Protein 5A29 (pdb70)

Foldseek 3Di:
DPDDPLLVVLLVLLVLLLVLFQPLQADPLDGALFGFQWAFLVVSHADWFAAQVGDIFRFGAVLFQQLVLLLLLLSCVLVVPCPSNVSSLRNLLVQLVQAAFPQLAGQHFAQWTARNNPRDIDGQAPPQRFHAFFLSQHPLVSSCVNPVVSLLSHLQSQCQQFQPDLQQSQGHRGGHSPRHHDQCSLVDDRYDAQADLVLPVAAAADQQRFFLRRLLNNLLSLLVLVVRDDCVSNPNSNVVSVSSVVLQQSNAGPPLSATWRGRYAHDCQDDDAPDQARANSVNIFFQCSQPVVPPNRLRGRRQWCDPCSVCSLLFQSLLSLLVSCVSVVPVVSLVSSLSNNVSQCVLFADLVQGFGFGATSVSHGQAQPFGCAHTDSGHGGDHDHGHHDLACRSLLSLLSSCQVPVDQVSVVSNQSNCVNLQQAGCDNGLQDQGDGDLPRQRADLRLLSNLLSSCVRNVHCVSLSSNSSRLSNLCVQQSESSAGAPHNQWRMHGSSDNNSVSSSLSSCVVVVRNVPRDDDNPRRGWYFHAGHPRGTDICVCVPGVHGD/DVDDDDDDPCPPPDPPDD

Structure (mmCIF, N/CA/C/O backbone):
data_5A29
#
_entry.id   5A29
#
_cell.length_a   141.102
_cell.length_b   141.102
_cell.length_c   72.426
_cell.angle_alpha   90.00
_cell.angle_beta   90.00
_cell.angle_gamma   120.00
#
_symmetry.space_group_name_H-M   'P 65'
#
loop_
_entity.id
_entity.type
_entity.pdbx_description
1 polymer 'EXOPOLYGALACTURONATE LYASE'
2 polymer 'PECTATE LYASE'
3 non-polymer 'MANGANESE (II) ION'
4 non-polymer 'S,R MESO-TARTARIC ACID'
5 non-polymer 1,2-ETHANEDIOL
6 water water
#
loop_
_atom_site.group_PDB
_atom_site.id
_atom_site.type_symbol
_atom_site.label_atom_id
_atom_site.label_alt_id
_atom_site.label_comp_id
_atom_site.label_asym_id
_atom_site.label_entity_id
_atom_site.label_seq_id
_atom_site.pdbx_PDB_ins_code
_atom_site.Cartn_x
_atom_site.Cartn_y
_atom_site.Cartn_z
_atom_site.occupancy
_atom_site.B_iso_or_equiv
_atom_site.auth_seq_id
_atom_site.auth_comp_id
_atom_site.auth_asym_id
_atom_site.auth_atom_id
_atom_site.pdbx_PDB_model_num
ATOM 1 N N . ALA A 1 23 ? 39.813 192.942 -12.474 1.00 51.56 19 ALA A N 1
ATOM 2 C CA . ALA A 1 23 ? 40.265 193.833 -11.336 1.00 50.37 19 ALA A CA 1
ATOM 3 C C . ALA A 1 23 ? 41.676 194.492 -11.571 1.00 42.92 19 ALA A C 1
ATOM 4 O O . ALA A 1 23 ? 42.583 193.883 -12.191 1.00 44.27 19 ALA A O 1
ATOM 6 N N . ASP A 1 24 ? 41.778 195.758 -11.155 1.00 38.32 20 ASP A N 1
ATOM 7 C CA . ASP A 1 24 ? 43.014 196.468 -10.842 1.00 35.55 20 ASP A CA 1
ATOM 8 C C . ASP A 1 24 ? 43.697 195.852 -9.579 1.00 26.26 20 ASP A C 1
ATOM 9 O O . ASP A 1 24 ? 43.270 196.032 -8.441 1.00 30.69 20 ASP A O 1
ATOM 14 N N . TYR A 1 25 ? 44.780 195.178 -9.841 1.00 21.63 21 TYR A N 1
ATOM 15 C CA . TYR A 1 25 ? 45.415 194.351 -8.849 1.00 20.54 21 TYR A CA 1
ATOM 16 C C . TYR A 1 25 ? 46.392 195.234 -8.025 1.00 21.03 21 TYR A C 1
ATOM 17 O O . TYR A 1 25 ? 46.967 196.218 -8.561 1.00 17.54 21 TYR A O 1
ATOM 26 N N . THR A 1 26 ? 46.632 194.840 -6.767 1.00 19.96 22 THR A N 1
ATOM 27 C CA . THR A 1 26 ? 47.483 195.679 -5.887 1.00 20.25 22 THR A CA 1
ATOM 28 C C . THR A 1 26 ? 48.491 194.830 -5.208 1.00 19.42 22 THR A C 1
ATOM 29 O O . THR A 1 26 ? 48.420 193.569 -5.202 1.00 17.19 22 THR A O 1
ATOM 33 N N . GLU A 1 27 ? 49.433 195.530 -4.575 1.00 16.60 23 GLU A N 1
ATOM 34 C CA . GLU A 1 27 ? 50.461 194.851 -3.819 1.00 16.92 23 GLU A CA 1
ATOM 35 C C . GLU A 1 27 ? 49.793 194.008 -2.704 1.00 15.53 23 GLU A C 1
ATOM 36 O O . GLU A 1 27 ? 50.314 192.972 -2.340 1.00 19.12 23 GLU A O 1
ATOM 42 N N . GLN A 1 28 ? 48.734 194.511 -2.103 1.00 15.71 24 GLN A N 1
ATOM 43 C CA . GLN A 1 28 ? 48.044 193.701 -1.046 1.00 17.29 24 GLN A CA 1
ATOM 44 C C . GLN A 1 28 ? 47.503 192.400 -1.593 1.00 20.05 24 GLN A C 1
ATOM 45 O O . GLN A 1 28 ? 47.558 191.345 -0.923 1.00 16.71 24 GLN A O 1
ATOM 51 N N . ASP A 1 29 ? 46.899 192.452 -2.783 1.00 16.78 25 ASP A N 1
ATOM 52 C CA . ASP A 1 29 ? 46.478 191.163 -3.429 1.00 16.75 25 ASP A CA 1
ATOM 53 C C . ASP A 1 29 ? 47.606 190.211 -3.644 1.00 18.68 25 ASP A C 1
ATOM 54 O O . ASP A 1 29 ? 47.502 188.983 -3.382 1.00 17.39 25 ASP A O 1
ATOM 59 N N . ALA A 1 30 ? 48.741 190.720 -4.132 1.00 14.83 26 ALA A N 1
ATOM 60 C CA . ALA A 1 30 ? 49.917 189.880 -4.319 1.00 15.75 26 ALA A CA 1
ATOM 61 C C . ALA A 1 30 ? 50.406 189.283 -3.002 1.00 17.40 26 ALA A C 1
ATOM 62 O O . ALA A 1 30 ? 50.901 188.162 -2.981 1.00 17.85 26 ALA A O 1
ATOM 64 N N . MET A 1 31 ? 50.342 190.068 -1.925 1.00 17.60 27 MET A N 1
ATOM 65 C CA . MET A 1 31 ? 50.913 189.572 -0.671 1.00 19.10 27 MET A CA 1
ATOM 66 C C . MET A 1 31 ? 50.084 188.384 -0.152 1.00 17.76 27 MET A C 1
ATOM 67 O O . MET A 1 31 ? 50.639 187.468 0.512 1.00 17.91 27 MET A O 1
ATOM 72 N N . ARG A 1 32 ? 48.794 188.344 -0.481 1.00 15.96 28 ARG A N 1
ATOM 73 C CA . ARG A 1 32 ? 47.976 187.195 -0.043 1.00 16.27 28 ARG A CA 1
ATOM 74 C C . ARG A 1 32 ? 48.390 185.990 -0.856 1.00 17.37 28 ARG A C 1
ATOM 75 O O . ARG A 1 32 ? 48.510 184.843 -0.316 1.00 18.94 28 ARG A O 1
ATOM 83 N N . VAL A 1 33 ? 48.656 186.176 -2.135 1.00 16.10 29 VAL A N 1
ATOM 84 C CA . VAL A 1 33 ? 49.140 185.024 -2.913 1.00 17.58 29 VAL A CA 1
ATOM 85 C C . VAL A 1 33 ? 50.508 184.565 -2.409 1.00 19.65 29 VAL A C 1
ATOM 86 O O . VAL A 1 33 ? 50.820 183.365 -2.386 1.00 19.42 29 VAL A O 1
ATOM 90 N N . GLN A 1 34 ? 51.332 185.503 -1.965 1.00 17.94 30 GLN A N 1
ATOM 91 C CA . GLN A 1 34 ? 52.632 185.082 -1.461 1.00 18.79 30 GLN A CA 1
ATOM 92 C C . GLN A 1 34 ? 52.506 184.325 -0.119 1.00 18.18 30 GLN A C 1
ATOM 93 O O . GLN A 1 34 ? 53.312 183.427 0.120 1.00 20.30 30 GLN A O 1
ATOM 99 N N . ALA A 1 35 ? 51.554 184.694 0.751 1.00 17.89 31 ALA A N 1
ATOM 100 C CA . ALA A 1 35 ? 51.306 183.854 1.945 1.00 19.46 31 ALA A CA 1
ATOM 101 C C . ALA A 1 35 ? 51.039 182.391 1.552 1.00 17.67 31 ALA A C 1
ATOM 102 O O . ALA A 1 35 ? 51.581 181.426 2.162 1.00 18.92 31 ALA A O 1
ATOM 104 N N . VAL A 1 36 ? 50.175 182.219 0.573 1.00 16.99 32 VAL A N 1
ATOM 105 C CA . VAL A 1 36 ? 49.857 180.872 0.093 1.00 17.11 32 VAL A CA 1
ATOM 106 C C . VAL A 1 36 ? 51.060 180.171 -0.530 1.00 17.76 32 VAL A C 1
ATOM 107 O O . VAL A 1 36 ? 51.304 178.954 -0.317 1.00 16.41 32 VAL A O 1
ATOM 111 N N . LYS A 1 37 ? 51.840 180.915 -1.317 1.00 17.21 33 LYS A N 1
ATOM 112 C CA . LYS A 1 37 ? 53.086 180.295 -1.878 1.00 19.64 33 LYS A CA 1
ATOM 113 C C . LYS A 1 37 ? 54.071 179.856 -0.777 1.00 18.68 33 LYS A C 1
ATOM 114 O O . LYS A 1 37 ? 54.638 178.733 -0.821 1.00 19.85 33 LYS A O 1
ATOM 120 N N . THR A 1 38 ? 54.190 180.677 0.278 1.00 18.25 34 THR A N 1
ATOM 121 C CA . THR A 1 38 ? 55.024 180.317 1.406 1.00 20.36 34 THR A CA 1
ATOM 122 C C . THR A 1 38 ? 54.514 179.043 2.109 1.00 20.74 34 THR A C 1
ATOM 123 O O . THR A 1 38 ? 55.262 178.145 2.457 1.00 16.98 34 THR A O 1
ATOM 127 N N . TYR A 1 39 ? 53.218 179.008 2.357 1.00 19.33 35 TYR A N 1
ATOM 128 C CA . TYR A 1 39 ? 52.598 177.794 2.930 1.00 18.23 35 TYR A CA 1
ATOM 129 C C . TYR A 1 39 ? 52.872 176.603 2.055 1.00 19.19 35 TYR A C 1
ATOM 130 O O . TYR A 1 39 ? 53.293 175.536 2.554 1.00 19.96 35 TYR A O 1
ATOM 139 N N . ILE A 1 40 ? 52.609 176.721 0.748 1.00 16.26 36 ILE A N 1
ATOM 140 C CA . ILE A 1 40 ? 52.863 175.563 -0.123 1.00 19.04 36 ILE A CA 1
ATOM 141 C C . ILE A 1 40 ? 54.319 175.095 -0.042 1.00 22.78 36 ILE A C 1
ATOM 142 O O . ILE A 1 40 ? 54.603 173.886 0.047 1.00 19.60 36 ILE A O 1
ATOM 147 N N . ASP A 1 41 ? 55.257 176.060 -0.077 1.00 20.66 37 ASP A N 1
ATOM 148 C CA . ASP A 1 41 ? 56.688 175.728 0.017 1.00 23.00 37 ASP A CA 1
ATOM 149 C C . ASP A 1 41 ? 57.015 175.012 1.316 1.00 20.45 37 ASP A C 1
ATOM 150 O O . ASP A 1 41 ? 57.750 174.063 1.285 1.00 23.80 37 ASP A O 1
ATOM 155 N N . ASN A 1 42 ? 56.433 175.461 2.430 1.00 19.25 38 ASN A N 1
ATOM 156 C CA . ASN A 1 42 ? 56.600 174.852 3.731 1.00 21.35 38 ASN A CA 1
ATOM 157 C C . ASN A 1 42 ? 56.095 173.414 3.729 1.00 21.62 38 ASN A C 1
ATOM 158 O O . ASN A 1 42 ? 56.787 172.503 4.167 1.00 21.17 38 ASN A O 1
ATOM 163 N N . VAL A 1 43 ? 54.874 173.214 3.221 1.00 22.72 39 VAL A N 1
ATOM 164 C CA . VAL A 1 43 ? 54.316 171.866 3.189 1.00 21.13 39 VAL A CA 1
ATOM 165 C C . VAL A 1 43 ? 55.184 170.935 2.388 1.00 21.43 39 VAL A C 1
ATOM 166 O O . VAL A 1 43 ? 55.422 169.805 2.822 1.00 21.08 39 VAL A O 1
ATOM 170 N N . LEU A 1 44 ? 55.598 171.366 1.204 1.00 18.99 40 LEU A N 1
ATOM 171 C CA . LEU A 1 44 ? 56.337 170.450 0.300 1.00 21.54 40 LEU A CA 1
ATOM 172 C C . LEU A 1 44 ? 57.757 170.115 0.831 1.00 26.31 40 LEU A C 1
ATOM 173 O O . LEU A 1 44 ? 58.333 169.058 0.481 1.00 26.50 40 LEU A O 1
ATOM 178 N N . GLN A 1 45 ? 58.280 170.995 1.665 1.00 24.73 41 GLN A N 1
ATOM 179 C CA . GLN A 1 45 ? 59.596 170.793 2.362 1.00 24.09 41 GLN A CA 1
ATOM 180 C C . GLN A 1 45 ? 59.428 170.081 3.668 1.00 22.87 41 GLN A C 1
ATOM 181 O O . GLN A 1 45 ? 59.927 168.960 3.821 1.00 27.26 41 GLN A O 1
ATOM 187 N N . GLU A 1 46 ? 58.776 170.721 4.632 1.00 21.80 42 GLU A N 1
ATOM 188 C CA . GLU A 1 46 ? 58.658 170.188 5.959 1.00 23.32 42 GLU A CA 1
ATOM 189 C C . GLU A 1 46 ? 57.746 168.962 6.025 1.00 28.26 42 GLU A C 1
ATOM 190 O O . GLU A 1 46 ? 57.840 168.174 6.981 1.00 25.21 42 GLU A O 1
ATOM 196 N N . GLY A 1 47 ? 56.849 168.807 5.032 1.00 24.31 43 GLY A N 1
ATOM 197 C CA . GLY A 1 47 ? 55.943 167.655 5.054 1.00 25.51 43 GLY A CA 1
ATOM 198 C C . GLY A 1 47 ? 56.528 166.418 4.366 1.00 28.15 43 GLY A C 1
ATOM 199 O O . GLY A 1 47 ? 55.790 165.478 4.093 1.00 28.02 43 GLY A O 1
ATOM 200 N N . ARG A 1 48 ? 57.817 166.441 4.005 1.00 26.73 44 ARG A N 1
ATOM 201 C CA . ARG A 1 48 ? 58.507 165.267 3.400 1.00 28.80 44 ARG A CA 1
ATOM 202 C C . ARG A 1 48 ? 59.387 164.590 4.473 1.00 33.82 44 ARG A C 1
ATOM 203 O O . ARG A 1 48 ? 59.978 165.284 5.316 1.00 32.16 44 ARG A O 1
ATOM 211 N N . SER A 1 49 ? 59.418 163.246 4.485 1.00 29.14 45 SER A N 1
ATOM 212 C CA . SER A 1 49 ? 60.142 162.503 5.534 1.00 30.22 45 SER A CA 1
ATOM 213 C C . SER A 1 49 ? 61.655 162.675 5.237 1.00 28.90 45 SER A C 1
ATOM 214 O O . SER A 1 49 ? 62.035 162.651 4.088 1.00 24.80 45 SER A O 1
ATOM 217 N N . GLN A 1 50 ? 62.471 162.898 6.266 1.00 32.03 46 GLN A N 1
ATOM 218 C CA . GLN A 1 50 ? 63.943 162.879 6.079 1.00 34.13 46 GLN A CA 1
ATOM 219 C C . GLN A 1 50 ? 64.475 161.446 6.201 1.00 40.32 46 GLN A C 1
ATOM 220 O O . GLN A 1 50 ? 65.628 161.187 5.829 1.00 38.18 46 GLN A O 1
ATOM 226 N N . ILE A 1 51 ? 63.643 160.529 6.734 1.00 38.58 47 ILE A N 1
ATOM 227 C CA . ILE A 1 51 ? 64.034 159.147 6.995 1.00 39.44 47 ILE A CA 1
ATOM 228 C C . ILE A 1 51 ? 64.000 158.398 5.689 1.00 38.86 47 ILE A C 1
ATOM 229 O O . ILE A 1 51 ? 64.918 157.669 5.371 1.00 44.20 47 ILE A O 1
ATOM 234 N N . LYS A 1 52 ? 62.947 158.593 4.905 1.00 38.26 48 LYS A N 1
ATOM 235 C CA . LYS A 1 52 ? 62.844 157.976 3.570 1.00 36.64 48 LYS A CA 1
ATOM 236 C C . LYS A 1 52 ? 62.114 158.913 2.644 1.00 47.55 48 LYS A C 1
ATOM 237 O O . LYS A 1 52 ? 60.931 159.180 2.823 1.00 39.11 48 LYS A O 1
ATOM 243 N N . THR A 1 53 ? 62.777 159.423 1.626 1.00 46.13 49 THR A N 1
ATOM 244 C CA . THR A 1 53 ? 62.137 160.548 0.957 1.00 49.07 49 THR A CA 1
ATOM 245 C C . THR A 1 53 ? 61.417 159.993 -0.252 1.00 42.79 49 THR A C 1
ATOM 246 O O . THR A 1 53 ? 61.967 159.167 -0.969 1.00 41.44 49 THR A O 1
ATOM 250 N N . THR A 1 54 ? 60.140 160.352 -0.386 1.00 36.16 50 THR A N 1
ATOM 251 C CA . THR A 1 54 ? 59.263 159.862 -1.481 1.00 35.25 50 THR A CA 1
ATOM 252 C C . THR A 1 54 ? 58.379 161.095 -1.783 1.00 30.15 50 THR A C 1
ATOM 253 O O . THR A 1 54 ? 58.439 162.079 -1.056 1.00 30.32 50 THR A O 1
ATOM 257 N N . PRO A 1 55 ? 57.551 161.031 -2.832 1.00 30.55 51 PRO A N 1
ATOM 258 C CA . PRO A 1 55 ? 56.597 162.128 -3.005 1.00 30.72 51 PRO A CA 1
ATOM 259 C C . PRO A 1 55 ? 55.489 162.233 -1.934 1.00 28.52 51 PRO A C 1
ATOM 260 O O . PRO A 1 55 ? 54.790 163.246 -1.923 1.00 32.85 51 PRO A O 1
ATOM 264 N N . LEU A 1 56 ? 55.323 161.232 -1.055 1.00 26.50 52 LEU A N 1
ATOM 265 C CA . LEU A 1 56 ? 54.230 161.318 -0.090 1.00 26.45 52 LEU A CA 1
ATOM 266 C C . LEU A 1 56 ? 54.352 162.544 0.823 1.00 29.45 52 LEU A C 1
ATOM 267 O O . LEU A 1 56 ? 55.469 162.992 1.146 1.00 26.47 52 LEU A O 1
ATOM 272 N N . LEU A 1 57 ? 53.226 163.020 1.336 1.00 26.15 53 LEU A N 1
ATOM 273 C CA . LEU A 1 57 ? 53.194 164.172 2.232 1.00 24.27 53 LEU A CA 1
ATOM 274 C C . LEU A 1 57 ? 52.691 163.760 3.592 1.00 27.42 53 LEU A C 1
ATOM 275 O O . LEU A 1 57 ? 51.811 162.900 3.701 1.00 24.08 53 LEU A O 1
ATOM 280 N N . ALA A 1 58 ? 53.187 164.448 4.617 1.00 23.11 54 ALA A N 1
ATOM 281 C CA . ALA A 1 58 ? 52.655 164.376 5.939 1.00 24.74 54 ALA A CA 1
ATOM 282 C C . ALA A 1 58 ? 51.223 164.960 5.929 1.00 27.80 54 ALA A C 1
ATOM 283 O O . ALA A 1 58 ? 50.946 165.919 5.233 1.00 24.40 54 ALA A O 1
ATOM 285 N N . ASP A 1 59 ? 50.338 164.427 6.756 1.00 27.14 55 ASP A N 1
ATOM 286 C CA . ASP A 1 59 ? 49.044 165.108 7.002 1.00 25.49 55 ASP A CA 1
ATOM 287 C C . ASP A 1 59 ? 49.159 166.420 7.744 1.00 23.70 55 ASP A C 1
ATOM 288 O O . ASP A 1 59 ? 48.271 167.274 7.656 1.00 21.07 55 ASP A O 1
ATOM 293 N N . GLY A 1 60 ? 50.172 166.553 8.611 1.00 19.91 56 GLY A N 1
ATOM 294 C CA . GLY A 1 60 ? 50.200 167.690 9.517 1.00 20.18 56 GLY A CA 1
ATOM 295 C C . GLY A 1 60 ? 51.676 167.968 9.905 1.00 22.71 56 GLY A C 1
ATOM 296 O O . GLY A 1 60 ? 52.511 167.070 9.782 1.00 21.93 56 GLY A O 1
ATOM 297 N N . ILE A 1 61 ? 51.953 169.200 10.339 1.00 22.13 57 ILE A N 1
ATOM 298 C CA . ILE A 1 61 ? 53.320 169.630 10.703 1.00 22.75 57 ILE A CA 1
ATOM 299 C C . ILE A 1 61 ? 53.302 170.235 12.046 1.00 21.81 57 ILE A C 1
ATOM 300 O O . ILE A 1 61 ? 52.433 171.063 12.364 1.00 23.48 57 ILE A O 1
ATOM 305 N N . ASN A 1 62 ? 54.252 169.820 12.917 1.00 23.06 58 ASN A N 1
ATOM 306 C CA . ASN A 1 62 ? 54.392 170.453 14.231 1.00 19.72 58 ASN A CA 1
ATOM 307 C C . ASN A 1 62 ? 55.000 171.856 14.019 1.00 22.51 58 ASN A C 1
ATOM 308 O O . ASN A 1 62 ? 56.060 171.952 13.394 1.00 26.21 58 ASN A O 1
ATOM 313 N N . THR A 1 63 ? 54.375 172.938 14.501 1.00 21.98 59 THR A N 1
ATOM 314 C CA . THR A 1 63 ? 54.875 174.231 14.042 1.00 24.94 59 THR A CA 1
ATOM 315 C C . THR A 1 63 ? 56.086 174.764 14.885 1.00 27.21 59 THR A C 1
ATOM 316 O O . THR A 1 63 ? 56.617 175.823 14.583 1.00 24.84 59 THR A O 1
ATOM 320 N N . THR A 1 64 ? 56.407 174.059 15.952 1.00 29.15 60 THR A N 1
ATOM 321 C CA . THR A 1 64 ? 57.602 174.383 16.779 1.00 28.82 60 THR A CA 1
ATOM 322 C C . THR A 1 64 ? 58.764 173.573 16.259 1.00 31.58 60 THR A C 1
ATOM 323 O O . THR A 1 64 ? 59.804 174.141 15.913 1.00 33.65 60 THR A O 1
ATOM 327 N N . THR A 1 65 ? 58.609 172.255 16.187 1.00 28.22 61 THR A N 1
ATOM 328 C CA . THR A 1 65 ? 59.703 171.401 15.675 1.00 27.88 61 THR A CA 1
ATOM 329 C C . THR A 1 65 ? 59.923 171.405 14.169 1.00 32.24 61 THR A C 1
ATOM 330 O O . THR A 1 65 ? 60.990 171.038 13.658 1.00 29.96 61 THR A O 1
ATOM 334 N N . ARG A 1 66 ? 58.881 171.772 13.420 1.00 29.49 62 ARG A N 1
ATOM 335 C CA . ARG A 1 66 ? 58.870 171.664 11.958 1.00 25.87 62 ARG A CA 1
ATOM 336 C C . ARG A 1 66 ? 58.865 170.255 11.391 1.00 25.48 62 ARG A C 1
ATOM 337 O O . ARG A 1 66 ? 59.266 170.047 10.256 1.00 28.15 62 ARG A O 1
ATOM 345 N N . LYS A 1 67 ? 58.410 169.296 12.194 1.00 26.80 63 LYS A N 1
ATOM 346 C CA . LYS A 1 67 ? 58.437 167.871 11.829 1.00 28.75 63 LYS A CA 1
ATOM 347 C C . LYS A 1 67 ? 56.990 167.416 11.567 1.00 24.03 63 LYS A C 1
ATOM 348 O O . LYS A 1 67 ? 56.097 167.891 12.287 1.00 25.31 63 LYS A O 1
ATOM 354 N N . PRO A 1 68 ? 56.819 166.427 10.692 1.00 25.29 64 PRO A N 1
ATOM 355 C CA . PRO A 1 68 ? 55.483 165.785 10.490 1.00 26.32 64 PRO A CA 1
ATOM 356 C C . PRO A 1 68 ? 54.918 165.140 11.738 1.00 30.14 64 PRO A C 1
ATOM 357 O O . PRO A 1 68 ? 55.687 164.592 12.584 1.00 27.26 64 PRO A O 1
ATOM 361 N N . VAL A 1 69 ? 53.596 165.215 11.886 1.00 24.22 65 VAL A N 1
ATOM 362 C CA . VAL A 1 69 ? 52.949 164.786 13.118 1.00 24.50 65 VAL A CA 1
ATOM 363 C C . VAL A 1 69 ? 52.892 163.251 13.157 1.00 23.92 65 VAL A C 1
ATOM 364 O O . VAL A 1 69 ? 53.098 162.589 12.131 1.00 22.94 65 VAL A O 1
ATOM 368 N N . GLU A 1 70 ? 52.662 162.707 14.363 1.00 25.91 66 GLU A N 1
ATOM 369 C CA . GLU A 1 70 ? 52.751 161.272 14.595 1.00 24.43 66 GLU A CA 1
ATOM 370 C C . GLU A 1 70 ? 51.505 160.708 15.264 1.00 22.33 66 GLU A C 1
ATOM 371 O O . GLU A 1 70 ? 50.981 161.290 16.190 1.00 25.62 66 GLU A O 1
ATOM 377 N N . TRP A 1 71 ? 51.071 159.532 14.819 1.00 26.77 67 TRP A N 1
ATOM 378 C CA . TRP A 1 71 ? 50.120 158.750 15.654 1.00 26.81 67 TRP A CA 1
ATOM 379 C C . TRP A 1 71 ? 50.943 158.067 16.749 1.00 28.73 67 TRP A C 1
ATOM 380 O O . TRP A 1 71 ? 52.001 157.503 16.430 1.00 31.42 67 TRP A O 1
ATOM 391 N N . ILE A 1 72 ? 50.464 158.124 17.993 1.00 30.55 68 ILE A N 1
ATOM 392 C CA . ILE A 1 72 ? 51.086 157.404 19.094 1.00 32.03 68 ILE A CA 1
ATOM 393 C C . ILE A 1 72 ? 50.200 156.221 19.488 1.00 33.01 68 ILE A C 1
ATOM 394 O O . ILE A 1 72 ? 49.077 156.417 19.965 1.00 30.80 68 ILE A O 1
ATOM 399 N N . TYR A 1 73 ? 50.709 155.009 19.303 1.00 34.27 69 TYR A N 1
ATOM 400 C CA . TYR A 1 73 ? 49.972 153.805 19.732 1.00 34.91 69 TYR A CA 1
ATOM 401 C C . TYR A 1 73 ? 49.963 153.526 21.241 1.00 41.84 69 TYR A C 1
ATOM 402 O O . TYR A 1 73 ? 50.785 154.066 21.964 1.00 37.95 69 TYR A O 1
ATOM 411 N N . PRO A 1 74 ? 49.012 152.689 21.722 1.00 38.09 70 PRO A N 1
ATOM 412 C CA . PRO A 1 74 ? 49.028 152.460 23.168 1.00 38.46 70 PRO A CA 1
ATOM 413 C C . PRO A 1 74 ? 50.393 151.906 23.703 1.00 39.15 70 PRO A C 1
ATOM 414 O O . PRO A 1 74 ? 50.739 152.197 24.840 1.00 46.37 70 PRO A O 1
ATOM 418 N N . ASP A 1 75 ? 51.133 151.141 22.903 1.00 42.57 71 ASP A N 1
ATOM 419 C CA . ASP A 1 75 ? 52.390 150.535 23.375 1.00 49.03 71 ASP A CA 1
ATOM 420 C C . ASP A 1 75 ? 53.532 151.555 23.280 1.00 51.60 71 ASP A C 1
ATOM 421 O O . ASP A 1 75 ? 54.662 151.274 23.666 1.00 55.85 71 ASP A O 1
ATOM 426 N N . GLY A 1 76 ? 53.236 152.719 22.726 1.00 40.93 72 GLY A N 1
ATOM 427 C CA . GLY A 1 76 ? 54.136 153.850 22.757 1.00 40.33 72 GLY A CA 1
ATOM 428 C C . GLY A 1 76 ? 54.876 153.989 21.448 1.00 36.95 72 GLY A C 1
ATOM 429 O O . GLY A 1 76 ? 55.564 154.983 21.233 1.00 42.08 72 GLY A O 1
ATOM 430 N N . ARG A 1 77 ? 54.730 153.010 20.564 1.00 35.10 73 ARG A N 1
ATOM 431 C CA . ARG A 1 77 ? 55.245 153.139 19.204 1.00 40.04 73 ARG A CA 1
ATOM 432 C C . ARG A 1 77 ? 54.597 154.361 18.507 1.00 42.08 73 ARG A C 1
ATOM 433 O O . ARG A 1 77 ? 53.431 154.706 18.780 1.00 30.81 73 ARG A O 1
ATOM 441 N N . THR A 1 78 ? 55.385 155.050 17.692 1.00 40.28 74 THR A N 1
ATOM 442 C CA . THR A 1 78 ? 54.891 156.243 16.962 1.00 39.43 74 THR A CA 1
ATOM 443 C C . THR A 1 78 ? 55.013 155.984 15.474 1.00 39.42 74 THR A C 1
ATOM 444 O O . THR A 1 78 ? 55.926 155.263 15.025 1.00 36.03 74 THR A O 1
ATOM 448 N N . ALA A 1 79 ? 54.017 156.464 14.718 1.00 33.31 75 ALA A N 1
ATOM 449 C CA . ALA A 1 79 ? 54.089 156.367 13.269 1.00 32.71 75 ALA A CA 1
ATOM 450 C C . ALA A 1 79 ? 53.732 157.731 12.665 1.00 31.39 75 ALA A C 1
ATOM 451 O O . ALA A 1 79 ? 52.690 158.304 12.964 1.00 29.45 75 ALA A O 1
ATOM 453 N N . THR A 1 80 ? 54.620 158.218 11.823 1.00 32.67 76 THR A N 1
ATOM 454 C CA . THR A 1 80 ? 54.390 159.480 11.141 1.00 27.87 76 THR A CA 1
ATOM 455 C C . THR A 1 80 ? 53.262 159.292 10.125 1.00 27.76 76 THR A C 1
ATOM 456 O O . THR A 1 80 ? 53.345 158.399 9.281 1.00 23.50 76 THR A O 1
ATOM 460 N N . ILE A 1 81 ? 52.279 160.198 10.145 1.00 25.85 77 ILE A N 1
ATOM 461 C CA . ILE A 1 81 ? 51.003 159.974 9.378 1.00 24.56 77 ILE A CA 1
ATOM 462 C C . ILE A 1 81 ? 51.096 160.517 7.970 1.00 28.24 77 ILE A C 1
ATOM 463 O O . ILE A 1 81 ? 51.399 161.707 7.778 1.00 25.95 77 ILE A O 1
ATOM 468 N N . SER A 1 82 ? 50.876 159.668 6.969 1.00 28.04 78 SER A N 1
ATOM 469 C CA . SER A 1 82 ? 50.493 160.136 5.632 1.00 26.10 78 SER A CA 1
ATOM 470 C C . SER A 1 82 ? 49.107 159.522 5.215 1.00 32.79 78 SER A C 1
ATOM 471 O O . SER A 1 82 ? 49.021 158.349 4.823 1.00 29.05 78 SER A O 1
ATOM 474 N N . ASN A 1 83 ? 48.054 160.338 5.221 1.00 26.87 79 ASN A N 1
ATOM 475 C CA . ASN A 1 83 ? 46.686 159.841 4.909 1.00 23.85 79 ASN A CA 1
ATOM 476 C C . ASN A 1 83 ? 46.169 160.686 3.767 1.00 23.79 79 ASN A C 1
ATOM 477 O O . ASN A 1 83 ? 45.774 161.816 3.975 1.00 22.29 79 ASN A O 1
ATOM 482 N N . PHE A 1 84 ? 46.191 160.134 2.555 1.00 21.88 80 PHE A N 1
ATOM 483 C CA . PHE A 1 84 ? 45.854 160.820 1.342 1.00 20.52 80 PHE A CA 1
ATOM 484 C C . PHE A 1 84 ? 44.408 161.323 1.367 1.00 20.70 80 PHE A C 1
ATOM 485 O O . PHE A 1 84 ? 44.141 162.350 0.714 1.00 19.96 80 PHE A O 1
ATOM 493 N N . ALA A 1 85 ? 43.530 160.700 2.179 1.00 19.42 81 ALA A N 1
ATOM 494 C CA . ALA A 1 85 ? 42.122 161.162 2.311 1.00 21.55 81 ALA A CA 1
ATOM 495 C C . ALA A 1 85 ? 42.030 162.556 3.043 1.00 20.64 81 ALA A C 1
ATOM 496 O O . ALA A 1 85 ? 41.014 163.255 2.951 1.00 23.59 81 ALA A O 1
ATOM 498 N N . ASN A 1 86 ? 43.090 162.915 3.783 1.00 19.90 82 ASN A N 1
ATOM 499 C CA . ASN A 1 86 ? 43.172 164.174 4.541 1.00 21.19 82 ASN A CA 1
ATOM 500 C C . ASN A 1 86 ? 44.004 165.261 3.791 1.00 25.17 82 ASN A C 1
ATOM 501 O O . ASN A 1 86 ? 44.528 166.184 4.436 1.00 28.05 82 ASN A O 1
ATOM 506 N N . GLN A 1 87 ? 44.258 165.058 2.500 1.00 22.16 83 GLN A N 1
ATOM 507 C CA . GLN A 1 87 ? 45.156 165.945 1.732 1.00 22.72 83 GLN A CA 1
ATOM 508 C C . GLN A 1 87 ? 44.494 166.387 0.466 1.00 22.62 83 GLN A C 1
ATOM 509 O O . GLN A 1 87 ? 45.114 167.050 -0.352 1.00 20.90 83 GLN A O 1
ATOM 515 N N . GLN A 1 88 ? 43.200 166.077 0.300 1.00 18.90 84 GLN A N 1
ATOM 516 C CA . GLN A 1 88 ? 42.544 166.443 -0.978 1.00 20.34 84 GLN A CA 1
ATOM 517 C C . GLN A 1 88 ? 42.455 167.962 -1.150 1.00 19.87 84 GLN A C 1
ATOM 518 O O . GLN A 1 88 ? 42.461 168.463 -2.295 1.00 20.00 84 GLN A O 1
ATOM 524 N N . ASN A 1 89 ? 42.269 168.683 -0.041 1.00 18.06 85 ASN A N 1
ATOM 525 C CA . ASN A 1 89 ? 42.195 170.134 -0.166 1.00 21.73 85 ASN A CA 1
ATOM 526 C C . ASN A 1 89 ? 43.540 170.769 -0.491 1.00 20.27 85 ASN A C 1
ATOM 527 O O . ASN A 1 89 ? 43.577 171.824 -1.087 1.00 19.83 85 ASN A O 1
ATOM 532 N N . PHE A 1 90 ? 44.614 170.121 -0.074 1.00 18.15 86 PHE A N 1
ATOM 533 C CA . PHE A 1 90 ? 45.946 170.568 -0.522 1.00 20.25 86 PHE A CA 1
ATOM 534 C C . PHE A 1 90 ? 46.186 170.343 -2.008 1.00 20.56 86 PHE A C 1
ATOM 535 O O . PHE A 1 90 ? 46.753 171.218 -2.674 1.00 18.89 86 PHE A O 1
ATOM 543 N N . LEU A 1 91 ? 45.727 169.190 -2.562 1.00 20.65 87 LEU A N 1
ATOM 544 C CA . LEU A 1 91 ? 45.689 169.012 -4.011 1.00 19.09 87 LEU A CA 1
ATOM 545 C C . LEU A 1 91 ? 44.934 170.132 -4.709 1.00 18.56 87 LEU A C 1
ATOM 546 O O . LEU A 1 91 ? 45.411 170.703 -5.731 1.00 20.15 87 LEU A O 1
ATOM 551 N N . ARG A 1 92 ? 43.767 170.488 -4.183 1.00 16.12 88 ARG A N 1
ATOM 552 C CA . ARG A 1 92 ? 43.008 171.559 -4.758 1.00 17.01 88 ARG A CA 1
ATOM 553 C C . ARG A 1 92 ? 43.763 172.895 -4.670 1.00 19.41 88 ARG A C 1
ATOM 554 O O . ARG A 1 92 ? 43.622 173.686 -5.553 1.00 18.59 88 ARG A O 1
ATOM 562 N N . ALA A 1 93 ? 44.483 173.162 -3.567 1.00 19.59 89 ALA A N 1
ATOM 563 C CA . ALA A 1 93 ? 45.264 174.420 -3.498 1.00 19.31 89 ALA A CA 1
ATOM 564 C C . ALA A 1 93 ? 46.379 174.422 -4.521 1.00 20.03 89 ALA A C 1
ATOM 565 O O . ALA A 1 93 ? 46.585 175.453 -5.154 1.00 20.23 89 ALA A O 1
ATOM 567 N N . LEU A 1 94 ? 47.047 173.272 -4.728 1.00 17.32 90 LEU A N 1
ATOM 568 C CA . LEU A 1 94 ? 48.147 173.183 -5.755 1.00 18.33 90 LEU A CA 1
ATOM 569 C C . LEU A 1 94 ? 47.609 173.466 -7.129 1.00 20.23 90 LEU A C 1
ATOM 570 O O . LEU A 1 94 ? 48.190 174.247 -7.926 1.00 21.00 90 LEU A O 1
ATOM 575 N N . THR A 1 95 ? 46.504 172.814 -7.494 1.00 18.98 91 THR A N 1
ATOM 576 C CA . THR A 1 95 ? 45.976 173.068 -8.834 1.00 17.23 91 THR A CA 1
ATOM 577 C C . THR A 1 95 ? 45.462 174.488 -8.927 1.00 19.32 91 THR A C 1
ATOM 578 O O . THR A 1 95 ? 45.640 175.153 -9.977 1.00 19.98 91 THR A O 1
ATOM 582 N N . ALA A 1 96 ? 44.830 175.017 -7.847 1.00 17.94 92 ALA A N 1
ATOM 583 C CA . ALA A 1 96 ? 44.407 176.417 -7.876 1.00 20.41 92 ALA A CA 1
ATOM 584 C C . ALA A 1 96 ? 45.617 177.393 -8.081 1.00 19.13 92 ALA A C 1
ATOM 585 O O . ALA A 1 96 ? 45.494 178.414 -8.797 1.00 19.22 92 ALA A O 1
ATOM 587 N N . MET A 1 97 ? 46.726 177.096 -7.415 1.00 18.38 93 MET A N 1
ATOM 588 C CA . MET A 1 97 ? 47.914 177.997 -7.491 1.00 20.78 93 MET A CA 1
ATOM 589 C C . MET A 1 97 ? 48.440 177.998 -8.945 1.00 20.71 93 MET A C 1
ATOM 590 O O . MET A 1 97 ? 48.810 179.055 -9.488 1.00 23.11 93 MET A O 1
ATOM 595 N N . SER A 1 98 ? 48.417 176.847 -9.614 1.00 19.99 94 SER A N 1
ATOM 596 C CA . SER A 1 98 ? 48.842 176.864 -11.035 1.00 23.05 94 SER A CA 1
ATOM 597 C C . SER A 1 98 ? 47.866 177.673 -11.877 1.00 21.71 94 SER A C 1
ATOM 598 O O . SER A 1 98 ? 48.283 178.387 -12.831 1.00 25.52 94 SER A O 1
ATOM 601 N N . VAL A 1 99 ? 46.568 177.601 -11.590 1.00 22.03 95 VAL A N 1
ATOM 602 C CA . VAL A 1 99 ? 45.604 178.409 -12.358 1.00 22.56 95 VAL A CA 1
ATOM 603 C C . VAL A 1 99 ? 45.890 179.903 -12.186 1.00 27.02 95 VAL A C 1
ATOM 604 O O . VAL A 1 99 ? 45.909 180.696 -13.167 1.00 25.72 95 VAL A O 1
ATOM 608 N N . VAL A 1 100 ? 46.089 180.333 -10.947 1.00 23.91 96 VAL A N 1
ATOM 609 C CA . VAL A 1 100 ? 46.147 181.791 -10.740 1.00 22.25 96 VAL A CA 1
ATOM 610 C C . VAL A 1 100 ? 47.519 182.360 -11.103 1.00 25.01 96 VAL A C 1
ATOM 611 O O . VAL A 1 100 ? 47.627 183.525 -11.385 1.00 27.45 96 VAL A O 1
ATOM 615 N N . THR A 1 101 ? 48.548 181.558 -10.981 1.00 22.12 97 THR A N 1
ATOM 616 C CA . THR A 1 101 ? 49.895 182.045 -11.276 1.00 25.98 97 THR A CA 1
ATOM 617 C C . THR A 1 101 ? 50.314 181.802 -12.730 1.00 28.91 97 THR A C 1
ATOM 618 O O . THR A 1 101 ? 51.294 182.376 -13.159 1.00 31.09 97 THR A O 1
ATOM 622 N N . GLU A 1 102 ? 49.598 180.946 -13.463 1.00 27.43 98 GLU A N 1
ATOM 623 C CA . GLU A 1 102 ? 49.997 180.467 -14.800 1.00 29.46 98 GLU A CA 1
ATOM 624 C C . GLU A 1 102 ? 51.331 179.769 -14.742 1.00 33.64 98 GLU A C 1
ATOM 625 O O . GLU A 1 102 ? 52.069 179.783 -15.712 1.00 35.37 98 GLU A O 1
ATOM 631 N N . ASP A 1 103 ? 51.679 179.230 -13.582 1.00 32.95 99 ASP A N 1
ATOM 632 C CA . ASP A 1 103 ? 52.907 178.483 -13.389 1.00 29.76 99 ASP A CA 1
ATOM 633 C C . ASP A 1 103 ? 52.544 177.007 -13.121 1.00 31.60 99 ASP A C 1
ATOM 634 O O . ASP A 1 103 ? 51.928 176.688 -12.077 1.00 26.52 99 ASP A O 1
ATOM 639 N N . GLN A 1 104 ? 52.902 176.128 -14.068 1.00 28.03 100 GLN A N 1
ATOM 640 C CA . GLN A 1 104 ? 52.497 174.720 -14.051 1.00 31.00 100 GLN A CA 1
ATOM 641 C C . GLN A 1 104 ? 53.149 173.847 -12.999 1.00 28.62 100 GLN A C 1
ATOM 642 O O . GLN A 1 104 ? 52.707 172.720 -12.760 1.00 25.94 100 GLN A O 1
ATOM 648 N N . ARG A 1 105 ? 54.150 174.368 -12.300 1.00 25.79 101 ARG A N 1
ATOM 649 C CA . ARG A 1 105 ? 54.923 173.527 -11.403 1.00 26.50 101 ARG A CA 1
ATOM 650 C C . ARG A 1 105 ? 54.055 173.032 -10.229 1.00 22.89 101 ARG A C 1
ATOM 651 O O . ARG A 1 105 ? 54.333 171.957 -9.668 1.00 21.85 101 ARG A O 1
ATOM 659 N N . TYR A 1 106 ? 53.098 173.861 -9.788 1.00 20.98 102 TYR A N 1
ATOM 660 C CA . TYR A 1 106 ? 52.276 173.411 -8.627 1.00 21.73 102 TYR A CA 1
ATOM 661 C C . TYR A 1 106 ? 51.386 172.199 -8.970 1.00 21.09 102 TYR A C 1
ATOM 662 O O . TYR A 1 106 ? 51.369 171.215 -8.253 1.00 22.12 102 TYR A O 1
ATOM 671 N N . GLN A 1 107 ? 50.633 172.346 -10.040 1.00 20.82 103 GLN A N 1
ATOM 672 C CA . GLN A 1 107 ? 49.785 171.241 -10.582 1.00 25.99 103 GLN A CA 1
ATOM 673 C C . GLN A 1 107 ? 50.651 170.012 -10.909 1.00 25.83 103 GLN A C 1
ATOM 674 O O . GLN A 1 107 ? 50.281 168.859 -10.634 1.00 23.42 103 GLN A O 1
ATOM 680 N N . LEU A 1 108 ? 51.848 170.216 -11.459 1.00 23.45 104 LEU A N 1
ATOM 681 C CA . LEU A 1 108 ? 52.696 169.073 -11.746 1.00 23.43 104 LEU A CA 1
ATOM 682 C C . LEU A 1 108 ? 53.188 168.328 -10.510 1.00 25.37 104 LEU A C 1
ATOM 683 O O . LEU A 1 108 ? 53.353 167.114 -10.540 1.00 24.99 104 LEU A O 1
ATOM 688 N N . GLU A 1 109 ? 53.416 169.043 -9.417 1.00 22.84 105 GLU A N 1
ATOM 689 C CA . GLU A 1 109 ? 53.800 168.413 -8.183 1.00 23.80 105 GLU A CA 1
ATOM 690 C C . GLU A 1 109 ? 52.567 167.655 -7.603 1.00 22.95 105 GLU A C 1
ATOM 691 O O . GLU A 1 109 ? 52.733 166.571 -7.042 1.00 24.93 105 GLU A O 1
ATOM 697 N N . ALA A 1 110 ? 51.369 168.224 -7.745 1.00 25.81 106 ALA A N 1
ATOM 698 C CA . ALA A 1 110 ? 50.116 167.483 -7.336 1.00 25.68 106 ALA A CA 1
ATOM 699 C C . ALA A 1 110 ? 50.031 166.143 -8.122 1.00 24.33 106 ALA A C 1
ATOM 700 O O . ALA A 1 110 ? 49.773 165.065 -7.534 1.00 22.84 106 ALA A O 1
ATOM 702 N N . VAL A 1 111 ? 50.322 166.221 -9.430 1.00 22.89 107 VAL A N 1
ATOM 703 C CA . VAL A 1 111 ? 50.369 164.987 -10.263 1.00 26.24 107 VAL A CA 1
ATOM 704 C C . VAL A 1 111 ? 51.402 164.001 -9.752 1.00 27.70 107 VAL A C 1
ATOM 705 O O . VAL A 1 111 ? 51.093 162.820 -9.486 1.00 25.26 107 VAL A O 1
ATOM 709 N N . ARG A 1 112 ? 52.619 164.490 -9.491 1.00 28.01 108 ARG A N 1
ATOM 710 C CA . ARG A 1 112 ? 53.662 163.638 -8.953 1.00 27.06 108 ARG A CA 1
ATOM 711 C C . ARG A 1 112 ? 53.324 162.902 -7.641 1.00 27.16 108 ARG A C 1
ATOM 712 O O . ARG A 1 112 ? 53.625 161.703 -7.468 1.00 25.43 108 ARG A O 1
ATOM 720 N N . ILE A 1 113 ? 52.767 163.630 -6.680 1.00 22.63 109 ILE A N 1
ATOM 721 C CA . ILE A 1 113 ? 52.326 163.033 -5.409 1.00 23.35 109 ILE A CA 1
ATOM 722 C C . ILE A 1 113 ? 51.235 161.961 -5.687 1.00 23.68 109 ILE A C 1
ATOM 723 O O . ILE A 1 113 ? 51.221 160.853 -5.101 1.00 24.42 109 ILE A O 1
ATOM 728 N N . THR A 1 114 ? 50.256 162.368 -6.472 1.00 25.07 110 THR A N 1
ATOM 729 C CA . THR A 1 114 ? 49.063 161.549 -6.696 1.00 24.89 110 THR A CA 1
ATOM 730 C C . THR A 1 114 ? 49.458 160.264 -7.439 1.00 28.70 110 THR A C 1
ATOM 731 O O . THR A 1 114 ? 49.025 159.151 -7.065 1.00 26.24 110 THR A O 1
ATOM 735 N N . ARG A 1 115 ? 50.301 160.413 -8.454 1.00 25.43 111 ARG A N 1
ATOM 736 C CA . ARG A 1 115 ? 50.684 159.263 -9.277 1.00 28.14 111 ARG A CA 1
ATOM 737 C C . ARG A 1 115 ? 51.459 158.270 -8.404 1.00 28.40 111 ARG A C 1
ATOM 738 O O . ARG A 1 115 ? 51.291 157.043 -8.532 1.00 31.38 111 ARG A O 1
ATOM 746 N N . TYR A 1 116 ? 52.283 158.757 -7.478 1.00 25.99 112 TYR A N 1
ATOM 747 C CA . TYR A 1 116 ? 53.057 157.828 -6.630 1.00 26.07 112 TYR A CA 1
ATOM 748 C C . TYR A 1 116 ? 52.127 157.073 -5.626 1.00 28.16 112 TYR A C 1
ATOM 749 O O . TYR A 1 116 ? 52.338 155.901 -5.314 1.00 28.02 112 TYR A O 1
ATOM 758 N N . PHE A 1 117 ? 51.203 157.820 -5.008 1.00 27.24 113 PHE A N 1
ATOM 759 C CA . PHE A 1 117 ? 50.203 157.223 -4.145 1.00 25.89 113 PHE A CA 1
ATOM 760 C C . PHE A 1 117 ? 49.438 156.111 -4.901 1.00 25.15 113 PHE A C 1
ATOM 761 O O . PHE A 1 117 ? 49.314 155.000 -4.388 1.00 28.19 113 PHE A O 1
ATOM 769 N N . MET A 1 118 ? 48.937 156.430 -6.089 1.00 23.99 114 MET A N 1
ATOM 770 C CA . MET A 1 118 ? 48.101 155.505 -6.834 1.00 29.84 114 MET A CA 1
ATOM 771 C C . MET A 1 118 ? 48.921 154.334 -7.404 1.00 35.38 114 MET A C 1
ATOM 772 O O . MET A 1 118 ? 48.415 153.215 -7.495 1.00 31.73 114 MET A O 1
ATOM 777 N N . ASP A 1 119 ? 50.196 154.559 -7.716 1.00 34.17 115 ASP A N 1
ATOM 778 C CA . ASP A 1 119 ? 51.090 153.434 -8.084 1.00 37.45 115 ASP A CA 1
ATOM 779 C C . ASP A 1 119 ? 51.388 152.495 -6.941 1.00 37.57 115 ASP A C 1
ATOM 780 O O . ASP A 1 119 ? 51.730 151.338 -7.176 1.00 36.28 115 ASP A O 1
ATOM 785 N N . ASN A 1 120 ? 51.270 152.960 -5.705 1.00 31.65 116 ASN A N 1
ATOM 786 C CA . ASN A 1 120 ? 51.778 152.178 -4.603 1.00 28.75 116 ASN A CA 1
ATOM 787 C C . ASN A 1 120 ? 50.841 151.743 -3.527 1.00 31.76 116 ASN A C 1
ATOM 788 O O . ASN A 1 120 ? 51.189 150.842 -2.750 1.00 31.93 116 ASN A O 1
ATOM 793 N N . PHE A 1 121 ? 49.734 152.473 -3.334 1.00 28.58 117 PHE A N 1
ATOM 794 C CA . PHE A 1 121 ? 48.976 152.348 -2.090 1.00 27.07 117 PHE A CA 1
ATOM 795 C C . PHE A 1 121 ? 47.481 152.114 -2.327 1.00 28.71 117 PHE A C 1
ATOM 796 O O . PHE A 1 121 ? 46.641 152.658 -1.601 1.00 26.08 117 PHE A O 1
ATOM 804 N N . ILE A 1 122 ? 47.194 151.336 -3.365 1.00 27.74 118 ILE A N 1
ATOM 805 C CA . ILE A 1 122 ? 45.876 150.818 -3.632 1.00 27.57 118 ILE A CA 1
ATOM 806 C C . ILE A 1 122 ? 45.819 149.313 -3.379 1.00 31.50 118 ILE A C 1
ATOM 807 O O . ILE A 1 122 ? 46.636 148.560 -3.931 1.00 28.97 118 ILE A O 1
ATOM 812 N N . ALA A 1 123 ? 44.853 148.862 -2.588 1.00 30.80 119 ALA A N 1
ATOM 813 C CA . ALA A 1 123 ? 44.592 147.409 -2.420 1.00 30.56 119 ALA A CA 1
ATOM 814 C C . ALA A 1 123 ? 44.318 146.690 -3.748 1.00 28.55 119 ALA A C 1
ATOM 815 O O . ALA A 1 123 ? 43.928 147.331 -4.767 1.00 28.08 119 ALA A O 1
ATOM 817 N N . ASP A 1 124 ? 44.452 145.338 -3.741 1.00 30.01 120 ASP A N 1
ATOM 818 C CA . ASP A 1 124 ? 44.109 144.568 -4.943 1.00 35.93 120 ASP A CA 1
ATOM 819 C C . ASP A 1 124 ? 42.685 144.781 -5.407 1.00 31.40 120 ASP A C 1
ATOM 820 O O . ASP A 1 124 ? 42.434 144.733 -6.591 1.00 35.67 120 ASP A O 1
ATOM 825 N N . ASN A 1 125 ? 41.763 145.093 -4.486 1.00 35.26 121 ASN A N 1
ATOM 826 C CA . ASN A 1 125 ? 40.331 145.226 -4.857 1.00 29.32 121 ASN A CA 1
ATOM 827 C C . ASN A 1 125 ? 39.941 146.604 -5.401 1.00 34.39 121 ASN A C 1
ATOM 828 O O . ASN A 1 125 ? 38.808 146.809 -5.869 1.00 31.60 121 ASN A O 1
ATOM 833 N N . GLY A 1 126 ? 40.910 147.527 -5.393 1.00 28.21 122 GLY A N 1
ATOM 834 C CA . GLY A 1 126 ? 40.717 148.859 -5.994 1.00 27.17 122 GLY A CA 1
ATOM 835 C C . GLY A 1 126 ? 40.531 149.962 -4.929 1.00 25.14 122 GLY A C 1
ATOM 836 O O . GLY A 1 126 ? 40.583 151.133 -5.273 1.00 24.35 122 GLY A O 1
ATOM 837 N N . LEU A 1 127 ? 40.388 149.583 -3.661 1.00 23.81 123 LEU A N 1
ATOM 838 C CA . LEU A 1 127 ? 40.253 150.556 -2.548 1.00 26.30 123 LEU A CA 1
ATOM 839 C C . LEU A 1 127 ? 41.616 151.184 -2.199 1.00 28.51 123 LEU A C 1
ATOM 840 O O . LEU A 1 127 ? 42.617 150.478 -2.010 1.00 25.88 123 LEU A O 1
ATOM 845 N N . PHE A 1 128 ? 41.632 152.504 -2.008 1.00 29.61 124 PHE A N 1
ATOM 846 C CA . PHE A 1 128 ? 42.848 153.166 -1.539 1.00 25.51 124 PHE A CA 1
ATOM 847 C C . PHE A 1 128 ? 43.113 152.826 -0.105 1.00 20.45 124 PHE A C 1
ATOM 848 O O . PHE A 1 128 ? 42.181 152.811 0.773 1.00 25.38 124 PHE A O 1
ATOM 856 N N . TYR A 1 129 ? 44.402 152.792 0.246 1.00 22.97 125 TYR A N 1
ATOM 857 C CA . TYR A 1 129 ? 44.775 152.792 1.664 1.00 23.95 125 TYR A CA 1
ATOM 858 C C . TYR A 1 129 ? 44.783 154.200 2.270 1.00 26.89 125 TYR A C 1
ATOM 859 O O . TYR A 1 129 ? 45.830 154.863 2.305 1.00 25.00 125 TYR A O 1
ATOM 868 N N . TRP A 1 130 ? 43.658 154.603 2.846 1.00 23.42 126 TRP A N 1
ATOM 869 C CA . TRP A 1 130 ? 43.465 155.978 3.352 1.00 24.10 126 TRP A CA 1
ATOM 870 C C . TRP A 1 130 ? 42.192 155.978 4.201 1.00 24.99 126 TRP A C 1
ATOM 871 O O . TRP A 1 130 ? 41.571 154.907 4.422 1.00 23.31 126 TRP A O 1
ATOM 882 N N . GLY A 1 131 ? 41.819 157.146 4.733 1.00 23.68 127 GLY A N 1
ATOM 883 C CA . GLY A 1 131 ? 40.517 157.289 5.386 1.00 18.23 127 GLY A CA 1
ATOM 884 C C . GLY A 1 131 ? 40.600 157.170 6.888 1.00 21.18 127 GLY A C 1
ATOM 885 O O . GLY A 1 131 ? 41.671 157.314 7.503 1.00 22.82 127 GLY A O 1
ATOM 886 N N . GLY A 1 132 ? 39.444 156.966 7.487 1.00 17.70 128 GLY A N 1
ATOM 887 C CA . GLY A 1 132 ? 39.291 157.076 8.944 1.00 17.53 128 GLY A CA 1
ATOM 888 C C . GLY A 1 132 ? 40.059 156.044 9.776 1.00 19.56 128 GLY A C 1
ATOM 889 O O . GLY A 1 132 ? 40.331 156.291 10.967 1.00 22.34 128 GLY A O 1
ATOM 890 N N . HIS A 1 133 ? 40.395 154.901 9.188 1.00 21.63 129 HIS A N 1
ATOM 891 C CA . HIS A 1 133 ? 40.980 153.767 9.978 1.00 20.59 129 HIS A CA 1
ATOM 892 C C . HIS A 1 133 ? 42.114 153.154 9.214 1.00 22.92 129 HIS A C 1
ATOM 893 O O . HIS A 1 133 ? 42.488 151.994 9.484 1.00 24.29 129 HIS A O 1
ATOM 900 N N . ARG A 1 134 ? 42.697 153.884 8.242 1.00 23.42 130 ARG A N 1
ATOM 901 C CA . ARG A 1 134 ? 43.883 153.359 7.570 1.00 23.42 130 ARG A CA 1
ATOM 902 C C . ARG A 1 134 ? 44.765 154.502 7.031 1.00 30.42 130 ARG A C 1
ATOM 903 O O . ARG A 1 134 ? 44.266 155.413 6.385 1.00 25.21 130 ARG A O 1
ATOM 911 N N . PHE A 1 135 ? 46.087 154.379 7.156 1.00 27.89 131 PHE A N 1
ATOM 912 C CA . PHE A 1 135 ? 46.967 155.374 6.538 1.00 25.14 131 PHE A CA 1
ATOM 913 C C . PHE A 1 135 ? 48.351 154.763 6.265 1.00 30.72 131 PHE A C 1
ATOM 914 O O . PHE A 1 135 ? 48.617 153.625 6.652 1.00 30.51 131 PHE A O 1
ATOM 922 N N . VAL A 1 136 ? 49.231 155.535 5.635 1.00 29.18 132 VAL A N 1
ATOM 923 C CA . VAL A 1 136 ? 50.593 155.060 5.287 1.00 28.33 132 VAL A CA 1
ATOM 924 C C . VAL A 1 136 ? 51.627 155.678 6.264 1.00 29.70 132 VAL A C 1
ATOM 925 O O . VAL A 1 136 ? 51.550 156.871 6.574 1.00 26.78 132 VAL A O 1
ATOM 929 N N . ASN A 1 137 ? 52.508 154.849 6.846 1.00 27.31 133 ASN A N 1
ATOM 930 C CA . ASN A 1 137 ? 53.640 155.337 7.653 1.00 26.37 133 ASN A CA 1
ATOM 931 C C . ASN A 1 137 ? 54.572 156.155 6.734 1.00 23.95 133 ASN A C 1
ATOM 932 O O . ASN A 1 137 ? 55.135 155.619 5.760 1.00 25.08 133 ASN A O 1
ATOM 937 N N . LEU A 1 138 ? 54.712 157.476 6.988 1.00 27.24 134 LEU A N 1
ATOM 938 C CA . LEU A 1 138 ? 55.473 158.329 6.025 1.00 25.89 134 LEU A CA 1
ATOM 939 C C . LEU A 1 138 ? 56.999 157.931 5.951 1.00 28.82 134 LEU A C 1
ATOM 940 O O . LEU A 1 138 ? 57.667 158.051 4.894 1.00 29.33 134 LEU A O 1
ATOM 945 N N . ASP A 1 139 ? 57.503 157.429 7.067 1.00 31.61 135 ASP A N 1
ATOM 946 C CA . ASP A 1 139 ? 58.937 157.073 7.192 1.00 34.10 135 ASP A CA 1
ATOM 947 C C . ASP A 1 139 ? 59.242 155.648 6.744 1.00 37.75 135 ASP A C 1
ATOM 948 O O . ASP A 1 139 ? 60.343 155.385 6.295 1.00 37.98 135 ASP A O 1
ATOM 953 N N . THR A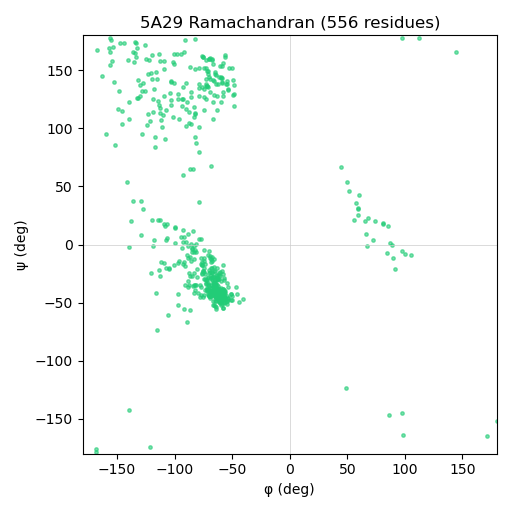 1 140 ? 58.309 154.717 6.913 1.00 38.60 136 THR A N 1
ATOM 954 C CA . THR A 1 140 ? 58.620 153.306 6.565 1.00 38.65 136 THR A CA 1
ATOM 955 C C . THR A 1 140 ? 57.850 152.811 5.360 1.00 38.13 136 THR A C 1
ATOM 956 O O . THR A 1 140 ? 58.233 151.825 4.750 1.00 32.97 136 THR A O 1
ATOM 960 N N . LEU A 1 141 ? 56.801 153.537 4.959 1.00 29.72 137 LEU A N 1
ATOM 961 C CA . LEU A 1 141 ? 55.882 153.128 3.860 1.00 32.34 137 LEU A CA 1
ATOM 962 C C . LEU A 1 141 ? 55.048 151.877 4.175 1.00 31.18 137 LEU A C 1
ATOM 963 O O . LEU A 1 141 ? 54.347 151.382 3.318 1.00 35.02 137 LEU A O 1
ATOM 968 N N . GLU A 1 142 ? 55.080 151.417 5.417 1.00 30.58 138 GLU A N 1
ATOM 969 C CA . GLU A 1 142 ? 54.200 150.335 5.859 1.00 35.44 138 GLU A CA 1
ATOM 970 C C . GLU A 1 142 ? 52.779 150.905 6.013 1.00 39.08 138 GLU A C 1
ATOM 971 O O . GLU A 1 142 ? 52.624 152.100 6.344 1.00 28.84 138 GLU A O 1
ATOM 977 N N . LEU A 1 143 ? 51.752 150.059 5.840 1.00 37.62 139 LEU A N 1
ATOM 978 C CA . LEU A 1 143 ? 50.376 150.434 6.216 1.00 35.79 139 LEU A CA 1
ATOM 979 C C . LEU A 1 143 ? 50.201 150.517 7.696 1.00 37.29 139 LEU A C 1
ATOM 980 O O . LEU A 1 143 ? 50.804 149.714 8.440 1.00 38.71 139 LEU A O 1
ATOM 985 N N . GLU A 1 144 ? 49.380 151.471 8.143 1.00 29.97 140 GLU A N 1
ATOM 986 C CA . GLU A 1 144 ? 49.083 151.591 9.552 1.00 28.56 140 GLU A CA 1
ATOM 987 C C . GLU A 1 144 ? 47.597 151.440 9.788 1.00 27.93 140 GLU A C 1
ATOM 988 O O . GLU A 1 144 ? 46.804 151.875 8.957 1.00 29.23 140 GLU A O 1
ATOM 994 N N . GLY A 1 145 ? 47.239 150.881 10.946 1.00 33.11 141 GLY A N 1
ATOM 995 C CA . GLY A 1 145 ? 45.837 150.668 11.357 1.00 30.95 141 GLY A CA 1
ATOM 996 C C . GLY A 1 145 ? 45.720 151.263 12.743 1.00 35.07 141 GLY A C 1
ATOM 997 O O . GLY A 1 145 ? 46.065 150.609 13.726 1.00 33.59 141 GLY A O 1
ATOM 998 N N . PRO A 1 146 ? 45.272 152.526 12.847 1.00 28.47 142 PRO A N 1
ATOM 999 C CA . PRO A 1 146 ? 45.206 153.231 14.142 1.00 28.04 142 PRO A CA 1
ATOM 1000 C C . PRO A 1 146 ? 44.283 152.535 15.135 1.00 30.29 142 PRO A C 1
ATOM 1001 O O . PRO A 1 146 ? 44.408 152.715 16.372 1.00 31.44 142 PRO A O 1
ATOM 1005 N N . GLN A 1 147 ? 43.340 151.770 14.584 1.00 32.69 143 GLN A N 1
ATOM 1006 C CA . GLN A 1 147 ? 42.366 151.043 15.383 1.00 31.97 143 GLN A CA 1
ATOM 1007 C C . GLN A 1 147 ? 42.659 149.535 15.288 1.00 30.34 143 GLN A C 1
ATOM 1008 O O . GLN A 1 147 ? 42.404 148.916 14.232 1.00 30.77 143 GLN A O 1
ATOM 1014 N N . ASN A 1 148 ? 43.105 148.964 16.413 1.00 34.35 144 ASN A N 1
ATOM 1015 C CA . ASN A 1 148 ? 43.354 147.512 16.519 1.00 37.20 144 ASN A CA 1
ATOM 1016 C C . ASN A 1 148 ? 42.189 146.645 16.014 1.00 37.12 144 ASN A C 1
ATOM 1017 O O . ASN A 1 148 ? 41.033 146.867 16.435 1.00 37.38 144 ASN A O 1
ATOM 1022 N N . LYS A 1 149 ? 42.507 145.687 15.121 1.00 39.62 145 LYS A N 1
ATOM 1023 C CA . LYS A 1 149 ? 41.560 144.717 14.529 1.00 42.66 145 LYS A CA 1
ATOM 1024 C C . LYS A 1 149 ? 40.508 145.385 13.656 1.00 46.51 145 LYS A C 1
ATOM 1025 O O . LYS A 1 149 ? 39.448 144.820 13.392 1.00 33.91 145 LYS A O 1
ATOM 1031 N N . ASN A 1 150 ? 40.795 146.603 13.209 1.00 38.64 146 ASN A N 1
ATOM 1032 C CA . ASN A 1 150 ? 39.847 147.316 12.365 1.00 34.79 146 ASN A CA 1
ATOM 1033 C C . ASN A 1 150 ? 40.575 148.097 11.269 1.00 35.19 146 ASN A C 1
ATOM 1034 O O . ASN A 1 150 ? 40.371 149.301 11.109 1.00 34.77 146 ASN A O 1
ATOM 1039 N N . SER A 1 151 ? 41.412 147.387 10.523 1.00 30.70 147 SER A N 1
ATOM 1040 C CA . SER A 1 151 ? 42.071 147.928 9.371 1.00 32.01 147 SER A CA 1
ATOM 1041 C C . SER A 1 151 ? 41.141 147.903 8.151 1.00 32.97 147 SER A C 1
ATOM 1042 O O . SER A 1 151 ? 41.144 146.937 7.361 1.00 28.41 147 SER A O 1
ATOM 1045 N N . VAL A 1 152 ? 40.340 148.968 8.005 1.00 23.77 148 VAL A N 1
ATOM 1046 C CA . VAL A 1 152 ? 39.266 148.965 7.057 1.00 24.04 148 VAL A CA 1
ATOM 1047 C C . VAL A 1 152 ? 39.259 150.307 6.311 1.00 26.89 148 VAL A C 1
ATOM 1048 O O . VAL A 1 152 ? 39.949 151.239 6.744 1.00 24.47 148 VAL A O 1
ATOM 1052 N N . HIS A 1 153 ? 38.517 150.374 5.200 1.00 22.04 149 HIS A N 1
ATOM 1053 C CA . HIS A 1 153 ? 38.329 151.610 4.424 1.00 24.59 149 HIS A CA 1
ATOM 1054 C C . HIS A 1 153 ? 37.109 152.348 4.964 1.00 25.59 149 HIS A C 1
ATOM 1055 O O . HIS A 1 153 ? 35.986 151.790 4.886 1.00 24.18 149 HIS A O 1
ATOM 1062 N N . GLU A 1 154 ? 37.290 153.572 5.515 1.00 19.86 150 GLU A N 1
ATOM 1063 C CA . GLU A 1 154 ? 36.181 154.345 6.046 1.00 21.52 150 GLU A CA 1
ATOM 1064 C C . GLU A 1 154 ? 36.237 155.810 5.501 1.00 23.88 150 GLU A C 1
ATOM 1065 O O . GLU A 1 154 ? 37.251 156.485 5.696 1.00 21.13 150 GLU A O 1
ATOM 1071 N N . LEU A 1 155 ? 35.147 156.271 4.912 1.00 22.58 151 LEU A N 1
ATOM 1072 C CA . LEU A 1 155 ? 34.941 157.685 4.556 1.00 24.53 151 LEU A CA 1
ATOM 1073 C C . LEU A 1 155 ? 33.681 158.206 5.237 1.00 26.62 151 LEU A C 1
ATOM 1074 O O . LEU A 1 155 ? 32.775 157.434 5.657 1.00 26.08 151 LEU A O 1
ATOM 1079 N N . LYS A 1 156 ? 33.613 159.526 5.363 1.00 20.70 152 LYS A N 1
ATOM 1080 C CA . LYS A 1 156 ? 32.477 160.163 5.995 1.00 22.66 152 LYS A CA 1
ATOM 1081 C C . LYS A 1 156 ? 32.459 161.623 5.537 1.00 23.14 152 LYS A C 1
ATOM 1082 O O . LYS A 1 156 ? 33.140 162.456 6.156 1.00 20.93 152 LYS A O 1
ATOM 1088 N N . ASN A 1 157 ? 31.687 161.914 4.493 1.00 18.87 153 ASN A N 1
ATOM 1089 C CA . ASN A 1 157 ? 31.655 163.252 3.854 1.00 19.55 153 ASN A CA 1
ATOM 1090 C C . ASN A 1 157 ? 33.096 163.705 3.511 1.00 20.14 153 ASN A C 1
ATOM 1091 O O . ASN A 1 157 ? 33.485 164.859 3.807 1.00 18.49 153 ASN A O 1
ATOM 1096 N N . HIS A 1 158 ? 33.884 162.798 2.911 1.00 19.32 154 HIS A N 1
ATOM 1097 C CA . HIS A 1 158 ? 35.275 163.140 2.507 1.00 21.50 154 HIS A CA 1
ATOM 1098 C C . HIS A 1 158 ? 35.331 163.859 1.179 1.00 22.79 154 HIS A C 1
ATOM 1099 O O . HIS A 1 158 ? 36.148 164.784 1.013 1.00 22.39 154 HIS A O 1
ATOM 1106 N N . TYR A 1 159 ? 34.430 163.491 0.253 1.00 18.57 155 TYR A N 1
ATOM 1107 C CA . TYR A 1 159 ? 34.350 164.135 -1.083 1.00 18.69 155 TYR A CA 1
ATOM 1108 C C . TYR A 1 159 ? 35.709 164.353 -1.762 1.00 20.00 155 TYR A C 1
ATOM 1109 O O . TYR A 1 159 ? 36.164 165.527 -1.940 1.00 19.69 155 TYR A O 1
ATOM 1118 N N . PRO A 1 160 ? 36.371 163.246 -2.129 1.00 20.44 156 PRO A N 1
ATOM 1119 C CA . PRO A 1 160 ? 37.686 163.299 -2.816 1.00 20.32 156 PRO A CA 1
ATOM 1120 C C . PRO A 1 160 ? 37.682 164.105 -4.091 1.00 18.94 156 PRO A C 1
ATOM 1121 O O . PRO A 1 160 ? 36.632 164.332 -4.732 1.00 19.95 156 PRO A O 1
ATOM 1125 N N . TYR A 1 161 ? 38.885 164.458 -4.535 1.00 20.26 157 TYR A N 1
ATOM 1126 C CA . TYR A 1 161 ? 39.015 165.343 -5.685 1.00 20.09 157 TYR A CA 1
ATOM 1127 C C . TYR A 1 161 ? 38.988 164.474 -6.957 1.00 22.81 157 TYR A C 1
ATOM 1128 O O . TYR A 1 161 ? 39.937 164.447 -7.754 1.00 19.72 157 TYR A O 1
ATOM 1137 N N . TYR A 1 162 ? 37.845 163.818 -7.201 1.00 21.74 158 TYR A N 1
ATOM 1138 C CA . TYR A 1 162 ? 37.773 162.872 -8.333 1.00 20.67 158 TYR A CA 1
ATOM 1139 C C . TYR A 1 162 ? 38.242 163.331 -9.703 1.00 21.11 158 TYR A C 1
ATOM 1140 O O . TYR A 1 162 ? 38.902 162.551 -10.356 1.00 23.48 158 TYR A O 1
ATOM 1149 N N . PRO A 1 163 ? 37.827 164.509 -10.175 1.00 21.34 159 PRO A N 1
ATOM 1150 C CA . PRO A 1 163 ? 38.225 164.901 -11.510 1.00 22.21 159 PRO A CA 1
ATOM 1151 C C . PRO A 1 163 ? 39.746 164.971 -11.647 1.00 25.12 159 PRO A C 1
ATOM 1152 O O . PRO A 1 163 ? 40.289 164.659 -12.723 1.00 23.63 159 PRO A O 1
ATOM 1156 N N . PHE A 1 164 ? 40.457 165.306 -10.570 1.00 23.77 160 PHE A N 1
ATOM 1157 C CA . PHE A 1 164 ? 41.917 165.423 -10.713 1.00 21.63 160 PHE A CA 1
ATOM 1158 C C . PHE A 1 164 ? 42.482 164.013 -10.603 1.00 20.80 160 PHE A C 1
ATOM 1159 O O . PHE A 1 164 ? 43.430 163.607 -11.313 1.00 22.83 160 PHE A O 1
ATOM 1167 N N . LEU A 1 165 ? 41.925 163.213 -9.707 1.00 19.96 161 LEU A N 1
ATOM 1168 C CA . LEU A 1 165 ? 42.429 161.836 -9.565 1.00 21.22 161 LEU A CA 1
ATOM 1169 C C . LEU A 1 165 ? 42.243 161.107 -10.941 1.00 21.55 161 LEU A C 1
ATOM 1170 O O . LEU A 1 165 ? 43.122 160.320 -11.370 1.00 23.13 161 LEU A O 1
ATOM 1175 N N . TYR A 1 166 ? 41.122 161.384 -11.594 1.00 22.73 162 TYR A N 1
ATOM 1176 C CA . TYR A 1 166 ? 40.791 160.769 -12.892 1.00 23.66 162 TYR A CA 1
ATOM 1177 C C . TYR A 1 166 ? 41.830 161.237 -13.946 1.00 28.00 162 TYR A C 1
ATOM 1178 O O . TYR A 1 166 ? 42.291 160.474 -14.796 1.00 26.26 162 TYR A O 1
ATOM 1187 N N . HIS A 1 167 ? 42.112 162.521 -13.945 1.00 25.66 163 HIS A N 1
ATOM 1188 C CA . HIS A 1 167 ? 43.194 163.082 -14.730 1.00 29.02 163 HIS A CA 1
ATOM 1189 C C . HIS A 1 167 ? 44.530 162.376 -14.532 1.00 27.66 163 HIS A C 1
ATOM 1190 O O . HIS A 1 167 ? 45.211 162.139 -15.507 1.00 27.49 163 HIS A O 1
ATOM 1197 N N . VAL A 1 168 ? 44.916 162.030 -13.309 1.00 24.94 164 VAL A N 1
ATOM 1198 C CA . VAL A 1 168 ? 46.207 161.404 -13.062 1.00 25.89 164 VAL A CA 1
ATOM 1199 C C . VAL A 1 168 ? 46.165 159.916 -13.461 1.00 33.52 164 VAL A C 1
ATOM 1200 O O . VAL A 1 168 ? 47.076 159.450 -14.138 1.00 28.23 164 VAL A O 1
ATOM 1204 N N . ASP A 1 169 ? 45.087 159.194 -13.109 1.00 29.00 165 ASP A N 1
ATOM 1205 C CA . ASP A 1 169 ? 45.019 157.767 -13.397 1.00 31.39 165 ASP A CA 1
ATOM 1206 C C . ASP A 1 169 ? 43.568 157.296 -13.563 1.00 31.46 165 ASP A C 1
ATOM 1207 O O . ASP A 1 169 ? 42.938 156.906 -12.566 1.00 32.00 165 ASP A O 1
ATOM 1212 N N . PRO A 1 170 ? 43.010 157.420 -14.779 1.00 30.23 166 PRO A N 1
ATOM 1213 C CA . PRO A 1 170 ? 41.568 157.192 -14.967 1.00 30.83 166 PRO A CA 1
ATOM 1214 C C . PRO A 1 170 ? 41.148 155.747 -14.635 1.00 29.22 166 PRO A C 1
ATOM 1215 O O . PRO A 1 170 ? 40.078 155.526 -14.103 1.00 25.73 166 PRO A O 1
ATOM 1219 N N . HIS A 1 171 ? 42.045 154.793 -14.824 1.00 27.79 167 HIS A N 1
ATOM 1220 C CA . HIS A 1 171 ? 41.688 153.399 -14.646 1.00 31.87 167 HIS A CA 1
ATOM 1221 C C . HIS A 1 171 ? 41.587 153.109 -13.147 1.00 28.35 167 HIS A C 1
ATOM 1222 O O . HIS A 1 171 ? 40.649 152.457 -12.678 1.00 27.23 167 HIS A O 1
ATOM 1229 N N . ALA A 1 172 ? 42.564 153.586 -12.383 1.00 24.94 168 ALA A N 1
ATOM 1230 C CA . ALA A 1 172 ? 42.517 153.427 -10.949 1.00 26.52 168 ALA A CA 1
ATOM 1231 C C . ALA A 1 172 ? 41.310 154.195 -10.308 1.00 23.96 168 ALA A C 1
ATOM 1232 O O . ALA A 1 172 ? 40.745 153.699 -9.319 1.00 27.13 168 ALA A O 1
ATOM 1234 N N . THR A 1 173 ? 40.935 155.340 -10.883 1.00 24.15 169 THR A N 1
ATOM 1235 C CA . THR A 1 173 ? 39.836 156.156 -10.327 1.00 24.52 169 THR A CA 1
ATOM 1236 C C . THR A 1 173 ? 38.499 155.504 -10.626 1.00 27.46 169 THR A C 1
ATOM 1237 O O . THR A 1 173 ? 37.635 155.402 -9.720 1.00 23.12 169 THR A O 1
ATOM 1241 N N . GLU A 1 174 ? 38.327 155.012 -11.864 1.00 23.97 170 GLU A N 1
ATOM 1242 C CA A GLU A 1 174 ? 37.153 154.125 -12.159 0.50 24.58 170 GLU A CA 1
ATOM 1243 C CA B GLU A 1 174 ? 37.150 154.149 -12.164 0.50 25.83 170 GLU A CA 1
ATOM 1244 C C . GLU A 1 174 ? 37.076 152.925 -11.223 1.00 24.06 170 GLU A C 1
ATOM 1245 O O . GLU A 1 174 ? 36.019 152.657 -10.622 1.00 24.34 170 GLU A O 1
ATOM 1256 N N . ARG A 1 175 ? 38.167 152.152 -11.091 1.00 25.84 171 ARG A N 1
ATOM 1257 C CA . ARG A 1 175 ? 38.137 151.016 -10.173 1.00 25.71 171 ARG A CA 1
ATOM 1258 C C . ARG A 1 175 ? 37.844 151.408 -8.718 1.00 26.32 171 ARG A C 1
ATOM 1259 O O . ARG A 1 175 ? 37.140 150.690 -7.981 1.00 24.82 171 ARG A O 1
ATOM 1267 N N . TYR A 1 176 ? 38.405 152.526 -8.281 1.00 23.27 172 TYR A N 1
ATOM 1268 C CA . TYR A 1 176 ? 38.127 152.989 -6.923 1.00 23.17 172 TYR A CA 1
ATOM 1269 C C . TYR A 1 176 ? 36.608 153.211 -6.673 1.00 19.42 172 TYR A C 1
ATOM 1270 O O . TYR A 1 176 ? 36.090 152.707 -5.681 1.00 22.05 172 TYR A O 1
ATOM 1279 N N . ILE A 1 177 ? 35.958 154.014 -7.508 1.00 19.56 173 ILE A N 1
ATOM 1280 C CA . ILE A 1 177 ? 34.531 154.304 -7.331 1.00 20.09 173 ILE A CA 1
ATOM 1281 C C . ILE A 1 177 ? 33.691 153.001 -7.322 1.00 23.47 173 ILE A C 1
ATOM 1282 O O . ILE A 1 177 ? 32.781 152.827 -6.499 1.00 19.36 173 ILE A O 1
ATOM 1287 N N . LYS A 1 178 ? 33.994 152.086 -8.257 1.00 20.31 174 LYS A N 1
ATOM 1288 C CA . LYS A 1 178 ? 33.290 150.766 -8.304 1.00 22.72 174 LYS A CA 1
ATOM 1289 C C . LYS A 1 178 ? 33.581 149.932 -7.064 1.00 22.98 174 LYS A C 1
ATOM 1290 O O . LYS A 1 178 ? 32.677 149.331 -6.499 1.00 24.85 174 LYS A O 1
ATOM 1296 N N . ALA A 1 179 ? 34.807 150.008 -6.548 1.00 24.71 175 ALA A N 1
ATOM 1297 C CA . ALA A 1 179 ? 35.189 149.261 -5.350 1.00 23.45 175 ALA A CA 1
ATOM 1298 C C . ALA A 1 179 ? 34.558 149.877 -4.124 1.00 22.87 175 ALA A C 1
ATOM 1299 O O . ALA A 1 179 ? 34.178 149.167 -3.195 1.00 22.48 175 ALA A O 1
ATOM 1301 N N . PHE A 1 180 ? 34.407 151.207 -4.129 1.00 20.26 176 PHE A N 1
ATOM 1302 C CA . PHE A 1 180 ? 33.835 151.914 -2.931 1.00 19.59 176 PHE A CA 1
ATOM 1303 C C . PHE A 1 180 ? 32.356 151.415 -2.792 1.00 20.38 176 PHE A C 1
ATOM 1304 O O . PHE A 1 180 ? 31.900 151.010 -1.733 1.00 21.48 176 PHE A O 1
ATOM 1312 N N . TRP A 1 181 ? 31.595 151.518 -3.864 1.00 21.20 177 TRP A N 1
ATOM 1313 C CA . TRP A 1 181 ? 30.193 151.029 -3.841 1.00 22.37 177 TRP A CA 1
ATOM 1314 C C . TRP A 1 181 ? 30.146 149.521 -3.466 1.00 23.33 177 TRP A C 1
ATOM 1315 O O . TRP A 1 181 ? 29.391 149.115 -2.594 1.00 20.94 177 TRP A O 1
ATOM 1326 N N . GLN A 1 182 ? 30.984 148.716 -4.108 1.00 24.53 178 GLN A N 1
ATOM 1327 C CA . GLN A 1 182 ? 30.975 147.245 -3.869 1.00 24.41 178 GLN A CA 1
ATOM 1328 C C . GLN A 1 182 ? 31.291 146.918 -2.408 1.00 27.15 178 GLN A C 1
ATOM 1329 O O . GLN A 1 182 ? 30.660 146.078 -1.792 1.00 25.28 178 GLN A O 1
ATOM 1335 N N . ALA A 1 183 ? 32.202 147.648 -1.773 1.00 24.10 179 ALA A N 1
ATOM 1336 C CA . ALA A 1 183 ? 32.584 147.342 -0.427 1.00 23.86 179 ALA A CA 1
ATOM 1337 C C . ALA A 1 183 ? 31.638 147.912 0.594 1.00 24.98 179 ALA A C 1
ATOM 1338 O O . ALA A 1 183 ? 31.635 147.454 1.695 1.00 23.64 179 ALA A O 1
ATOM 1340 N N . HIS A 1 184 ? 30.910 148.966 0.274 1.00 21.84 180 HIS A N 1
ATOM 1341 C CA . HIS A 1 184 ? 30.089 149.587 1.339 1.00 23.61 180 HIS A CA 1
ATOM 1342 C C . HIS A 1 184 ? 28.600 149.292 1.224 1.00 20.63 180 HIS A C 1
ATOM 1343 O O . HIS A 1 184 ? 27.904 149.366 2.226 1.00 26.09 180 HIS A O 1
ATOM 1350 N N . VAL A 1 185 ? 28.119 148.915 0.041 1.00 23.51 181 VAL A N 1
ATOM 1351 C CA . VAL A 1 185 ? 26.651 148.642 -0.073 1.00 21.70 181 VAL A CA 1
ATOM 1352 C C . VAL A 1 185 ? 26.426 147.188 0.450 1.00 27.58 181 VAL A C 1
ATOM 1353 O O . VAL A 1 185 ? 26.968 146.219 -0.094 1.00 25.04 181 VAL A O 1
ATOM 1357 N N . GLU A 1 186 ? 25.729 147.050 1.565 1.00 24.43 182 GLU A N 1
ATOM 1358 C CA . GLU A 1 186 ? 25.561 145.746 2.148 1.00 26.23 182 GLU A CA 1
ATOM 1359 C C . GLU A 1 186 ? 24.375 145.032 1.483 1.00 32.42 182 GLU A C 1
ATOM 1360 O O . GLU A 1 186 ? 24.315 143.812 1.517 1.00 26.59 182 GLU A O 1
ATOM 1366 N N . ASP A 1 187 ? 23.411 145.781 0.970 1.00 28.45 183 ASP A N 1
ATOM 1367 C CA . ASP A 1 187 ? 22.135 145.157 0.559 1.00 32.60 183 ASP A CA 1
ATOM 1368 C C . ASP A 1 187 ? 21.646 145.989 -0.577 1.00 25.82 183 ASP A C 1
ATOM 1369 O O . ASP A 1 187 ? 21.378 147.151 -0.402 1.00 24.15 183 ASP A O 1
ATOM 1374 N N . TRP A 1 188 ? 21.548 145.393 -1.759 1.00 23.62 184 TRP A N 1
ATOM 1375 C CA . TRP A 1 188 ? 21.103 146.151 -2.939 1.00 26.91 184 TRP A CA 1
ATOM 1376 C C . TRP A 1 188 ? 19.618 146.434 -3.077 1.00 28.38 184 TRP A C 1
ATOM 1377 O O . TRP A 1 188 ? 19.180 146.963 -4.107 1.00 27.71 184 TRP A O 1
ATOM 1388 N N . GLN A 1 189 ? 18.830 146.066 -2.070 1.00 27.14 185 GLN A N 1
ATOM 1389 C CA A GLN A 1 189 ? 17.434 146.523 -2.066 0.50 26.33 185 GLN A CA 1
ATOM 1390 C CA B GLN A 1 189 ? 17.426 146.430 -1.998 0.50 26.65 185 GLN A CA 1
ATOM 1391 C C . GLN A 1 189 ? 17.172 147.515 -0.938 1.00 25.61 185 GLN A C 1
ATOM 1392 O O . GLN A 1 189 ? 16.415 148.456 -1.128 1.00 27.92 185 GLN A O 1
ATOM 1403 N N . SER A 1 190 ? 17.810 147.356 0.214 1.00 26.16 186 SER A N 1
ATOM 1404 C CA . SER A 1 190 ? 17.539 148.321 1.298 1.00 24.72 186 SER A CA 1
ATOM 1405 C C . SER A 1 190 ? 18.520 149.492 1.250 1.00 25.76 186 SER A C 1
ATOM 1406 O O . SER A 1 190 ? 18.294 150.511 1.923 1.00 25.20 186 SER A O 1
ATOM 1409 N N . LEU A 1 191 ? 19.642 149.276 0.551 1.00 23.90 187 LEU A N 1
ATOM 1410 C CA . LEU A 1 191 ? 20.761 150.268 0.450 1.00 25.13 187 LEU A CA 1
ATOM 1411 C C . LEU A 1 191 ? 21.324 150.605 1.821 1.00 26.73 187 LEU A C 1
ATOM 1412 O O . LEU A 1 191 ? 21.844 151.713 2.049 1.00 24.83 187 LEU A O 1
ATOM 1417 N N . ASP A 1 192 ? 21.278 149.620 2.726 1.00 24.26 188 ASP A N 1
ATOM 1418 C CA . ASP A 1 192 ? 22.061 149.698 3.936 1.00 26.45 188 ASP A CA 1
ATOM 1419 C C . ASP A 1 192 ? 23.525 149.848 3.528 1.00 21.70 188 ASP A C 1
ATOM 1420 O O . ASP A 1 192 ? 23.976 149.119 2.670 1.00 23.50 188 ASP A O 1
ATOM 1425 N N . MET A 1 193 ? 24.238 150.820 4.118 1.00 19.95 189 MET A N 1
ATOM 1426 C CA . MET A 1 193 ? 25.661 151.105 3.774 1.00 23.10 189 MET A CA 1
ATOM 1427 C C . MET A 1 193 ? 26.505 150.895 4.999 1.00 23.54 189 MET A C 1
ATOM 1428 O O . MET A 1 193 ? 26.198 151.473 6.038 1.00 25.56 189 MET A O 1
ATOM 1433 N N . GLY A 1 194 ? 27.529 150.059 4.879 1.00 22.65 190 GLY A N 1
ATOM 1434 C CA . GLY A 1 194 ? 28.437 149.798 5.998 1.00 23.55 190 GLY A CA 1
ATOM 1435 C C . GLY A 1 194 ? 29.446 150.959 5.988 1.00 23.98 190 GLY A C 1
ATOM 1436 O O . GLY A 1 194 ? 29.709 151.550 4.954 1.00 25.87 190 GLY A O 1
ATOM 1437 N N . ARG A 1 195 ? 29.963 151.300 7.147 1.00 25.90 191 ARG A N 1
ATOM 1438 C CA . ARG A 1 195 ? 31.005 152.333 7.268 1.00 25.72 191 ARG A CA 1
ATOM 1439 C C . ARG A 1 195 ? 32.377 151.720 7.083 1.00 27.07 191 ARG A C 1
ATOM 1440 O O . ARG A 1 195 ? 33.318 152.403 6.742 1.00 27.62 191 ARG A O 1
ATOM 1448 N N . HIS A 1 196 ? 32.527 150.433 7.397 1.00 25.45 192 HIS A N 1
ATOM 1449 C CA . HIS A 1 196 ? 33.866 149.862 7.467 1.00 27.46 192 HIS A CA 1
ATOM 1450 C C . HIS A 1 196 ? 34.118 148.929 6.311 1.00 32.03 192 HIS A C 1
ATOM 1451 O O . HIS A 1 196 ? 33.795 147.747 6.396 1.00 33.17 192 HIS A O 1
ATOM 1458 N N . GLY A 1 197 ? 34.648 149.444 5.206 1.00 23.56 193 GLY A N 1
ATOM 1459 C CA . GLY A 1 197 ? 34.766 148.662 3.973 1.00 23.01 193 GLY A CA 1
ATOM 1460 C C . GLY A 1 197 ? 35.953 147.705 4.018 1.00 24.88 193 GLY A C 1
ATOM 1461 O O . GLY A 1 197 ? 37.077 148.053 4.543 1.00 24.16 193 GLY A O 1
ATOM 1462 N N . SER A 1 198 ? 35.738 146.477 3.530 1.00 23.69 194 SER A N 1
ATOM 1463 C CA . SER A 1 198 ? 36.798 145.474 3.696 1.00 26.21 194 SER A CA 1
ATOM 1464 C C . SER A 1 198 ? 37.835 145.542 2.574 1.00 22.78 194 SER A C 1
ATOM 1465 O O . SER A 1 198 ? 37.463 145.559 1.392 1.00 28.16 194 SER A O 1
ATOM 1468 N N . TYR A 1 199 ? 39.121 145.556 2.930 1.00 25.86 195 TYR A N 1
ATOM 1469 C CA . TYR A 1 199 ? 40.175 145.434 1.905 1.00 29.11 195 TYR A CA 1
ATOM 1470 C C . TYR A 1 199 ? 40.228 143.988 1.270 1.00 34.84 195 TYR A C 1
ATOM 1471 O O . TYR A 1 199 ? 40.941 143.793 0.302 1.00 39.24 195 TYR A O 1
ATOM 1480 N N . SER A 1 200 ? 39.436 143.051 1.792 1.00 34.89 196 SER A N 1
ATOM 1481 C CA . SER A 1 200 ? 39.315 141.683 1.213 1.00 40.24 196 SER A CA 1
ATOM 1482 C C . SER A 1 200 ? 38.078 141.502 0.354 1.00 45.41 196 SER A C 1
ATOM 1483 O O . SER A 1 200 ? 37.815 140.402 -0.064 1.00 44.01 196 SER A O 1
ATOM 1486 N N . LYS A 1 201 ? 37.255 142.531 0.167 1.00 37.55 197 LYS A N 1
ATOM 1487 C CA . LYS A 1 201 ? 36.030 142.364 -0.604 1.00 35.94 197 LYS A CA 1
ATOM 1488 C C . LYS A 1 201 ? 36.470 142.212 -2.041 1.00 39.04 197 LYS A C 1
ATOM 1489 O O . LYS A 1 201 ? 37.349 142.953 -2.463 1.00 34.95 197 LYS A O 1
ATOM 1495 N N . ASN A 1 202 ? 35.900 141.274 -2.816 1.00 32.25 198 ASN A N 1
ATOM 1496 C CA . ASN A 1 202 ? 36.257 141.205 -4.259 1.00 31.51 198 ASN A CA 1
ATOM 1497 C C . ASN A 1 202 ? 35.740 142.332 -5.148 1.00 30.66 198 ASN A C 1
ATOM 1498 O O . ASN A 1 202 ? 34.600 142.726 -5.062 1.00 35.56 198 ASN A O 1
ATOM 1503 N N . TYR A 1 203 ? 36.615 142.828 -6.013 1.00 29.38 199 TYR A N 1
ATOM 1504 C CA . TYR A 1 203 ? 36.296 143.823 -7.001 1.00 31.43 199 TYR A CA 1
ATOM 1505 C C . TYR A 1 203 ? 35.246 143.282 -7.943 1.00 37.87 199 TYR A C 1
ATOM 1506 O O . TYR A 1 203 ? 35.308 142.121 -8.306 1.00 37.65 199 TYR A O 1
ATOM 1515 N N . ASP A 1 204 ? 34.339 144.135 -8.405 1.00 31.23 200 ASP A N 1
ATOM 1516 C CA . ASP A 1 204 ? 33.381 143.756 -9.435 1.00 31.88 200 ASP A CA 1
ATOM 1517 C C . ASP A 1 204 ? 33.180 144.874 -10.441 1.00 32.61 200 ASP A C 1
ATOM 1518 O O . ASP A 1 204 ? 32.580 145.921 -10.127 1.00 27.23 200 ASP A O 1
ATOM 1523 N N . ASP A 1 205 ? 33.708 144.657 -11.641 1.00 25.58 201 ASP A N 1
ATOM 1524 C CA . ASP A 1 205 ? 33.661 145.659 -12.675 1.00 31.55 201 ASP A CA 1
ATOM 1525 C C . ASP A 1 205 ? 32.230 145.983 -13.081 1.00 27.55 201 ASP A C 1
ATOM 1526 O O . ASP A 1 205 ? 31.970 147.036 -13.661 1.00 29.31 201 ASP A O 1
ATOM 1531 N N . LYS A 1 206 ? 31.301 145.081 -12.779 1.00 25.67 202 LYS A N 1
ATOM 1532 C CA . LYS A 1 206 ? 29.925 145.276 -13.269 1.00 27.79 202 LYS A CA 1
ATOM 1533 C C . LYS A 1 206 ? 28.963 145.644 -12.149 1.00 28.26 202 LYS A C 1
ATOM 1534 O O . LYS A 1 206 ? 27.736 145.563 -12.339 1.00 26.22 202 LYS A O 1
ATOM 1540 N N . VAL A 1 207 ? 29.531 146.090 -11.011 1.00 25.67 203 VAL A N 1
ATOM 1541 C CA . VAL A 1 207 ? 28.740 146.606 -9.869 1.00 25.55 203 VAL A CA 1
ATOM 1542 C C . VAL A 1 207 ? 27.544 147.485 -10.270 1.00 23.83 203 VAL A C 1
ATOM 1543 O O . VAL A 1 207 ? 26.438 147.260 -9.759 1.00 29.14 203 VAL A O 1
ATOM 1547 N N . PHE A 1 208 ? 27.685 148.461 -11.168 1.00 23.45 204 PHE A N 1
ATOM 1548 C CA . PHE A 1 208 ? 26.571 149.395 -11.427 1.00 24.54 204 PHE A CA 1
ATOM 1549 C C . PHE A 1 208 ? 25.570 148.831 -12.468 1.00 27.02 204 PHE A C 1
ATOM 1550 O O . PHE A 1 208 ? 24.577 149.478 -12.826 1.00 27.90 204 PHE A O 1
ATOM 1558 N N . HIS A 1 209 ? 25.896 147.657 -13.004 1.00 29.41 205 HIS A N 1
ATOM 1559 C CA . HIS A 1 209 ? 24.974 146.990 -13.958 1.00 28.44 205 HIS A CA 1
ATOM 1560 C C . HIS A 1 209 ? 23.752 146.302 -13.268 1.00 30.06 205 HIS A C 1
ATOM 1561 O O . HIS A 1 209 ? 22.752 145.971 -13.947 1.00 29.06 205 HIS A O 1
ATOM 1568 N N . ARG A 1 210 ? 23.799 146.065 -11.957 1.00 26.71 206 ARG A N 1
ATOM 1569 C CA . ARG A 1 210 ? 22.538 145.694 -11.229 1.00 27.90 206 ARG A CA 1
ATOM 1570 C C . ARG A 1 210 ? 21.360 146.608 -11.538 1.00 27.53 206 ARG A C 1
ATOM 1571 O O . ARG A 1 210 ? 21.497 147.848 -11.640 1.00 26.99 206 ARG A O 1
ATOM 1579 N N . PRO A 1 211 ? 20.175 146.007 -11.737 1.00 27.35 207 PRO A N 1
ATOM 1580 C CA . PRO A 1 211 ? 19.020 146.803 -12.088 1.00 27.23 207 PRO A CA 1
ATOM 1581 C C . PRO A 1 211 ? 18.539 147.594 -10.841 1.00 26.72 207 PRO A C 1
ATOM 1582 O O . PRO A 1 211 ? 18.625 147.099 -9.713 1.00 23.98 207 PRO A O 1
ATOM 1586 N N . ILE A 1 212 ? 17.924 148.741 -11.079 1.00 23.84 208 ILE A N 1
ATOM 1587 C CA . ILE A 1 212 ? 17.459 149.656 -10.008 1.00 26.56 208 ILE A CA 1
ATOM 1588 C C . ILE A 1 212 ? 16.226 149.003 -9.412 1.00 29.41 208 ILE A C 1
ATOM 1589 O O . ILE A 1 212 ? 15.279 148.724 -10.157 1.00 25.61 208 ILE A O 1
ATOM 1594 N N . PRO A 1 213 ? 16.187 148.814 -8.088 1.00 29.06 209 PRO A N 1
ATOM 1595 C CA . PRO A 1 213 ? 15.014 148.184 -7.423 1.00 28.30 209 PRO A CA 1
ATOM 1596 C C . PRO A 1 213 ? 13.852 149.155 -7.154 1.00 25.53 209 PRO A C 1
ATOM 1597 O O . PRO A 1 213 ? 13.951 150.351 -7.406 1.00 25.08 209 PRO A O 1
ATOM 1601 N N . ALA A 1 214 ? 12.733 148.671 -6.619 1.00 26.84 210 ALA A N 1
ATOM 1602 C CA . ALA A 1 214 ? 11.640 149.568 -6.177 1.00 27.95 210 ALA A CA 1
ATOM 1603 C C . ALA A 1 214 ? 12.134 150.339 -4.900 1.00 27.97 210 ALA A C 1
ATOM 1604 O O . ALA A 1 214 ? 13.094 149.914 -4.254 1.00 32.28 210 ALA A O 1
ATOM 1606 N N . SER A 1 215 ? 11.502 151.462 -4.583 1.00 25.79 211 SER A N 1
ATOM 1607 C CA . SER A 1 215 ? 11.690 152.135 -3.316 1.00 27.37 211 SER A CA 1
ATOM 1608 C C . SER A 1 215 ? 10.983 151.321 -2.193 1.00 34.40 211 SER A C 1
ATOM 1609 O O . SER A 1 215 ? 9.897 150.778 -2.429 1.00 28.01 211 SER A O 1
ATOM 1612 N N . LEU A 1 216 ? 11.593 151.258 -1.000 1.00 26.10 212 LEU A N 1
ATOM 1613 C CA . LEU A 1 216 ? 10.946 150.702 0.182 1.00 26.61 212 LEU A CA 1
ATOM 1614 C C . LEU A 1 216 ? 10.081 151.736 0.825 1.00 30.56 212 LEU A C 1
ATOM 1615 O O . LEU A 1 216 ? 9.243 151.409 1.671 1.00 29.60 212 LEU A O 1
ATOM 1620 N N . VAL A 1 217 ? 10.224 152.996 0.425 1.00 25.87 213 VAL A N 1
ATOM 1621 C CA . VAL A 1 217 ? 9.569 154.045 1.196 1.00 26.84 213 VAL A CA 1
ATOM 1622 C C . VAL A 1 217 ? 8.053 154.111 0.971 1.00 33.29 213 VAL A C 1
ATOM 1623 O O . VAL A 1 217 ? 7.574 154.404 -0.124 1.00 28.96 213 VAL A O 1
ATOM 1627 N N . ASP A 1 218 ? 7.273 153.840 2.020 1.00 32.98 214 ASP A N 1
ATOM 1628 C CA . ASP A 1 218 ? 5.823 153.870 1.861 1.00 30.27 214 ASP A CA 1
ATOM 1629 C C . ASP A 1 218 ? 5.360 155.212 2.319 1.00 27.48 214 ASP A C 1
ATOM 1630 O O . ASP A 1 218 ? 5.361 155.491 3.541 1.00 26.12 214 ASP A O 1
ATOM 1635 N N . GLN A 1 219 ? 4.952 156.063 1.376 1.00 24.21 215 GLN A N 1
ATOM 1636 C CA . GLN A 1 219 ? 4.628 157.438 1.751 1.00 28.73 215 GLN A CA 1
ATOM 1637 C C . GLN A 1 219 ? 3.468 157.612 2.711 1.00 31.77 215 GLN A C 1
ATOM 1638 O O . GLN A 1 219 ? 3.450 158.568 3.533 1.00 27.47 215 GLN A O 1
ATOM 1644 N N . SER A 1 220 ? 2.509 156.683 2.700 1.00 28.70 216 SER A N 1
ATOM 1645 C CA . SER A 1 220 ? 1.343 156.869 3.585 1.00 29.09 216 SER A CA 1
ATOM 1646 C C . SER A 1 220 ? 1.699 156.516 5.052 1.00 28.59 216 SER A C 1
ATOM 1647 O O . SER A 1 220 ? 0.933 156.845 5.947 1.00 33.38 216 SER A O 1
ATOM 1650 N N . LYS A 1 221 ? 2.843 155.889 5.296 1.00 26.14 217 LYS A N 1
ATOM 1651 C CA . LYS A 1 221 ? 3.309 155.608 6.663 1.00 22.44 217 LYS A CA 1
ATOM 1652 C C . LYS A 1 221 ? 4.226 156.678 7.250 1.00 23.08 217 LYS A C 1
ATOM 1653 O O . LYS A 1 221 ? 4.344 156.774 8.465 1.00 20.66 217 LYS A O 1
ATOM 1659 N N . LEU A 1 222 ? 4.788 157.562 6.415 1.00 21.83 218 LEU A N 1
ATOM 1660 C CA . LEU A 1 222 ? 5.695 158.652 6.983 1.00 21.92 218 LEU A CA 1
ATOM 1661 C C . LEU A 1 222 ? 4.970 159.473 8.064 1.00 27.00 218 LEU A C 1
ATOM 1662 O O . LEU A 1 222 ? 3.789 159.811 7.876 1.00 24.76 218 LEU A O 1
ATOM 1667 N N . PRO A 1 223 ? 5.614 159.825 9.205 1.00 24.30 219 PRO A N 1
ATOM 1668 C CA . PRO A 1 223 ? 7.065 159.938 9.361 1.00 22.64 219 PRO A CA 1
ATOM 1669 C C . PRO A 1 223 ? 7.725 158.638 9.800 1.00 26.79 219 PRO A C 1
ATOM 1670 O O . PRO A 1 223 ? 8.954 158.621 10.054 1.00 21.13 219 PRO A O 1
ATOM 1674 N N . ILE A 1 224 ? 6.940 157.554 9.948 1.00 20.53 220 ILE A N 1
ATOM 1675 C CA . ILE A 1 224 ? 7.560 156.256 10.186 1.00 22.42 220 ILE A CA 1
ATOM 1676 C C . ILE A 1 224 ? 8.221 155.764 8.896 1.00 23.10 220 ILE A C 1
ATOM 1677 O O . ILE A 1 224 ? 7.649 155.852 7.836 1.00 22.59 220 ILE A O 1
ATOM 1682 N N . MET A 1 225 ? 9.424 155.231 8.976 1.00 20.45 221 MET A N 1
ATOM 1683 C CA . MET A 1 225 ? 10.124 154.801 7.757 1.00 22.53 221 MET A CA 1
ATOM 1684 C C . MET A 1 225 ? 10.264 153.298 7.802 1.00 25.19 221 MET A C 1
ATOM 1685 O O . MET A 1 225 ? 10.130 152.682 8.899 1.00 25.72 221 MET A O 1
ATOM 1690 N N . PRO A 1 226 ? 10.573 152.689 6.650 1.00 26.38 222 PRO A N 1
ATOM 1691 C CA . PRO A 1 226 ? 10.829 151.218 6.582 1.00 25.79 222 PRO A CA 1
ATOM 1692 C C . PRO A 1 226 ? 11.901 150.781 7.568 1.00 25.10 222 PRO A C 1
ATOM 1693 O O . PRO A 1 226 ? 12.888 151.498 7.761 1.00 24.36 222 PRO A O 1
ATOM 1697 N N . GLU A 1 227 ? 11.740 149.619 8.211 1.00 23.70 223 GLU A N 1
ATOM 1698 C CA . GLU A 1 227 ? 12.769 149.064 9.079 1.00 24.40 223 GLU A CA 1
ATOM 1699 C C . GLU A 1 227 ? 13.654 148.116 8.348 1.00 27.12 223 GLU A C 1
ATOM 1700 O O . GLU A 1 227 ? 13.165 147.163 7.747 1.00 26.23 223 GLU A O 1
ATOM 1706 N N . THR A 1 228 ? 14.961 148.351 8.396 1.00 19.57 224 THR A N 1
ATOM 1707 C CA . THR A 1 228 ? 15.938 147.482 7.770 1.00 22.15 224 THR A CA 1
ATOM 1708 C C . THR A 1 228 ? 17.049 147.461 8.805 1.00 23.69 224 THR A C 1
ATOM 1709 O O . THR A 1 228 ? 16.748 147.362 10.002 1.00 25.30 224 THR A O 1
ATOM 1713 N N . LYS A 1 229 ? 18.315 147.447 8.401 1.00 23.80 225 LYS A N 1
ATOM 1714 C CA . LYS A 1 229 ? 19.362 147.744 9.404 1.00 24.68 225 LYS A CA 1
ATOM 1715 C C . LYS A 1 229 ? 19.440 149.243 9.767 1.00 26.54 225 LYS A C 1
ATOM 1716 O O . LYS A 1 229 ? 20.180 149.622 10.677 1.00 24.94 225 LYS A O 1
ATOM 1722 N N . GLY A 1 230 ? 18.757 150.081 8.987 1.00 23.91 226 GLY A N 1
ATOM 1723 C CA . GLY A 1 230 ? 18.658 151.521 9.238 1.00 24.64 226 GLY A CA 1
ATOM 1724 C C . GLY A 1 230 ? 19.984 152.246 8.882 1.00 27.93 226 GLY A C 1
ATOM 1725 O O . GLY A 1 230 ? 20.241 153.325 9.404 1.00 27.31 226 GLY A O 1
ATOM 1726 N N . LEU A 1 231 ? 20.840 151.644 8.054 1.00 20.62 227 LEU A N 1
ATOM 1727 C CA . LEU A 1 231 ? 22.175 152.232 7.786 1.00 21.73 227 LEU A CA 1
ATOM 1728 C C . LEU A 1 231 ? 22.141 153.146 6.539 1.00 19.80 227 LEU A C 1
ATOM 1729 O O . LEU A 1 231 ? 22.771 152.851 5.541 1.00 18.82 227 LEU A O 1
ATOM 1734 N N . THR A 1 232 ? 21.320 154.173 6.583 1.00 15.66 228 THR A N 1
ATOM 1735 C CA . THR A 1 232 ? 21.117 154.980 5.392 1.00 18.92 228 THR A CA 1
ATOM 1736 C C . THR A 1 232 ? 21.367 156.475 5.734 1.00 17.36 228 THR A C 1
ATOM 1737 O O . THR A 1 232 ? 20.825 157.365 5.103 1.00 17.00 228 THR A O 1
ATOM 1741 N N . PHE A 1 233 ? 22.252 156.708 6.698 1.00 15.91 229 PHE A N 1
ATOM 1742 C CA . PHE A 1 233 ? 22.538 158.100 7.113 1.00 16.34 229 PHE A CA 1
ATOM 1743 C C . PHE A 1 233 ? 23.079 158.863 5.869 1.00 16.31 229 PHE A C 1
ATOM 1744 O O . PHE A 1 233 ? 23.901 158.332 5.162 1.00 17.38 229 PHE A O 1
ATOM 1752 N N . ILE A 1 234 ? 22.703 160.131 5.744 1.00 15.57 230 ILE A N 1
ATOM 1753 C CA . ILE A 1 234 ? 23.141 160.968 4.612 1.00 17.76 230 ILE A CA 1
ATOM 1754 C C . ILE A 1 234 ? 24.649 161.234 4.700 1.00 17.94 230 ILE A C 1
ATOM 1755 O O . ILE A 1 234 ? 25.272 161.487 3.670 1.00 20.16 230 ILE A O 1
ATOM 1760 N N . ASN A 1 235 ? 25.267 161.074 5.891 1.00 18.08 231 ASN A N 1
ATOM 1761 C CA . ASN A 1 235 ? 26.739 161.236 5.958 1.00 21.27 231 ASN A CA 1
ATOM 1762 C C . ASN A 1 235 ? 27.481 159.961 5.577 1.00 24.42 231 ASN A C 1
ATOM 1763 O O . ASN A 1 235 ? 28.688 159.912 5.711 1.00 22.90 231 ASN A O 1
ATOM 1768 N N . ALA A 1 236 ? 26.755 158.972 5.008 1.00 21.28 232 ALA A N 1
ATOM 1769 C CA . ALA A 1 236 ? 27.345 157.830 4.273 1.00 20.17 232 ALA A CA 1
ATOM 1770 C C . ALA A 1 236 ? 26.858 157.939 2.826 1.00 22.26 232 ALA A C 1
ATOM 1771 O O . ALA A 1 236 ? 27.596 157.661 1.904 1.00 21.79 232 ALA A O 1
ATOM 1773 N N . GLY A 1 237 ? 25.575 158.277 2.643 1.00 18.47 233 GLY A N 1
ATOM 1774 C CA . GLY A 1 237 ? 24.961 158.205 1.324 1.00 18.49 233 GLY A CA 1
ATOM 1775 C C . GLY A 1 237 ? 25.596 159.289 0.421 1.00 20.83 233 GLY A C 1
ATOM 1776 O O . GLY A 1 237 ? 25.782 159.070 -0.775 1.00 16.72 233 GLY A O 1
ATOM 1777 N N . SER A 1 238 ? 25.950 160.456 1.000 1.00 18.71 234 SER A N 1
ATOM 1778 C CA . SER A 1 238 ? 26.318 161.620 0.192 1.00 18.02 234 SER A CA 1
ATOM 1779 C C . SER A 1 238 ? 27.629 161.285 -0.591 1.00 18.55 234 SER A C 1
ATOM 1780 O O . SER A 1 238 ? 27.729 161.596 -1.778 1.00 20.23 234 SER A O 1
ATOM 1783 N N . ASP A 1 239 ? 28.643 160.669 0.028 1.00 17.16 235 ASP A N 1
ATOM 1784 C CA . ASP A 1 239 ? 29.912 160.361 -0.724 1.00 17.87 235 ASP A CA 1
ATOM 1785 C C . ASP A 1 239 ? 29.607 159.330 -1.819 1.00 19.63 235 ASP A C 1
ATOM 1786 O O . ASP A 1 239 ? 30.216 159.335 -2.877 1.00 17.70 235 ASP A O 1
ATOM 1791 N N . LEU A 1 240 ? 28.762 158.340 -1.513 1.00 16.98 236 LEU A N 1
ATOM 1792 C CA . LEU A 1 240 ? 28.409 157.363 -2.577 1.00 20.10 236 LEU A CA 1
ATOM 1793 C C . LEU A 1 240 ? 27.728 157.957 -3.783 1.00 15.81 236 LEU A C 1
ATOM 1794 O O . LEU A 1 240 ? 28.092 157.617 -4.911 1.00 20.43 236 LEU A O 1
ATOM 1799 N N . ILE A 1 241 ? 26.802 158.863 -3.540 1.00 14.79 237 ILE A N 1
ATOM 1800 C CA . ILE A 1 241 ? 26.035 159.560 -4.597 1.00 18.04 237 ILE A CA 1
ATOM 1801 C C . ILE A 1 241 ? 27.049 160.392 -5.413 1.00 17.91 237 ILE A C 1
ATOM 1802 O O . ILE A 1 241 ? 27.061 160.301 -6.636 1.00 17.22 237 ILE A O 1
ATOM 1807 N N . TYR A 1 242 ? 27.896 161.147 -4.708 1.00 16.35 238 TYR A N 1
ATOM 1808 C CA . TYR A 1 242 ? 28.898 161.992 -5.367 1.00 18.04 238 TYR A CA 1
ATOM 1809 C C . TYR A 1 242 ? 29.797 161.120 -6.283 1.00 16.78 238 TYR A C 1
ATOM 1810 O O . TYR A 1 242 ? 30.052 161.491 -7.440 1.00 18.03 238 TYR A O 1
ATOM 1819 N N . ALA A 1 243 ? 30.280 159.990 -5.759 1.00 17.47 239 ALA A N 1
ATOM 1820 C CA . ALA A 1 243 ? 31.229 159.151 -6.507 1.00 18.59 239 ALA A CA 1
ATOM 1821 C C . ALA A 1 243 ? 30.583 158.562 -7.755 1.00 20.67 239 ALA A C 1
ATOM 1822 O O . ALA A 1 243 ? 31.170 158.610 -8.829 1.00 21.06 239 ALA A O 1
ATOM 1824 N N . ALA A 1 244 ? 29.339 158.120 -7.636 1.00 18.85 240 ALA A N 1
ATOM 1825 C CA . ALA A 1 244 ? 28.644 157.436 -8.770 1.00 19.22 240 ALA A CA 1
ATOM 1826 C C . ALA A 1 244 ? 28.413 158.474 -9.846 1.00 21.51 240 ALA A C 1
ATOM 1827 O O . ALA A 1 244 ? 28.677 158.231 -11.021 1.00 19.59 240 ALA A O 1
ATOM 1829 N N . TYR A 1 245 ? 28.042 159.694 -9.444 1.00 16.85 241 TYR A N 1
ATOM 1830 C CA . TYR A 1 245 ? 27.802 160.704 -10.460 1.00 18.78 241 TYR A CA 1
ATOM 1831 C C . TYR A 1 245 ? 29.096 161.216 -11.113 1.00 18.55 241 TYR A C 1
ATOM 1832 O O . TYR A 1 245 ? 29.100 161.605 -12.288 1.00 21.49 241 TYR A O 1
ATOM 1841 N N . GLN A 1 246 ? 30.192 161.220 -10.356 1.00 17.45 242 GLN A N 1
ATOM 1842 C CA . GLN A 1 246 ? 31.497 161.621 -10.957 1.00 17.75 242 GLN A CA 1
ATOM 1843 C C . GLN A 1 246 ? 32.016 160.494 -11.897 1.00 20.52 242 GLN A C 1
ATOM 1844 O O . GLN A 1 246 ? 32.604 160.763 -12.951 1.00 21.94 242 GLN A O 1
ATOM 1850 N N . LEU A 1 247 ? 31.734 159.266 -11.580 1.00 21.53 243 LEU A N 1
ATOM 1851 C CA . LEU A 1 247 ? 32.079 158.198 -12.555 1.00 23.13 243 LEU A CA 1
ATOM 1852 C C . LEU A 1 247 ? 31.338 158.428 -13.887 1.00 23.30 243 LEU A C 1
ATOM 1853 O O . LEU A 1 247 ? 31.967 158.408 -14.991 1.00 22.77 243 LEU A O 1
ATOM 1858 N N . ASP A 1 248 ? 30.037 158.689 -13.806 1.00 21.72 244 ASP A N 1
ATOM 1859 C CA . ASP A 1 248 ? 29.267 158.941 -15.018 1.00 25.83 244 ASP A CA 1
ATOM 1860 C C . ASP A 1 248 ? 29.826 160.136 -15.752 1.00 29.85 244 ASP A C 1
ATOM 1861 O O . ASP A 1 248 ? 29.806 160.184 -16.980 1.00 24.35 244 ASP A O 1
ATOM 1866 N N . TRP A 1 249 ? 30.154 161.190 -15.013 1.00 23.62 245 TRP A N 1
ATOM 1867 C CA . TRP A 1 249 ? 30.625 162.403 -15.632 1.00 24.72 245 TRP A CA 1
ATOM 1868 C C . TRP A 1 249 ? 31.997 162.231 -16.307 1.00 23.20 245 TRP A C 1
ATOM 1869 O O . TRP A 1 249 ? 32.218 162.840 -17.370 1.00 26.37 245 TRP A O 1
ATOM 1880 N N . LEU A 1 250 ? 32.903 161.501 -15.673 1.00 22.06 246 LEU A N 1
ATOM 1881 C CA . LEU A 1 250 ? 34.310 161.467 -16.046 1.00 24.56 246 LEU A CA 1
ATOM 1882 C C . LEU A 1 250 ? 34.651 160.412 -17.088 1.00 28.91 246 LEU A C 1
ATOM 1883 O O . LEU A 1 250 ? 35.491 160.661 -17.998 1.00 27.03 246 LEU A O 1
ATOM 1888 N N . ALA A 1 251 ? 33.989 159.267 -16.982 1.00 26.31 247 ALA A N 1
ATOM 1889 C CA . ALA A 1 251 ? 34.459 158.047 -17.697 1.00 26.96 247 ALA A CA 1
ATOM 1890 C C . ALA A 1 251 ? 33.634 157.817 -18.962 1.00 28.53 247 ALA A C 1
ATOM 1891 O O . ALA A 1 251 ? 32.540 158.349 -19.064 1.00 27.97 247 ALA A O 1
ATOM 1893 N N . PRO A 1 252 ? 34.204 157.072 -19.976 1.00 30.68 248 PRO A N 1
ATOM 1894 C CA . PRO A 1 252 ? 33.396 156.595 -21.126 1.00 33.43 248 PRO A CA 1
ATOM 1895 C C . PRO A 1 252 ? 32.090 155.868 -20.721 1.00 36.02 248 PRO A C 1
ATOM 1896 O O . PRO A 1 252 ? 32.023 155.245 -19.658 1.00 27.27 248 PRO A O 1
ATOM 1900 N N . SER A 1 253 ? 31.093 155.939 -21.610 1.00 36.43 249 SER A N 1
ATOM 1901 C CA . SER A 1 253 ? 29.792 155.301 -21.439 1.00 38.67 249 SER A CA 1
ATOM 1902 C C . SER A 1 253 ? 29.836 153.909 -20.929 1.00 36.75 249 SER A C 1
ATOM 1903 O O . SER A 1 253 ? 29.086 153.575 -20.046 1.00 31.94 249 SER A O 1
ATOM 1906 N N . ALA A 1 254 ? 30.663 153.065 -21.533 1.00 36.81 250 ALA A N 1
ATOM 1907 C CA . ALA A 1 254 ? 30.592 151.641 -21.238 1.00 35.77 250 ALA A CA 1
ATOM 1908 C C . ALA A 1 254 ? 31.124 151.384 -19.857 1.00 36.21 250 ALA A C 1
ATOM 1909 O O . ALA A 1 254 ? 30.612 150.516 -19.114 1.00 33.61 250 ALA A O 1
ATOM 1911 N N . ASN A 1 255 ? 32.176 152.125 -19.507 1.00 31.00 251 ASN A N 1
ATOM 1912 C CA . ASN A 1 255 ? 32.852 151.910 -18.227 1.00 29.39 251 ASN A CA 1
ATOM 1913 C C . ASN A 1 255 ? 31.904 152.403 -17.098 1.00 26.56 251 ASN A C 1
ATOM 1914 O O . ASN A 1 255 ? 31.938 151.876 -16.000 1.00 32.74 251 ASN A O 1
ATOM 1919 N N . ALA A 1 256 ? 31.072 153.372 -17.405 1.00 23.14 252 ALA A N 1
ATOM 1920 C CA . ALA A 1 256 ? 30.278 154.078 -16.360 1.00 30.82 252 ALA A CA 1
ATOM 1921 C C . ALA A 1 256 ? 28.814 153.668 -16.389 1.00 35.13 252 ALA A C 1
ATOM 1922 O O . ALA A 1 256 ? 27.999 154.229 -15.643 1.00 27.99 252 ALA A O 1
ATOM 1924 N N . GLN A 1 257 ? 28.481 152.673 -17.240 1.00 32.17 253 GLN A N 1
ATOM 1925 C CA . GLN A 1 257 ? 27.087 152.190 -17.370 1.00 30.05 253 GLN A CA 1
ATOM 1926 C C . GLN A 1 257 ? 26.437 151.921 -15.993 1.00 24.56 253 GLN A C 1
ATOM 1927 O O . GLN A 1 257 ? 27.008 151.213 -15.157 1.00 24.37 253 GLN A O 1
ATOM 1933 N N . GLY A 1 258 ? 25.244 152.478 -15.789 1.00 25.79 254 GLY A N 1
ATOM 1934 C CA . GLY A 1 258 ? 24.491 152.190 -14.561 1.00 25.46 254 GLY A CA 1
ATOM 1935 C C . GLY A 1 258 ? 24.787 153.195 -13.413 1.00 27.98 254 GLY A C 1
ATOM 1936 O O . GLY A 1 258 ? 23.965 153.342 -12.476 1.00 24.10 254 GLY A O 1
ATOM 1937 N N . SER A 1 259 ? 25.938 153.890 -13.488 1.00 21.57 255 SER A N 1
ATOM 1938 C CA . SER A 1 259 ? 26.411 154.651 -12.273 1.00 21.10 255 SER A CA 1
ATOM 1939 C C . SER A 1 259 ? 25.511 155.846 -11.993 1.00 19.56 255 SER A C 1
ATOM 1940 O O . SER A 1 259 ? 25.094 156.040 -10.850 1.00 23.86 255 SER A O 1
ATOM 1943 N N . ALA A 1 260 ? 25.123 156.617 -13.004 1.00 21.10 256 ALA A N 1
ATOM 1944 C CA . ALA A 1 260 ? 24.255 157.747 -12.790 1.00 23.77 256 ALA A CA 1
ATOM 1945 C C . ALA A 1 260 ? 22.871 157.272 -12.326 1.00 26.41 256 ALA A C 1
ATOM 1946 O O . ALA A 1 260 ? 22.226 157.918 -11.469 1.00 19.15 256 ALA A O 1
ATOM 1948 N N . ALA A 1 261 ? 22.357 156.193 -12.926 1.00 22.59 257 ALA A N 1
ATOM 1949 C CA . ALA A 1 261 ? 21.089 155.633 -12.429 1.00 22.52 257 ALA A CA 1
ATOM 1950 C C . ALA A 1 261 ? 21.136 155.237 -10.903 1.00 18.44 257 ALA A C 1
ATOM 1951 O O . ALA A 1 261 ? 20.144 155.453 -10.177 1.00 22.28 257 ALA A O 1
ATOM 1953 N N . TRP A 1 262 ? 22.223 154.639 -10.437 1.00 20.19 258 TRP A N 1
ATOM 1954 C CA . TRP A 1 262 ? 22.326 154.187 -9.023 1.00 19.77 258 TRP A CA 1
ATOM 1955 C C . TRP A 1 262 ? 22.522 155.414 -8.111 1.00 23.21 258 TRP A C 1
ATOM 1956 O O . TRP A 1 262 ? 21.918 155.507 -7.050 1.00 20.66 258 TRP A O 1
ATOM 1967 N N . GLY A 1 263 ? 23.315 156.378 -8.588 1.00 20.10 259 GLY A N 1
ATOM 1968 C CA . GLY A 1 263 ? 23.390 157.697 -7.851 1.00 19.35 259 GLY A CA 1
ATOM 1969 C C . GLY A 1 263 ? 22.037 158.364 -7.736 1.00 21.04 259 GLY A C 1
ATOM 1970 O O . GLY A 1 263 ? 21.635 158.864 -6.627 1.00 19.80 259 GLY A O 1
ATOM 1971 N N . GLN A 1 264 ? 21.272 158.388 -8.847 1.00 19.14 260 GLN A N 1
ATOM 1972 C CA . GLN A 1 264 ? 19.965 158.961 -8.825 1.00 20.38 260 GLN A CA 1
ATOM 1973 C C . GLN A 1 264 ? 19.018 158.185 -7.851 1.00 18.76 260 GLN A C 1
ATOM 1974 O O . GLN A 1 264 ? 18.248 158.808 -7.117 1.00 21.23 260 GLN A O 1
ATOM 1980 N N . TYR A 1 265 ? 19.056 156.865 -7.899 1.00 20.47 261 TYR A N 1
ATOM 1981 C CA . TYR A 1 265 ? 18.130 156.059 -7.026 1.00 20.86 261 TYR A CA 1
ATOM 1982 C C . TYR A 1 265 ? 18.411 156.425 -5.550 1.00 20.34 261 TYR A C 1
ATOM 1983 O O . TYR A 1 265 ? 17.505 156.678 -4.757 1.00 19.40 261 TYR A O 1
ATOM 1992 N N . LEU A 1 266 ? 19.685 156.368 -5.185 1.00 17.93 262 LEU A N 1
ATOM 1993 C CA . LEU A 1 266 ? 20.068 156.612 -3.779 1.00 17.91 262 LEU A CA 1
ATOM 1994 C C . LEU A 1 266 ? 19.711 158.033 -3.349 1.00 18.08 262 LEU A C 1
ATOM 1995 O O . LEU A 1 266 ? 19.083 158.272 -2.305 1.00 17.76 262 LEU A O 1
ATOM 2000 N N . MET A 1 267 ? 20.044 159.024 -4.166 1.00 18.69 263 MET A N 1
ATOM 2001 C CA . MET A 1 267 ? 19.663 160.420 -3.855 1.00 19.94 263 MET A CA 1
ATOM 2002 C C . MET A 1 267 ? 18.135 160.582 -3.682 1.00 21.30 263 MET A C 1
ATOM 2003 O O . MET A 1 267 ? 17.631 161.292 -2.771 1.00 18.85 263 MET A O 1
ATOM 2008 N N . THR A 1 268 ? 17.383 159.918 -4.567 1.00 18.30 264 THR A N 1
ATOM 2009 C CA . THR A 1 268 ? 15.923 160.015 -4.553 1.00 18.30 264 THR A CA 1
ATOM 2010 C C . THR A 1 268 ? 15.299 159.420 -3.273 1.00 15.95 264 THR A C 1
ATOM 2011 O O . THR A 1 268 ? 14.246 159.876 -2.871 1.00 17.53 264 THR A O 1
ATOM 2015 N N . GLN A 1 269 ? 15.908 158.377 -2.719 1.00 16.66 265 GLN A N 1
ATOM 2016 C CA . GLN A 1 269 ? 15.313 157.728 -1.499 1.00 18.39 265 GLN A CA 1
ATOM 2017 C C . GLN A 1 269 ? 15.162 158.791 -0.356 1.00 19.44 265 GLN A C 1
ATOM 2018 O O . GLN A 1 269 ? 14.141 158.778 0.414 1.00 16.23 265 GLN A O 1
ATOM 2024 N N . TYR A 1 270 ? 16.159 159.686 -0.236 1.00 19.02 266 TYR A N 1
ATOM 2025 C CA . TYR A 1 270 ? 16.055 160.762 0.800 1.00 17.08 266 TYR A CA 1
ATOM 2026 C C . TYR A 1 270 ? 14.921 161.675 0.577 1.00 20.06 266 TYR A C 1
ATOM 2027 O O . TYR A 1 270 ? 14.192 162.059 1.541 1.00 19.46 266 TYR A O 1
ATOM 2036 N N . LYS A 1 271 ? 14.704 162.001 -0.711 1.00 19.54 267 LYS A N 1
ATOM 2037 C CA . LYS A 1 271 ? 13.635 162.888 -1.114 1.00 21.35 267 LYS A CA 1
ATOM 2038 C C . LYS A 1 271 ? 12.254 162.247 -0.860 1.00 20.13 267 LYS A C 1
ATOM 2039 O O . LYS A 1 271 ? 11.300 162.953 -0.456 1.00 20.41 267 LYS A O 1
ATOM 2045 N N . LEU A 1 272 ? 12.150 160.954 -1.156 1.00 18.62 268 LEU A N 1
ATOM 2046 C CA . LEU A 1 272 ? 10.836 160.250 -0.980 1.00 18.86 268 LEU A CA 1
ATOM 2047 C C . LEU A 1 272 ? 10.415 160.174 0.474 1.00 20.75 268 LEU A C 1
ATOM 2048 O O . LEU A 1 272 ? 9.227 160.094 0.767 1.00 20.73 268 LEU A O 1
ATOM 2053 N N . ALA A 1 273 ? 11.396 160.171 1.395 1.00 20.45 269 ALA A N 1
ATOM 2054 C CA . ALA A 1 273 ? 11.132 160.105 2.812 1.00 19.59 269 ALA A CA 1
ATOM 2055 C C . ALA A 1 273 ? 11.009 161.466 3.528 1.00 20.84 269 ALA A C 1
ATOM 2056 O O . ALA A 1 273 ? 10.845 161.474 4.721 1.00 20.17 269 ALA A O 1
ATOM 2058 N N . LYS A 1 274 ? 11.023 162.590 2.801 1.00 18.07 270 LYS A N 1
ATOM 2059 C CA . LYS A 1 274 ? 10.854 163.885 3.394 1.00 20.23 270 LYS A CA 1
ATOM 2060 C C . LYS A 1 274 ? 9.508 163.976 4.120 1.00 21.37 270 LYS A C 1
ATOM 2061 O O . LYS A 1 274 ? 8.528 163.246 3.808 1.00 17.40 270 LYS A O 1
ATOM 2067 N N . HIS A 1 275 ? 9.458 164.839 5.111 1.00 18.66 271 HIS A N 1
ATOM 2068 C CA . HIS A 1 275 ? 8.196 164.923 5.925 1.00 19.34 271 HIS A CA 1
ATOM 2069 C C . HIS A 1 275 ? 6.966 165.252 5.062 1.00 20.29 271 HIS A C 1
ATOM 2070 O O . HIS A 1 275 ? 6.976 166.165 4.275 1.00 19.19 271 HIS A O 1
ATOM 2077 N N . PRO A 1 276 ? 5.911 164.453 5.166 1.00 21.45 272 PRO A N 1
ATOM 2078 C CA . PRO A 1 276 ? 4.834 164.557 4.156 1.00 24.43 272 PRO A CA 1
ATOM 2079 C C . PRO A 1 276 ? 3.970 165.789 4.311 1.00 28.83 272 PRO A C 1
ATOM 2080 O O . PRO A 1 276 ? 3.284 166.148 3.398 1.00 31.94 272 PRO A O 1
ATOM 2084 N N . LYS A 1 277 ? 4.000 166.457 5.456 1.00 22.78 273 LYS A N 1
ATOM 2085 C CA . LYS A 1 277 ? 3.262 167.661 5.632 1.00 25.57 273 LYS A CA 1
ATOM 2086 C C . LYS A 1 277 ? 4.139 168.922 5.410 1.00 26.40 273 LYS A C 1
ATOM 2087 O O . LYS A 1 277 ? 3.685 169.867 4.761 1.00 27.46 273 LYS A O 1
ATOM 2093 N N . THR A 1 278 ? 5.380 168.943 5.926 1.00 22.81 274 THR A N 1
ATOM 2094 C CA . THR A 1 278 ? 6.214 170.189 5.884 1.00 22.82 274 THR A CA 1
ATOM 2095 C C . THR A 1 278 ? 7.171 170.188 4.715 1.00 19.26 274 THR A C 1
ATOM 2096 O O . THR A 1 278 ? 7.680 171.218 4.348 1.00 21.69 274 THR A O 1
ATOM 2100 N N . GLY A 1 279 ? 7.391 169.036 4.099 1.00 19.82 275 GLY A N 1
ATOM 2101 C CA . GLY A 1 279 ? 8.386 168.951 3.073 1.00 19.51 275 GLY A CA 1
ATOM 2102 C C . GLY A 1 279 ? 9.818 169.022 3.609 1.00 18.65 275 GLY A C 1
ATOM 2103 O O . GLY A 1 279 ? 10.771 169.016 2.811 1.00 19.31 275 GLY A O 1
ATOM 2104 N N . ALA A 1 280 ? 10.007 169.071 4.937 1.00 21.09 276 ALA A N 1
ATOM 2105 C CA . ALA A 1 280 ? 11.391 169.227 5.471 1.00 19.74 276 ALA A CA 1
ATOM 2106 C C . ALA A 1 280 ? 12.199 167.973 5.120 1.00 19.29 276 ALA A C 1
ATOM 2107 O O . ALA A 1 280 ? 11.714 166.822 5.233 1.00 19.32 276 ALA A O 1
ATOM 2109 N N . PRO A 1 281 ? 13.487 168.149 4.756 1.00 18.38 277 PRO A N 1
ATOM 2110 C CA . PRO A 1 281 ? 14.338 167.015 4.437 1.00 17.09 277 PRO A CA 1
ATOM 2111 C C . PRO A 1 281 ? 14.664 166.149 5.699 1.00 19.64 277 PRO A C 1
ATOM 2112 O O . PRO A 1 281 ? 14.466 166.585 6.865 1.00 19.93 277 PRO A O 1
ATOM 2116 N N . VAL A 1 282 ? 15.069 164.920 5.437 1.00 16.46 278 VAL A N 1
ATOM 2117 C CA . VAL A 1 282 ? 15.407 163.946 6.497 1.00 17.59 278 VAL A CA 1
ATOM 2118 C C . VAL A 1 282 ? 16.835 163.463 6.444 1.00 16.91 278 VAL A C 1
ATOM 2119 O O . VAL A 1 282 ? 17.579 163.602 5.413 1.00 19.85 278 VAL A O 1
ATOM 2123 N N . TYR A 1 283 ? 17.265 162.873 7.567 1.00 16.20 279 TYR A N 1
ATOM 2124 C CA . TYR A 1 283 ? 18.688 162.531 7.703 1.00 15.99 279 TYR A CA 1
ATOM 2125 C C . TYR A 1 283 ? 18.943 161.138 7.115 1.00 18.21 279 TYR A C 1
ATOM 2126 O O . TYR A 1 283 ? 20.060 160.779 6.794 1.00 16.59 279 TYR A O 1
ATOM 2135 N N . GLN A 1 284 ? 17.897 160.293 7.074 1.00 18.23 280 GLN A N 1
ATOM 2136 C CA . GLN A 1 284 ? 18.057 158.932 6.503 1.00 15.80 280 GLN A CA 1
ATOM 2137 C C . GLN A 1 284 ? 16.632 158.483 6.082 1.00 15.16 280 GLN A C 1
ATOM 2138 O O . GLN A 1 284 ? 15.620 159.118 6.485 1.00 17.23 280 GLN A O 1
ATOM 2144 N N . PHE A 1 285 ? 16.562 157.385 5.348 1.00 16.76 281 PHE A N 1
ATOM 2145 C CA . PHE A 1 285 ? 15.246 156.988 4.759 1.00 19.15 281 PHE A CA 1
ATOM 2146 C C . PHE A 1 285 ? 14.792 155.631 5.291 1.00 18.95 281 PHE A C 1
ATOM 2147 O O . PHE A 1 285 ? 13.720 155.152 4.869 1.00 20.49 281 PHE A O 1
ATOM 2155 N N . THR A 1 286 ? 15.557 155.054 6.218 1.00 19.07 282 THR A N 1
ATOM 2156 C CA . THR A 1 286 ? 15.115 153.795 6.887 1.00 20.99 282 THR A CA 1
ATOM 2157 C C . THR A 1 286 ? 15.490 153.877 8.370 1.00 21.83 282 THR A C 1
ATOM 2158 O O . THR A 1 286 ? 16.391 154.641 8.706 1.00 20.45 282 THR A O 1
ATOM 2162 N N . SER A 1 287 ? 14.830 153.088 9.238 1.00 20.02 283 SER A N 1
ATOM 2163 C CA . SER A 1 287 ? 15.215 152.918 10.646 1.00 19.18 283 SER A CA 1
ATOM 2164 C C . SER A 1 287 ? 15.686 151.509 10.859 1.00 20.09 283 SER A C 1
ATOM 2165 O O . SER A 1 287 ? 15.348 150.577 10.086 1.00 20.88 283 SER A O 1
ATOM 2168 N N . PRO A 1 288 ? 16.474 151.327 11.914 1.00 20.05 284 PRO A N 1
ATOM 2169 C CA . PRO A 1 288 ? 16.941 150.019 12.308 1.00 19.62 284 PRO A CA 1
ATOM 2170 C C . PRO A 1 288 ? 15.825 149.225 12.971 1.00 22.57 284 PRO A C 1
ATOM 2171 O O . PRO A 1 288 ? 15.082 149.734 13.829 1.00 22.05 284 PRO A O 1
ATOM 2175 N N . LYS A 1 289 ? 15.710 147.977 12.547 1.00 21.52 285 LYS A N 1
ATOM 2176 C CA . LYS A 1 289 ? 14.807 147.043 13.237 1.00 23.19 285 LYS A CA 1
ATOM 2177 C C . LYS A 1 289 ? 15.276 146.762 14.668 1.00 20.21 285 LYS A C 1
ATOM 2178 O O . LYS A 1 289 ? 16.479 146.608 14.923 1.00 19.98 285 LYS A O 1
ATOM 2184 N N . LYS A 1 290 ? 14.314 146.513 15.558 1.00 22.06 286 LYS A N 1
ATOM 2185 C CA . LYS A 1 290 ? 14.631 145.941 16.909 1.00 21.77 286 LYS A CA 1
ATOM 2186 C C . LYS A 1 290 ? 14.867 144.445 16.776 1.00 23.39 286 LYS A C 1
ATOM 2187 O O . LYS A 1 290 ? 13.915 143.644 16.611 1.00 21.77 286 LYS A O 1
ATOM 2193 N N . ARG A 1 291 ? 16.126 144.056 16.772 1.00 19.01 287 ARG A N 1
ATOM 2194 C CA . ARG A 1 291 ? 16.526 142.762 16.274 1.00 21.87 287 ARG A CA 1
ATOM 2195 C C . ARG A 1 291 ? 17.028 141.966 17.473 1.00 22.27 287 ARG A C 1
ATOM 2196 O O . ARG A 1 291 ? 17.030 140.727 17.430 1.00 21.69 287 ARG A O 1
ATOM 2204 N N . GLU A 1 292 ? 17.525 142.629 18.517 1.00 20.08 288 GLU A N 1
ATOM 2205 C CA . GLU A 1 292 ? 18.013 141.928 19.746 1.00 22.09 288 GLU A CA 1
ATOM 2206 C C . GLU A 1 292 ? 17.472 142.642 20.966 1.00 21.67 288 GLU A C 1
ATOM 2207 O O . GLU A 1 292 ? 17.030 143.782 20.882 1.00 21.24 288 GLU A O 1
ATOM 2213 N N . TRP A 1 293 ? 17.543 141.982 22.116 1.00 19.38 289 TRP A N 1
ATOM 2214 C CA . TRP A 1 293 ? 17.004 142.548 23.347 1.00 20.61 289 TRP A CA 1
ATOM 2215 C C . TRP A 1 293 ? 17.607 141.763 24.504 1.00 23.03 289 TRP A C 1
ATOM 2216 O O . TRP A 1 293 ? 17.813 140.580 24.328 1.00 22.29 289 TRP A O 1
ATOM 2227 N N . PRO A 1 294 ? 17.905 142.366 25.674 1.00 23.58 290 PRO A N 1
ATOM 2228 C CA . PRO A 1 294 ? 17.662 143.758 25.993 1.00 23.48 290 PRO A CA 1
ATOM 2229 C C . PRO A 1 294 ? 18.973 144.558 25.845 1.00 22.35 290 PRO A C 1
ATOM 2230 O O . PRO A 1 294 ? 20.046 143.998 25.839 1.00 20.91 290 PRO A O 1
ATOM 2234 N N . PRO A 1 295 ? 18.865 145.886 25.775 1.00 22.31 291 PRO A N 1
ATOM 2235 C CA . PRO A 1 295 ? 20.104 146.688 25.828 1.00 23.76 291 PRO A CA 1
ATOM 2236 C C . PRO A 1 295 ? 20.609 146.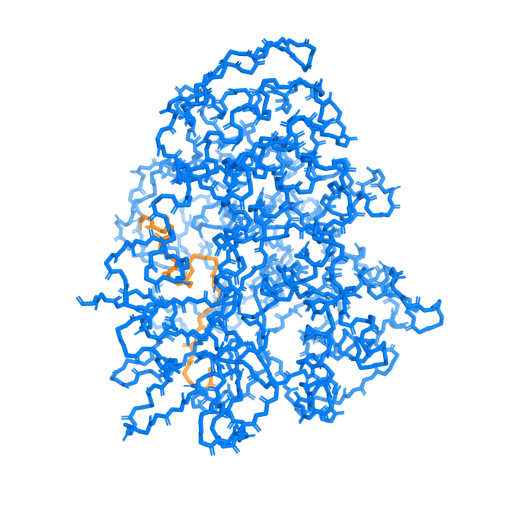643 27.269 1.00 25.83 291 PRO A C 1
ATOM 2237 O O . PRO A 1 295 ? 19.805 146.511 28.191 1.00 22.85 291 PRO A O 1
ATOM 2241 N N . GLN A 1 296 ? 21.871 146.909 27.473 1.00 29.04 292 GLN A N 1
ATOM 2242 C CA . GLN A 1 296 ? 22.383 146.975 28.846 1.00 34.11 292 GLN A CA 1
ATOM 2243 C C . GLN A 1 296 ? 21.793 148.129 29.692 1.00 33.40 292 GLN A C 1
ATOM 2244 O O . GLN A 1 296 ? 21.501 147.944 30.868 1.00 29.97 292 GLN A O 1
ATOM 2250 N N . SER A 1 297 ? 21.485 149.278 29.082 1.00 24.59 293 SER A N 1
ATOM 2251 C CA . SER A 1 297 ? 20.816 150.368 29.759 1.00 25.11 293 SER A CA 1
ATOM 2252 C C . SER A 1 297 ? 20.394 151.347 28.641 1.00 25.69 293 SER A C 1
ATOM 2253 O O . SER A 1 297 ? 20.718 151.088 27.472 1.00 23.45 293 SER A O 1
ATOM 2256 N N . ASP A 1 298 ? 19.822 152.492 29.017 1.00 23.90 294 ASP A N 1
ATOM 2257 C CA . ASP A 1 298 ? 19.507 153.570 28.052 1.00 24.27 294 ASP A CA 1
ATOM 2258 C C . ASP A 1 298 ? 20.767 154.092 27.271 1.00 25.67 294 ASP A C 1
ATOM 2259 O O . ASP A 1 298 ? 20.669 154.622 26.142 1.00 20.83 294 ASP A O 1
ATOM 2264 N N . LYS A 1 299 ? 21.943 153.940 27.865 1.00 23.15 295 LYS A N 1
ATOM 2265 C CA . LYS A 1 299 ? 23.183 154.382 27.215 1.00 26.37 295 LYS A CA 1
ATOM 2266 C C . LYS A 1 299 ? 23.715 153.382 26.250 1.00 26.09 295 LYS A C 1
ATOM 2267 O O . LYS A 1 299 ? 24.601 153.705 25.470 1.00 24.83 295 LYS A O 1
ATOM 2273 N N . ASP A 1 300 ? 23.115 152.191 26.180 1.00 23.22 296 ASP A N 1
ATOM 2274 C CA . ASP A 1 300 ? 23.610 151.184 25.218 1.00 23.38 296 ASP A CA 1
ATOM 2275 C C . ASP A 1 300 ? 22.824 151.427 23.919 1.00 23.26 296 ASP A C 1
ATOM 2276 O O . ASP A 1 300 ? 21.670 151.074 23.848 1.00 22.29 296 ASP A O 1
ATOM 2281 N N . THR A 1 301 ? 23.445 152.078 22.917 1.00 20.64 297 THR A N 1
ATOM 2282 C CA . THR A 1 301 ? 22.678 152.703 21.808 1.00 20.95 297 THR A CA 1
ATOM 2283 C C . THR A 1 301 ? 22.983 151.997 20.512 1.00 21.99 297 THR A C 1
ATOM 2284 O O . THR A 1 301 ? 22.764 152.544 19.425 1.00 22.56 297 THR A O 1
ATOM 2288 N N . ASN A 1 302 ? 23.468 150.744 20.605 1.00 20.15 298 ASN A N 1
ATOM 2289 C CA . ASN A 1 302 ? 23.649 149.912 19.402 1.00 21.93 298 ASN A CA 1
ATOM 2290 C C . ASN A 1 302 ? 22.318 149.852 18.610 1.00 19.29 298 ASN A C 1
ATOM 2291 O O . ASN A 1 302 ? 21.255 149.711 19.193 1.00 20.46 298 ASN A O 1
ATOM 2296 N N . SER A 1 303 ? 22.372 150.037 17.285 1.00 19.42 299 SER A N 1
ATOM 2297 C CA . SER A 1 303 ? 21.123 150.139 16.498 1.00 20.50 299 SER A CA 1
ATOM 2298 C C . SER A 1 303 ? 20.361 148.750 16.445 1.00 20.87 299 SER A C 1
ATOM 2299 O O . SER A 1 303 ? 19.203 148.695 16.070 1.00 22.02 299 SER A O 1
ATOM 2302 N N . LYS A 1 304 ? 20.997 147.686 16.864 1.00 20.33 300 LYS A N 1
ATOM 2303 C CA . LYS A 1 304 ? 20.329 146.353 16.849 1.00 20.51 300 LYS A CA 1
ATOM 2304 C C . LYS A 1 304 ? 19.194 146.276 17.865 1.00 21.69 300 LYS A C 1
ATOM 2305 O O . LYS A 1 304 ? 18.343 145.357 17.769 1.00 21.39 300 LYS A O 1
ATOM 2311 N N . TYR A 1 305 ? 19.122 147.267 18.774 1.00 18.18 301 TYR A N 1
ATOM 2312 C CA . TYR A 1 305 ? 18.048 147.336 19.769 1.00 18.36 301 TYR A CA 1
ATOM 2313 C C . TYR A 1 305 ? 16.925 148.176 19.258 1.00 18.57 301 TYR A C 1
ATOM 2314 O O . TYR A 1 305 ? 15.923 148.449 19.940 1.00 19.44 301 TYR A O 1
ATOM 2323 N N . GLY A 1 306 ? 17.070 148.648 18.029 1.00 16.89 302 GLY A N 1
ATOM 2324 C CA . GLY A 1 306 ? 15.920 149.415 17.471 1.00 14.92 302 GLY A CA 1
ATOM 2325 C C . GLY A 1 306 ? 16.235 150.904 17.276 1.00 19.14 302 GLY A C 1
ATOM 2326 O O . GLY A 1 306 ? 17.290 151.401 17.723 1.00 19.07 302 GLY A O 1
ATOM 2327 N N . ASP A 1 307 ? 15.271 151.620 16.747 1.00 16.17 303 ASP A N 1
ATOM 2328 C CA . ASP A 1 307 ? 15.479 153.025 16.403 1.00 19.54 303 ASP A CA 1
ATOM 2329 C C . ASP A 1 307 ? 15.782 153.822 17.684 1.00 19.58 303 ASP A C 1
ATOM 2330 O O . ASP A 1 307 ? 15.046 153.731 18.682 1.00 16.20 303 ASP A O 1
ATOM 2335 N N . ARG A 1 308 ? 16.884 154.563 17.652 1.00 18.22 304 ARG A N 1
ATOM 2336 C CA . ARG A 1 308 ? 17.414 155.284 18.859 1.00 18.66 304 ARG A CA 1
ATOM 2337 C C . ARG A 1 308 ? 16.617 156.501 19.221 1.00 17.44 304 ARG A C 1
ATOM 2338 O O . ARG A 1 308 ? 16.520 156.870 20.410 1.00 19.06 304 ARG A O 1
ATOM 2346 N N . ALA A 1 309 ? 16.005 157.148 18.218 1.00 16.55 305 ALA A N 1
ATOM 2347 C CA . ALA A 1 309 ? 15.186 158.278 18.530 1.00 17.56 305 ALA A CA 1
ATOM 2348 C C . ALA A 1 309 ? 13.905 157.782 19.214 1.00 19.09 305 ALA A C 1
ATOM 2349 O O . ALA A 1 309 ? 13.354 158.455 20.111 1.00 19.95 305 ALA A O 1
ATOM 2351 N N . ALA A 1 310 ? 13.350 156.667 18.729 1.00 19.96 306 ALA A N 1
ATOM 2352 C CA . ALA A 1 310 ? 12.063 156.164 19.299 1.00 19.62 306 ALA A CA 1
ATOM 2353 C C . ALA A 1 310 ? 12.349 155.801 20.768 1.00 19.02 306 ALA A C 1
ATOM 2354 O O . ALA A 1 310 ? 11.546 156.101 21.625 1.00 22.79 306 ALA A O 1
ATOM 2356 N N . ARG A 1 311 ? 13.517 155.222 21.043 1.00 17.17 307 ARG A N 1
ATOM 2357 C CA . ARG A 1 311 ? 13.913 154.941 22.426 1.00 19.42 307 ARG A CA 1
ATOM 2358 C C . ARG A 1 311 ? 14.012 156.164 23.298 1.00 24.52 307 ARG A C 1
ATOM 2359 O O . ARG A 1 311 ? 13.409 156.222 24.378 1.00 21.05 307 ARG A O 1
ATOM 2367 N N . GLN A 1 312 ? 14.738 157.182 22.828 1.00 20.65 308 GLN A N 1
ATOM 2368 C CA . GLN A 1 312 ? 14.966 158.376 23.698 1.00 20.61 308 GLN A CA 1
ATOM 2369 C C . GLN A 1 312 ? 13.853 159.377 23.751 1.00 23.08 308 GLN A C 1
ATOM 2370 O O . GLN A 1 312 ? 13.631 159.971 24.809 1.00 21.59 308 GLN A O 1
ATOM 2376 N N . PHE A 1 313 ? 13.127 159.585 22.625 1.00 20.23 309 PHE A N 1
ATOM 2377 C CA . PHE A 1 313 ? 12.097 160.601 22.503 1.00 22.83 309 PHE A CA 1
ATOM 2378 C C . PHE A 1 313 ? 10.661 160.076 22.329 1.00 21.88 309 PHE A C 1
ATOM 2379 O O . PHE A 1 313 ? 9.714 160.844 22.503 1.00 21.81 309 PHE A O 1
ATOM 2387 N N . GLY A 1 314 ? 10.552 158.829 21.866 1.00 23.75 310 GLY A N 1
ATOM 2388 C CA . GLY A 1 314 ? 9.226 158.220 21.509 1.00 21.66 310 GLY A CA 1
ATOM 2389 C C . GLY A 1 314 ? 8.149 158.324 22.584 1.00 25.67 310 GLY A C 1
ATOM 2390 O O . GLY A 1 314 ? 7.023 158.695 22.277 1.00 24.88 310 GLY A O 1
ATOM 2391 N N . PRO A 1 315 ? 8.503 158.080 23.860 1.00 29.34 311 PRO A N 1
ATOM 2392 C CA . PRO A 1 315 ? 7.495 158.172 24.947 1.00 30.28 311 PRO A CA 1
ATOM 2393 C C . PRO A 1 315 ? 6.810 159.524 24.998 1.00 37.24 311 PRO A C 1
ATOM 2394 O O . PRO A 1 315 ? 5.592 159.583 25.122 1.00 36.84 311 PRO A O 1
ATOM 2398 N N . GLU A 1 316 ? 7.546 160.622 24.826 1.00 31.33 312 GLU A N 1
ATOM 2399 C CA . GLU A 1 316 ? 6.881 161.909 24.796 1.00 27.94 312 GLU A CA 1
ATOM 2400 C C . GLU A 1 316 ? 6.376 162.343 23.413 1.00 31.66 312 GLU A C 1
ATOM 2401 O O . GLU A 1 316 ? 5.346 162.961 23.315 1.00 32.60 312 GLU A O 1
ATOM 2407 N N . LEU A 1 317 ? 7.084 162.015 22.336 1.00 28.76 313 LEU A N 1
ATOM 2408 C CA . LEU A 1 317 ? 6.790 162.647 21.035 1.00 27.96 313 LEU A CA 1
ATOM 2409 C C . LEU A 1 317 ? 6.053 161.778 20.043 1.00 25.21 313 LEU A C 1
ATOM 2410 O O . LEU A 1 317 ? 5.497 162.302 19.098 1.00 26.41 313 LEU A O 1
ATOM 2415 N N . GLY A 1 318 ? 6.081 160.453 20.199 1.00 25.03 314 GLY A N 1
ATOM 2416 C CA . GLY A 1 318 ? 5.278 159.599 19.304 1.00 26.86 314 GLY A CA 1
ATOM 2417 C C . GLY A 1 318 ? 5.995 159.249 18.008 1.00 26.81 314 GLY A C 1
ATOM 2418 O O . GLY A 1 318 ? 7.218 159.160 17.987 1.00 25.16 314 GLY A O 1
ATOM 2419 N N . ASN A 1 319 ? 5.222 159.124 16.922 1.00 22.75 315 ASN A N 1
ATOM 2420 C CA . ASN A 1 319 ? 5.700 158.577 15.681 1.00 24.27 315 ASN A CA 1
ATOM 2421 C C . ASN A 1 319 ? 6.759 159.484 14.997 1.00 22.14 315 ASN A C 1
ATOM 2422 O O . ASN A 1 319 ? 7.492 158.965 14.174 1.00 22.74 315 ASN A O 1
ATOM 2427 N N . ILE A 1 320 ? 6.758 160.806 15.288 1.00 20.68 316 ILE A N 1
ATOM 2428 C CA . ILE A 1 320 ? 7.845 161.683 14.677 1.00 19.46 316 ILE A CA 1
ATOM 2429 C C . ILE A 1 320 ? 9.237 161.202 15.158 1.00 22.77 316 ILE A C 1
ATOM 2430 O O . ILE A 1 320 ? 10.247 161.415 14.466 1.00 21.32 316 ILE A O 1
ATOM 2435 N N . ALA A 1 321 ? 9.311 160.556 16.349 1.00 18.44 317 ALA A N 1
ATOM 2436 C CA . ALA A 1 321 ? 10.621 160.215 16.925 1.00 20.23 317 ALA A CA 1
ATOM 2437 C C . ALA A 1 321 ? 11.180 158.972 16.245 1.00 21.38 317 ALA A C 1
ATOM 2438 O O . ALA A 1 321 ? 11.130 157.863 16.814 1.00 20.01 317 ALA A O 1
ATOM 2440 N N . ARG A 1 322 ? 11.761 159.153 15.046 1.00 17.83 318 ARG A N 1
ATOM 2441 C CA . ARG A 1 322 ? 12.509 158.122 14.371 1.00 17.28 318 ARG A CA 1
ATOM 2442 C C . ARG A 1 322 ? 13.765 158.829 13.872 1.00 17.88 318 ARG A C 1
ATOM 2443 O O . ARG A 1 322 ? 13.723 160.035 13.608 1.00 17.39 318 ARG A O 1
ATOM 2451 N N . GLU A 1 323 ? 14.806 158.075 13.648 1.00 16.97 319 GLU A N 1
ATOM 2452 C CA . GLU A 1 323 ? 16.166 158.701 13.437 1.00 18.59 319 GLU A CA 1
ATOM 2453 C C . GLU A 1 323 ? 16.224 159.679 12.271 1.00 20.18 319 GLU A C 1
ATOM 2454 O O . GLU A 1 323 ? 16.945 160.719 12.338 1.00 18.33 319 GLU A O 1
ATOM 2460 N N . GLY A 1 324 ? 15.539 159.327 11.170 1.00 18.00 320 GLY A N 1
ATOM 2461 C CA . GLY A 1 324 ? 15.589 160.232 9.980 1.00 15.90 320 GLY A CA 1
ATOM 2462 C C . GLY A 1 324 ? 14.935 161.559 10.211 1.00 16.71 320 GLY A C 1
ATOM 2463 O O . GLY A 1 324 ? 15.261 162.535 9.531 1.00 18.29 320 GLY A O 1
ATOM 2464 N N . ASN A 1 325 ? 14.018 161.650 11.174 1.00 16.44 321 ASN A N 1
ATOM 2465 C CA . ASN A 1 325 ? 13.331 162.897 11.439 1.00 15.28 321 ASN A CA 1
ATOM 2466 C C . ASN A 1 325 ? 14.043 163.809 12.436 1.00 14.10 321 ASN A C 1
ATOM 2467 O O . ASN A 1 325 ? 13.605 164.958 12.607 1.00 16.34 321 ASN A O 1
ATOM 2472 N N . VAL A 1 326 ? 15.168 163.381 12.962 1.00 13.35 322 VAL A N 1
ATOM 2473 C CA . VAL A 1 326 ? 15.947 164.289 13.877 1.00 14.19 322 VAL A CA 1
ATOM 2474 C C . VAL A 1 326 ? 16.850 165.260 13.052 1.00 14.37 322 VAL A C 1
ATOM 2475 O O . VAL A 1 326 ? 17.704 164.792 12.282 1.00 16.02 322 VAL A O 1
ATOM 2479 N N . LEU A 1 327 ? 16.619 166.550 13.185 1.00 16.05 323 LEU A N 1
ATOM 2480 C CA . LEU A 1 327 ? 17.359 167.536 12.397 1.00 16.46 323 LEU A CA 1
ATOM 2481 C C . LEU A 1 327 ? 18.281 168.375 13.378 1.00 19.61 323 LEU A C 1
ATOM 2482 O O . LEU A 1 327 ? 18.699 169.467 13.029 1.00 25.79 323 LEU A O 1
ATOM 2487 N N . PHE A 1 328 ? 18.575 167.850 14.546 1.00 17.50 324 PHE A N 1
ATOM 2488 C CA . PHE A 1 328 ? 19.534 168.543 15.469 1.00 18.48 324 PHE A CA 1
ATOM 2489 C C . PHE A 1 328 ? 20.669 167.608 15.739 1.00 16.40 324 PHE A C 1
ATOM 2490 O O . PHE A 1 328 ? 20.883 166.566 15.048 1.00 17.08 324 PHE A O 1
ATOM 2498 N N . LYS A 1 329 ? 21.558 168.029 16.644 1.00 17.95 325 LYS A N 1
ATOM 2499 C CA . LYS A 1 329 ? 22.726 167.227 16.932 1.00 18.16 325 LYS A CA 1
ATOM 2500 C C . LYS A 1 329 ? 23.577 167.043 15.679 1.00 18.68 325 LYS A C 1
ATOM 2501 O O . LYS A 1 329 ? 24.111 165.946 15.390 1.00 18.58 325 LYS A O 1
ATOM 2507 N N . SER A 1 330 ? 23.734 168.171 14.930 1.00 17.28 326 SER A N 1
ATOM 2508 C CA . SER A 1 330 ? 24.496 168.204 13.661 1.00 18.71 326 SER A CA 1
ATOM 2509 C C . SER A 1 330 ? 23.942 167.433 12.468 1.00 19.91 326 SER A C 1
ATOM 2510 O O . SER A 1 330 ? 24.567 167.412 11.382 1.00 18.67 326 SER A O 1
ATOM 2513 N N . ASN A 1 331 ? 22.814 166.749 12.661 1.00 17.18 327 ASN A N 1
ATOM 2514 C CA . ASN A 1 331 ? 22.163 166.147 11.490 1.00 16.76 327 ASN A CA 1
ATOM 2515 C C . ASN A 1 331 ? 21.819 167.217 10.447 1.00 17.61 327 ASN A C 1
ATOM 2516 O O . ASN A 1 331 ? 21.944 166.933 9.278 1.00 15.23 327 ASN A O 1
ATOM 2521 N N . ASP A 1 332 ? 21.392 168.398 10.887 1.00 16.30 328 ASP A N 1
ATOM 2522 C CA . ASP A 1 332 ? 20.978 169.465 9.958 1.00 19.75 328 ASP A CA 1
ATOM 2523 C C . ASP A 1 332 ? 22.221 169.897 9.165 1.00 18.46 328 ASP A C 1
ATOM 2524 O O . ASP A 1 332 ? 22.123 170.105 8.000 1.00 16.20 328 ASP A O 1
ATOM 2529 N N . LYS A 1 333 ? 23.378 170.009 9.812 1.00 18.42 329 LYS A N 1
ATOM 2530 C CA . LYS A 1 333 ? 24.569 170.357 9.058 1.00 17.75 329 LYS A CA 1
ATOM 2531 C C . LYS A 1 333 ? 24.859 169.376 7.897 1.00 16.85 329 LYS A C 1
ATOM 2532 O O . LYS A 1 333 ? 25.228 169.808 6.804 1.00 15.15 329 LYS A O 1
ATOM 2538 N N . SER A 1 334 ? 24.789 168.066 8.124 1.00 15.58 330 SER A N 1
ATOM 2539 C CA . SER A 1 334 ? 25.063 167.134 7.017 1.00 16.83 330 SER A CA 1
ATOM 2540 C C . SER A 1 334 ? 24.026 167.293 5.887 1.00 16.70 330 SER A C 1
ATOM 2541 O O . SER A 1 334 ? 24.350 166.962 4.764 1.00 19.33 330 SER A O 1
ATOM 2544 N N . ILE A 1 335 ? 22.823 167.754 6.211 1.00 16.23 331 ILE A N 1
ATOM 2545 C CA . ILE A 1 335 ? 21.755 167.892 5.204 1.00 15.21 331 ILE A CA 1
ATOM 2546 C C . ILE A 1 335 ? 21.860 169.253 4.495 1.00 19.58 331 ILE A C 1
ATOM 2547 O O . ILE A 1 335 ? 21.916 169.280 3.250 1.00 18.42 331 ILE A O 1
ATOM 2552 N N . VAL A 1 336 ? 21.835 170.353 5.265 1.00 16.76 332 VAL A N 1
ATOM 2553 C CA . VAL A 1 336 ? 21.702 171.705 4.656 1.00 17.82 332 VAL A CA 1
ATOM 2554 C C . VAL A 1 336 ? 23.047 172.349 4.296 1.00 16.92 332 VAL A C 1
ATOM 2555 O O . VAL A 1 336 ? 23.062 173.439 3.710 1.00 16.99 332 VAL A O 1
ATOM 2559 N N . PHE A 1 337 ? 24.136 171.732 4.723 1.00 18.36 333 PHE A N 1
ATOM 2560 C CA . PHE A 1 337 ? 25.447 172.255 4.378 1.00 17.65 333 PHE A CA 1
ATOM 2561 C C . PHE A 1 337 ? 26.154 171.217 3.489 1.00 18.46 333 PHE A C 1
ATOM 2562 O O . PHE A 1 337 ? 26.242 171.427 2.273 1.00 16.11 333 PHE A O 1
ATOM 2570 N N . ASN A 1 338 ? 26.624 170.074 4.045 1.00 17.81 334 ASN A N 1
ATOM 2571 C CA . ASN A 1 338 ? 27.472 169.194 3.261 1.00 17.50 334 ASN A CA 1
ATOM 2572 C C . ASN A 1 338 ? 26.725 168.624 2.061 1.00 17.19 334 ASN A C 1
ATOM 2573 O O . ASN A 1 338 ? 27.166 168.802 0.912 1.00 17.90 334 ASN A O 1
ATOM 2578 N N . ASN A 1 339 ? 25.594 167.981 2.308 1.00 13.91 335 ASN A N 1
ATOM 2579 C CA . ASN A 1 339 ? 24.966 167.309 1.136 1.00 17.16 335 ASN A CA 1
ATOM 2580 C C . ASN A 1 339 ? 24.317 168.342 0.193 1.00 16.53 335 ASN A C 1
ATOM 2581 O O . ASN A 1 339 ? 24.244 168.114 -1.031 1.00 17.41 335 ASN A O 1
ATOM 2586 N N . ALA A 1 340 ? 23.868 169.460 0.755 1.00 15.13 336 ALA A N 1
ATOM 2587 C CA . ALA A 1 340 ? 23.338 170.514 -0.100 1.00 15.19 336 ALA A CA 1
ATOM 2588 C C . ALA A 1 340 ? 24.407 171.005 -1.094 1.00 17.39 336 ALA A C 1
ATOM 2589 O O . ALA A 1 340 ? 24.096 171.221 -2.260 1.00 15.89 336 ALA A O 1
ATOM 2591 N N . LEU A 1 341 ? 25.644 171.209 -0.648 1.00 15.25 337 LEU A N 1
ATOM 2592 C CA . LEU A 1 341 ? 26.709 171.627 -1.559 1.00 16.30 337 LEU A CA 1
ATOM 2593 C C . LEU A 1 341 ? 26.972 170.592 -2.627 1.00 18.33 337 LEU A C 1
ATOM 2594 O O . LEU A 1 341 ? 27.184 170.962 -3.795 1.00 16.72 337 LEU A O 1
ATOM 2599 N N . ILE A 1 342 ? 26.975 169.316 -2.251 1.00 16.34 338 ILE A N 1
ATOM 2600 C CA . ILE A 1 342 ? 27.182 168.279 -3.250 1.00 16.60 338 ILE A CA 1
ATOM 2601 C C . ILE A 1 342 ? 26.036 168.334 -4.312 1.00 17.50 338 ILE A C 1
ATOM 2602 O O . ILE A 1 342 ? 26.277 168.246 -5.535 1.00 19.34 338 ILE A O 1
ATOM 2607 N N . GLU A 1 343 ? 24.783 168.421 -3.868 1.00 18.51 339 GLU A N 1
ATOM 2608 C CA . GLU A 1 343 ? 23.660 168.302 -4.823 1.00 18.81 339 GLU A CA 1
ATOM 2609 C C . GLU A 1 343 ? 23.630 169.526 -5.703 1.00 19.20 339 GLU A C 1
ATOM 2610 O O . GLU A 1 343 ? 23.314 169.440 -6.912 1.00 17.47 339 GLU A O 1
ATOM 2616 N N . LEU A 1 344 ? 23.918 170.697 -5.128 1.00 17.10 340 LEU A N 1
ATOM 2617 C CA . LEU A 1 344 ? 24.024 171.893 -5.968 1.00 17.57 340 LEU A CA 1
ATOM 2618 C C . LEU A 1 344 ? 25.149 171.804 -6.972 1.00 19.30 340 LEU A C 1
ATOM 2619 O O . LEU A 1 344 ? 25.022 172.339 -8.088 1.00 20.65 340 LEU A O 1
ATOM 2624 N N . HIS A 1 345 ? 26.283 171.258 -6.565 1.00 17.82 341 HIS A N 1
ATOM 2625 C CA . HIS A 1 345 ? 27.404 171.094 -7.489 1.00 18.91 341 HIS A CA 1
ATOM 2626 C C . HIS A 1 345 ? 27.012 170.143 -8.664 1.00 21.41 341 HIS A C 1
ATOM 2627 O O . HIS A 1 345 ? 27.300 170.413 -9.830 1.00 18.50 341 HIS A O 1
ATOM 2634 N N . LEU A 1 346 ? 26.334 169.058 -8.352 1.00 16.58 342 LEU A N 1
ATOM 2635 C CA . LEU A 1 346 ? 25.869 168.101 -9.379 1.00 19.38 342 LEU A CA 1
ATOM 2636 C C . LEU A 1 346 ? 24.772 168.710 -10.255 1.00 21.70 342 LEU A C 1
ATOM 2637 O O . LEU A 1 346 ? 24.765 168.516 -11.496 1.00 24.56 342 LEU A O 1
ATOM 2642 N N . ALA A 1 347 ? 23.890 169.513 -9.670 1.00 19.19 343 ALA A N 1
ATOM 2643 C CA . ALA A 1 347 ? 22.863 170.139 -10.488 1.00 20.58 343 ALA A CA 1
ATOM 2644 C C . ALA A 1 347 ? 23.510 171.021 -11.562 1.00 25.69 343 ALA A C 1
ATOM 2645 O O . ALA A 1 347 ? 23.012 171.088 -12.710 1.00 23.54 343 AL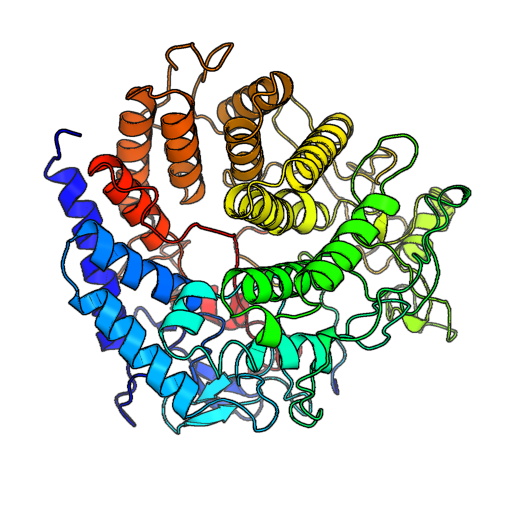A A O 1
ATOM 2647 N N . GLU A 1 348 ? 24.492 171.823 -11.135 1.00 20.77 344 GLU A N 1
ATOM 2648 C CA . GLU A 1 348 ? 25.184 172.748 -11.998 1.00 21.69 344 GLU A CA 1
ATOM 2649 C C . GLU A 1 348 ? 26.055 172.007 -13.017 1.00 27.73 344 GLU A C 1
ATOM 2650 O O . GLU A 1 348 ? 26.034 172.357 -14.182 1.00 28.52 344 GLU A O 1
ATOM 2656 N N . GLN A 1 349 ? 26.791 170.994 -12.575 1.00 24.28 345 GLN A N 1
ATOM 2657 C CA . GLN A 1 349 ? 27.685 170.261 -13.447 1.00 24.90 345 GLN A CA 1
ATOM 2658 C C . GLN A 1 349 ? 26.871 169.599 -14.595 1.00 27.87 345 GLN A C 1
ATOM 2659 O O . GLN A 1 349 ? 27.262 169.640 -15.764 1.00 27.13 345 GLN A O 1
ATOM 2665 N N . ARG A 1 350 ? 25.736 169.025 -14.240 1.00 25.05 346 ARG A N 1
ATOM 2666 C CA . ARG A 1 350 ? 24.941 168.234 -15.153 1.00 24.37 346 ARG A CA 1
ATOM 2667 C C . ARG A 1 350 ? 23.853 169.004 -15.852 1.00 27.06 346 ARG A C 1
ATOM 2668 O O . ARG A 1 350 ? 23.070 168.412 -16.614 1.00 28.62 346 ARG A O 1
ATOM 2676 N N . ASN A 1 351 ? 23.724 170.273 -15.508 1.00 23.18 347 ASN A N 1
ATOM 2677 C CA . ASN A 1 351 ? 22.652 171.121 -15.926 1.00 29.92 347 ASN A CA 1
ATOM 2678 C C . ASN A 1 351 ? 21.282 170.416 -15.684 1.00 37.71 347 ASN A C 1
ATOM 2679 O O . ASN A 1 351 ? 20.434 170.247 -16.586 1.00 29.96 347 ASN A O 1
ATOM 2684 N N . ASP A 1 352 ? 21.090 169.978 -14.440 1.00 31.92 348 ASP A N 1
ATOM 2685 C CA . ASP A 1 352 ? 19.941 169.126 -14.062 1.00 29.44 348 ASP A CA 1
ATOM 2686 C C . ASP A 1 352 ? 18.983 169.894 -13.170 1.00 32.04 348 ASP A C 1
ATOM 2687 O O . ASP A 1 352 ? 19.256 170.086 -11.995 1.00 25.21 348 ASP A O 1
ATOM 2692 N N . ALA A 1 353 ? 17.887 170.375 -13.741 1.00 27.63 349 ALA A N 1
ATOM 2693 C CA . ALA A 1 353 ? 16.921 171.205 -13.036 1.00 29.05 349 ALA A CA 1
ATOM 2694 C C . ALA A 1 353 ? 16.123 170.464 -11.926 1.00 27.23 349 ALA A C 1
ATOM 2695 O O . ALA A 1 353 ? 15.684 171.103 -10.978 1.00 31.18 349 ALA A O 1
ATOM 2697 N N . ALA A 1 354 ? 15.912 169.170 -12.077 1.00 24.89 350 ALA A N 1
ATOM 2698 C CA . ALA A 1 354 ? 15.192 168.382 -11.097 1.00 30.40 350 ALA A CA 1
ATOM 2699 C C . ALA A 1 354 ? 16.059 168.247 -9.830 1.00 28.40 350 ALA A C 1
ATOM 2700 O O . ALA A 1 354 ? 15.542 168.478 -8.756 1.00 30.91 350 ALA A O 1
ATOM 2702 N N . ILE A 1 355 ? 17.358 167.973 -9.968 1.00 24.63 351 ILE A N 1
ATOM 2703 C CA . ILE A 1 355 ? 18.263 167.982 -8.753 1.00 23.38 351 ILE A CA 1
ATOM 2704 C C . ILE A 1 355 ? 18.162 169.352 -8.084 1.00 22.74 351 ILE A C 1
ATOM 2705 O O . ILE A 1 355 ? 17.921 169.474 -6.850 1.00 22.12 351 ILE A O 1
ATOM 2710 N N . ARG A 1 356 ? 18.301 170.407 -8.901 1.00 22.24 352 ARG A N 1
ATOM 2711 C CA . ARG A 1 356 ? 18.233 171.752 -8.380 1.00 22.09 352 ARG A CA 1
ATOM 2712 C C . ARG A 1 356 ? 16.933 172.113 -7.637 1.00 26.41 352 ARG A C 1
ATOM 2713 O O . ARG A 1 356 ? 16.968 172.632 -6.499 1.00 22.89 352 ARG A O 1
ATOM 2721 N N . GLU A 1 357 ? 15.775 171.931 -8.271 1.00 22.48 353 GLU A N 1
ATOM 2722 C CA . GLU A 1 357 ? 14.519 172.264 -7.566 1.00 23.89 353 GLU A CA 1
ATOM 2723 C C . GLU A 1 357 ? 14.390 171.464 -6.271 1.00 22.65 353 GLU A C 1
ATOM 2724 O O . GLU A 1 357 ? 13.914 171.987 -5.300 1.00 25.51 353 GLU A O 1
ATOM 2730 N N . GLN A 1 358 ? 14.796 170.207 -6.269 1.00 20.99 354 GLN A N 1
ATOM 2731 C CA . GLN A 1 358 ? 14.664 169.454 -5.022 1.00 24.28 354 GLN A CA 1
ATOM 2732 C C . GLN A 1 358 ? 15.560 169.953 -3.890 1.00 25.11 354 GLN A C 1
ATOM 2733 O O . GLN A 1 358 ? 15.121 170.017 -2.741 1.00 24.04 354 GLN A O 1
ATOM 2739 N N . VAL A 1 359 ? 16.763 170.411 -4.236 1.00 22.44 355 VAL A N 1
ATOM 2740 C CA . VAL A 1 359 ? 17.627 171.031 -3.211 1.00 21.36 355 VAL A CA 1
ATOM 2741 C C . VAL A 1 359 ? 17.013 172.286 -2.699 1.00 19.79 355 VAL A C 1
ATOM 2742 O O . VAL A 1 359 ? 17.025 172.500 -1.492 1.00 22.93 355 VAL A O 1
ATOM 2746 N N . VAL A 1 360 ? 16.566 173.183 -3.590 1.00 17.28 356 VAL A N 1
ATOM 2747 C CA . VAL A 1 360 ? 16.024 174.436 -3.193 1.00 18.53 356 VAL A CA 1
ATOM 2748 C C . VAL A 1 360 ? 14.811 174.225 -2.291 1.00 21.29 356 VAL A C 1
ATOM 2749 O O . VAL A 1 360 ? 14.616 174.929 -1.267 1.00 18.94 356 VAL A O 1
ATOM 2753 N N . ASP A 1 361 ? 13.968 173.277 -2.696 1.00 19.65 357 ASP A N 1
ATOM 2754 C CA . ASP A 1 361 ? 12.761 172.989 -1.898 1.00 23.25 357 ASP A CA 1
ATOM 2755 C C . ASP A 1 361 ? 13.099 172.482 -0.504 1.00 23.01 357 ASP A C 1
ATOM 2756 O O . ASP A 1 361 ? 12.495 172.943 0.492 1.00 21.00 357 ASP A O 1
ATOM 2761 N N . ALA A 1 362 ? 14.134 171.648 -0.429 1.00 21.25 358 ALA A N 1
ATOM 2762 C CA . ALA A 1 362 ? 14.566 171.126 0.848 1.00 23.37 358 ALA A CA 1
ATOM 2763 C C . ALA A 1 362 ? 15.078 172.257 1.756 1.00 22.28 358 ALA A C 1
ATOM 2764 O O . ALA A 1 362 ? 14.760 172.264 2.973 1.00 20.94 358 ALA A O 1
ATOM 2766 N N . LEU A 1 363 ? 15.924 173.163 1.203 1.00 19.01 359 LEU A N 1
ATOM 2767 C CA . LEU A 1 363 ? 16.487 174.282 2.024 1.00 16.94 359 LEU A CA 1
ATOM 2768 C C . LEU A 1 363 ? 15.336 175.144 2.477 1.00 18.10 359 LEU A C 1
ATOM 2769 O O . LEU A 1 363 ? 15.222 175.491 3.649 1.00 20.45 359 LEU A O 1
ATOM 2774 N N . LEU A 1 364 ? 14.416 175.505 1.562 1.00 17.12 360 LEU A N 1
ATOM 2775 C CA . LEU A 1 364 ? 13.368 176.395 1.966 1.00 16.29 360 LEU A CA 1
ATOM 2776 C C . LEU A 1 364 ? 12.501 175.797 3.061 1.00 18.06 360 LEU A C 1
ATOM 2777 O O . LEU A 1 364 ? 12.098 176.491 4.027 1.00 17.19 360 LEU A O 1
ATOM 2782 N N . ASN A 1 365 ? 12.177 174.525 2.881 1.00 16.54 361 ASN A N 1
ATOM 2783 C CA . ASN A 1 365 ? 11.206 173.864 3.822 1.00 17.60 361 ASN A CA 1
ATOM 2784 C C . ASN A 1 365 ? 11.885 173.674 5.188 1.00 18.65 361 ASN A C 1
ATOM 2785 O O . ASN A 1 365 ? 11.236 173.815 6.210 1.00 18.62 361 ASN A O 1
ATOM 2790 N N . PHE A 1 366 ? 13.192 173.444 5.175 1.00 17.24 362 PHE A N 1
ATOM 2791 C CA . PHE A 1 366 ? 13.943 173.402 6.486 1.00 15.51 362 PHE A CA 1
ATOM 2792 C C . PHE A 1 366 ? 13.950 174.740 7.158 1.00 18.03 362 PHE A C 1
ATOM 2793 O O . PHE A 1 366 ? 13.603 174.853 8.358 1.00 16.81 362 PHE A O 1
ATOM 2801 N N . TYR A 1 367 ? 14.371 175.795 6.421 1.00 16.61 363 TYR A N 1
ATOM 2802 C CA . TYR A 1 367 ? 14.447 177.093 7.100 1.00 17.29 363 TYR A CA 1
ATOM 2803 C C . TYR A 1 367 ? 13.091 177.676 7.492 1.00 18.61 363 TYR A C 1
ATOM 2804 O O . TYR A 1 367 ? 13.003 178.445 8.432 1.00 17.41 363 TYR A O 1
ATOM 2813 N N . ARG A 1 368 ? 11.998 177.316 6.789 1.00 17.32 364 ARG A N 1
ATOM 2814 C CA . ARG A 1 368 ? 10.703 177.823 7.245 1.00 17.28 364 ARG A CA 1
ATOM 2815 C C . ARG A 1 368 ? 10.373 177.304 8.631 1.00 18.39 364 ARG A C 1
ATOM 2816 O O . ARG A 1 368 ? 9.689 177.979 9.372 1.00 18.87 364 ARG A O 1
ATOM 2824 N N . LEU A 1 369 ? 10.858 176.130 8.971 1.00 17.09 365 LEU A N 1
ATOM 2825 C CA . LEU A 1 369 ? 10.555 175.499 10.286 1.00 18.11 365 LEU A CA 1
ATOM 2826 C C . LEU A 1 369 ? 11.604 175.872 11.354 1.00 21.98 365 LEU A C 1
ATOM 2827 O O . LEU A 1 369 ? 11.267 175.994 12.513 1.00 22.09 365 LEU A O 1
ATOM 2832 N N . ALA A 1 370 ? 12.866 176.013 10.963 1.00 20.72 366 ALA A N 1
ATOM 2833 C CA . ALA A 1 370 ? 13.985 176.041 11.938 1.00 18.97 366 ALA A CA 1
ATOM 2834 C C . ALA A 1 370 ? 14.593 177.430 12.107 1.00 20.88 366 ALA A C 1
ATOM 2835 O O . ALA A 1 370 ? 15.240 177.695 13.128 1.00 20.57 366 ALA A O 1
ATOM 2837 N N . TYR A 1 371 ? 14.397 178.340 11.144 1.00 18.95 367 TYR A N 1
ATOM 2838 C CA . TYR A 1 371 ? 15.193 179.580 11.190 1.00 19.42 367 TYR A CA 1
ATOM 2839 C C . TYR A 1 371 ? 14.488 180.635 11.989 1.00 21.38 367 TYR A C 1
ATOM 2840 O O . TYR A 1 371 ? 13.277 180.799 11.881 1.00 19.44 367 TYR A O 1
ATOM 2849 N N . ASN A 1 372 ? 15.241 181.383 12.807 1.00 20.31 368 ASN A N 1
ATOM 2850 C CA . ASN A 1 372 ? 14.660 182.528 13.512 1.00 19.20 368 ASN A CA 1
ATOM 2851 C C . ASN A 1 372 ? 15.249 183.829 12.965 1.00 18.98 368 ASN A C 1
ATOM 2852 O O . ASN A 1 372 ? 16.400 184.184 13.275 1.00 20.02 368 ASN A O 1
ATOM 2857 N N . PRO A 1 373 ? 14.459 184.577 12.203 1.00 19.47 369 PRO A N 1
ATOM 2858 C CA . PRO A 1 373 ? 15.027 185.745 11.521 1.00 20.71 369 PRO A CA 1
ATOM 2859 C C . PRO A 1 373 ? 15.288 186.903 12.487 1.00 22.47 369 PRO A C 1
ATOM 2860 O O . PRO A 1 373 ? 15.961 187.822 12.136 1.00 22.08 369 PRO A O 1
ATOM 2864 N N . GLU A 1 374 ? 14.748 186.865 13.707 1.00 22.78 370 GLU A N 1
ATOM 2865 C CA . GLU A 1 374 ? 15.063 187.923 14.669 1.00 23.38 370 GLU A CA 1
ATOM 2866 C C . GLU A 1 374 ? 16.485 187.880 15.173 1.00 25.43 370 GLU A C 1
ATOM 2867 O O . GLU A 1 374 ? 17.044 188.926 15.466 1.00 26.26 370 GLU A O 1
ATOM 2873 N N . ASN A 1 375 ? 17.136 186.726 15.143 1.00 22.72 371 ASN A N 1
ATOM 2874 C CA . ASN A 1 375 ? 18.487 186.665 15.668 1.00 24.26 371 ASN A CA 1
ATOM 2875 C C . ASN A 1 375 ? 19.399 185.829 14.835 1.00 25.91 371 ASN A C 1
ATOM 2876 O O . ASN A 1 375 ? 20.550 185.694 15.164 1.00 22.44 371 ASN A O 1
ATOM 2881 N N . GLY A 1 376 ? 18.900 185.217 13.767 1.00 19.52 372 GLY A N 1
ATOM 2882 C CA . GLY A 1 376 ? 19.793 184.454 12.910 1.00 18.68 372 GLY A CA 1
ATOM 2883 C C . GLY A 1 376 ? 20.083 183.072 13.449 1.00 21.76 372 GLY A C 1
ATOM 2884 O O . GLY A 1 376 ? 20.988 182.418 12.957 1.00 24.85 372 GLY A O 1
ATOM 2885 N N . THR A 1 377 ? 19.270 182.541 14.369 1.00 18.43 373 THR A N 1
ATOM 2886 C CA . THR A 1 377 ? 19.604 181.218 14.899 1.00 17.67 373 THR A CA 1
ATOM 2887 C C . THR A 1 377 ? 18.810 180.120 14.198 1.00 17.89 373 THR A C 1
ATOM 2888 O O . THR A 1 377 ? 17.820 180.447 13.543 1.00 17.86 373 THR A O 1
ATOM 2892 N N . ILE A 1 378 ? 19.270 178.871 14.365 1.00 17.88 374 ILE A N 1
ATOM 2893 C CA . ILE A 1 378 ? 18.623 177.663 13.806 1.00 18.27 374 ILE A CA 1
ATOM 2894 C C . ILE A 1 378 ? 18.099 176.872 15.038 1.00 17.32 374 ILE A C 1
ATOM 2895 O O . ILE A 1 378 ? 18.910 176.504 15.907 1.00 19.86 374 ILE A O 1
ATOM 2900 N N . LYS A 1 379 ? 16.791 176.688 15.153 1.00 19.96 375 LYS A N 1
ATOM 2901 C CA . LYS A 1 379 ? 16.207 175.874 16.264 1.00 20.93 375 LYS A CA 1
ATOM 2902 C C . LYS A 1 379 ? 16.476 174.379 16.092 1.00 21.74 375 LYS A C 1
ATOM 2903 O O . LYS A 1 379 ? 16.479 173.892 14.944 1.00 19.95 375 LYS A O 1
ATOM 2909 N N . PRO A 1 380 ? 16.595 173.613 17.228 1.00 20.44 376 PRO A N 1
ATOM 2910 C CA . PRO A 1 380 ? 16.724 172.151 17.154 1.00 19.65 376 PRO A CA 1
ATOM 2911 C C . PRO A 1 380 ? 15.322 171.510 16.991 1.00 21.52 376 PRO A C 1
ATOM 2912 O O . PRO A 1 380 ? 14.496 171.490 17.934 1.00 21.55 376 PRO A O 1
ATOM 2916 N N . ILE A 1 381 ? 15.084 170.919 15.816 1.00 19.45 377 ILE A N 1
ATOM 2917 C CA . ILE A 1 381 ? 13.749 170.514 15.498 1.00 16.28 377 ILE A CA 1
ATOM 2918 C C . ILE A 1 381 ? 13.709 169.095 14.933 1.00 17.05 377 ILE A C 1
ATOM 2919 O O . ILE A 1 381 ? 14.737 168.553 14.466 1.00 16.26 377 ILE A O 1
ATOM 2924 N N . PHE A 1 382 ? 12.511 168.512 14.989 1.00 17.68 378 PHE A N 1
ATOM 2925 C CA . PHE A 1 382 ? 12.212 167.320 14.141 1.00 18.14 378 PHE A CA 1
ATOM 2926 C C . PHE A 1 382 ? 11.592 167.783 12.810 1.00 16.35 378 PHE A C 1
ATOM 2927 O O . PHE A 1 382 ? 11.232 168.968 12.673 1.00 18.54 378 PHE A O 1
ATOM 2935 N N . SER A 1 383 ? 11.527 166.859 11.800 1.00 17.46 379 SER A N 1
ATOM 2936 C CA . SER A 1 383 ? 11.154 167.236 10.440 1.00 17.05 379 SER A CA 1
ATOM 2937 C C . SER A 1 383 ? 9.683 167.680 10.347 1.00 18.02 379 SER A C 1
ATOM 2938 O O . SER A 1 383 ? 9.287 168.275 9.371 1.00 18.80 379 SER A O 1
ATOM 2941 N N . ASP A 1 384 ? 8.855 167.411 11.369 1.00 19.61 380 ASP A N 1
ATOM 2942 C CA . ASP A 1 384 ? 7.478 167.986 11.403 1.00 22.20 380 ASP A CA 1
ATOM 2943 C C . ASP A 1 384 ? 7.451 169.393 12.023 1.00 23.43 380 ASP A C 1
ATOM 2944 O O . ASP A 1 384 ? 6.397 170.039 12.048 1.00 23.79 380 ASP A O 1
ATOM 2949 N N . GLY A 1 385 ? 8.616 169.913 12.431 1.00 21.66 381 GLY A N 1
ATOM 2950 C CA . GLY A 1 385 ? 8.653 171.284 12.995 1.00 18.94 381 GLY A CA 1
ATOM 2951 C C . GLY A 1 385 ? 8.633 171.359 14.525 1.00 24.37 381 GLY A C 1
ATOM 2952 O O . GLY A 1 385 ? 8.802 172.444 15.082 1.00 23.09 381 GLY A O 1
ATOM 2953 N N . THR A 1 386 ? 8.464 170.217 15.197 1.00 23.32 382 THR A N 1
ATOM 2954 C CA . THR A 1 386 ? 8.417 170.191 16.667 1.00 25.97 382 THR A CA 1
ATOM 2955 C C . THR A 1 386 ? 9.820 170.602 17.153 1.00 23.65 382 THR A C 1
ATOM 2956 O O . THR A 1 386 ? 10.803 169.966 16.782 1.00 21.04 382 THR A O 1
ATOM 2960 N N . SER A 1 387 ? 9.870 171.581 18.051 1.00 23.12 383 SER A N 1
ATOM 2961 C CA . SER A 1 387 ? 11.155 172.078 18.605 1.00 25.70 383 SER A CA 1
ATOM 2962 C C . SER A 1 387 ? 11.426 171.481 20.007 1.00 25.95 383 SER A C 1
ATOM 2963 O O . SER A 1 387 ? 10.530 171.355 20.846 1.00 24.04 383 SER A O 1
ATOM 2966 N N . ILE A 1 388 ? 12.659 171.098 20.276 1.00 24.25 384 ILE A N 1
ATOM 2967 C CA . ILE A 1 388 ? 13.015 170.750 21.635 1.00 23.80 384 ILE A CA 1
ATOM 2968 C C . ILE A 1 388 ? 13.890 171.833 22.270 1.00 23.14 384 ILE A C 1
ATOM 2969 O O . ILE A 1 388 ? 14.595 171.544 23.245 1.00 23.25 384 ILE A O 1
ATOM 2974 N N . GLU A 1 389 ? 13.885 173.014 21.678 1.00 20.95 385 GLU A N 1
ATOM 2975 C CA . GLU A 1 389 ? 14.718 174.139 22.136 1.00 25.44 385 GLU A CA 1
ATOM 2976 C C . GLU A 1 389 ? 14.582 174.344 23.674 1.00 26.20 385 GLU A C 1
ATOM 2977 O O . GLU A 1 389 ? 13.483 174.606 24.176 1.00 23.96 385 GLU A O 1
ATOM 2983 N N . GLY A 1 390 ? 15.687 174.215 24.406 1.00 26.14 386 GLY A N 1
ATOM 2984 C CA . GLY A 1 390 ? 15.659 174.545 25.841 1.00 25.79 386 GLY A CA 1
ATOM 2985 C C . GLY A 1 390 ? 15.176 173.404 26.722 1.00 29.73 386 GLY A C 1
ATOM 2986 O O . GLY A 1 390 ? 15.172 173.539 27.929 1.00 25.13 386 GLY A O 1
ATOM 2987 N N . ILE A 1 391 ? 14.686 172.293 26.150 1.00 24.43 387 ILE A N 1
ATOM 2988 C CA . ILE A 1 391 ? 14.082 171.249 26.999 1.00 25.07 387 ILE A CA 1
ATOM 2989 C C . ILE A 1 391 ? 15.102 170.154 27.387 1.00 24.62 387 ILE A C 1
ATOM 2990 O O . ILE A 1 391 ? 15.640 169.442 26.523 1.00 24.83 387 ILE A O 1
ATOM 2995 N N . PRO A 1 392 ? 15.360 169.972 28.705 1.00 25.08 388 PRO A N 1
ATOM 2996 C CA . PRO A 1 392 ? 16.407 169.007 29.069 1.00 25.65 388 PRO A CA 1
ATOM 2997 C C . PRO A 1 392 ? 15.933 167.616 28.616 1.00 24.79 388 PRO A C 1
ATOM 2998 O O . PRO A 1 392 ? 14.746 167.315 28.762 1.00 29.08 388 PRO A O 1
ATOM 3002 N N . LEU A 1 393 ? 16.815 166.814 28.054 1.00 20.19 389 LEU A N 1
ATOM 3003 C CA . LEU A 1 393 ? 16.436 165.478 27.605 1.00 21.99 389 LEU A CA 1
ATOM 3004 C C . LEU A 1 393 ? 15.892 164.689 28.842 1.00 26.00 389 LEU A C 1
ATOM 3005 O O . LEU A 1 393 ? 16.471 164.718 29.935 1.00 22.18 389 LEU A O 1
ATOM 3010 N N . ALA A 1 394 ? 14.841 163.917 28.621 1.00 23.24 390 ALA A N 1
ATOM 3011 C CA . ALA A 1 394 ? 14.142 163.178 29.717 1.00 28.20 390 ALA A CA 1
ATOM 3012 C C .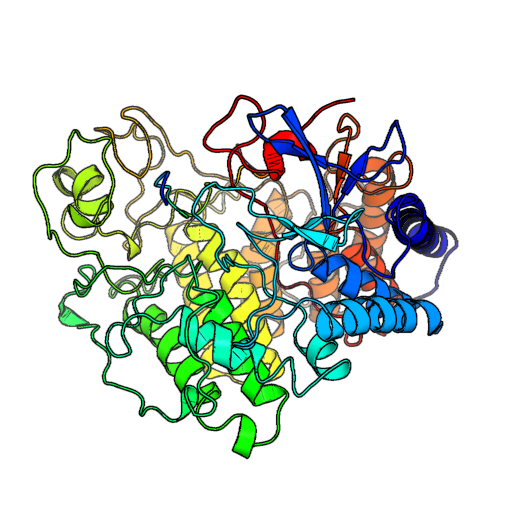 ALA A 1 394 ? 14.876 161.951 30.185 1.00 24.59 390 ALA A C 1
ATOM 3013 O O . ALA A 1 394 ? 14.700 161.540 31.323 1.00 26.90 390 ALA A O 1
ATOM 3015 N N . ARG A 1 395 ? 15.734 161.357 29.350 1.00 21.45 391 ARG A N 1
ATOM 3016 C CA . ARG A 1 395 ? 16.463 160.166 29.683 1.00 23.57 391 ARG A CA 1
ATOM 3017 C C . ARG A 1 395 ? 17.703 160.106 28.827 1.00 25.17 391 ARG A C 1
ATOM 3018 O O . ARG A 1 395 ? 17.778 160.816 27.830 1.00 21.17 391 ARG A O 1
ATOM 3026 N N . ASP A 1 396 ? 18.645 159.250 29.190 1.00 21.24 392 ASP A N 1
ATOM 3027 C CA . ASP A 1 396 ? 19.838 159.059 28.392 1.00 23.79 392 ASP A CA 1
ATOM 3028 C C . ASP A 1 396 ? 19.488 158.399 27.061 1.00 26.40 392 ASP A C 1
ATOM 3029 O O . ASP A 1 396 ? 18.465 157.695 26.954 1.00 21.47 392 ASP A O 1
ATOM 3034 N N . GLY A 1 397 ? 20.390 158.550 26.088 1.00 21.11 393 GLY A N 1
ATOM 3035 C CA . GLY A 1 397 ? 20.249 157.816 24.817 1.00 20.28 393 GLY A CA 1
ATOM 3036 C C . GLY A 1 397 ? 21.294 158.351 23.845 1.00 24.35 393 GLY A C 1
ATOM 3037 O O . GLY A 1 397 ? 22.269 159.038 24.203 1.00 21.76 393 GLY A O 1
ATOM 3038 N N . TYR A 1 398 ? 21.060 158.009 22.593 1.00 19.13 394 TYR A N 1
ATOM 3039 C CA . TYR A 1 398 ? 21.983 158.268 21.525 1.00 20.25 394 TYR A CA 1
ATOM 3040 C C . TYR A 1 398 ? 22.167 159.779 21.338 1.00 17.44 394 TYR A C 1
ATOM 3041 O O . TYR A 1 398 ? 23.201 160.162 20.876 1.00 20.74 394 TYR A O 1
ATOM 3050 N N . TYR A 1 399 ? 21.173 160.595 21.638 1.00 16.44 395 TYR A N 1
ATOM 3051 C CA . TYR A 1 399 ? 21.302 162.025 21.310 1.00 20.20 395 TYR A CA 1
ATOM 3052 C C . TYR A 1 399 ? 21.827 162.786 22.534 1.00 23.82 395 TYR A C 1
ATOM 3053 O O . TYR A 1 399 ? 22.004 163.981 22.462 1.00 18.38 395 TYR A O 1
ATOM 3062 N N . GLY A 1 400 ? 22.192 162.067 23.588 1.00 20.35 396 GLY A N 1
ATOM 3063 C CA . GLY A 1 400 ? 22.787 162.820 24.719 1.00 21.23 396 GLY A CA 1
ATOM 3064 C C . GLY A 1 400 ? 22.381 162.198 26.058 1.00 25.62 396 GLY A C 1
ATOM 3065 O O . GLY A 1 400 ? 21.410 161.462 26.118 1.00 23.07 396 GLY A O 1
ATOM 3066 N N . PRO A 1 401 ? 23.068 162.583 27.151 1.00 24.60 397 PRO A N 1
ATOM 3067 C CA . PRO A 1 401 ? 22.653 162.166 28.502 1.00 20.27 397 PRO A CA 1
ATOM 3068 C C . PRO A 1 401 ? 21.394 162.839 28.917 1.00 19.26 397 PRO A C 1
ATOM 3069 O O . PRO A 1 401 ? 21.008 163.920 28.420 1.00 18.24 397 PRO A O 1
ATOM 3073 N N . LYS A 1 402 ? 20.706 162.246 29.908 1.00 19.07 398 LYS A N 1
ATOM 3074 C CA . LYS A 1 402 ? 19.594 162.922 30.512 1.00 19.84 398 LYS A CA 1
ATOM 3075 C C . LYS A 1 402 ? 20.035 164.330 31.030 1.00 20.78 398 LYS A C 1
ATOM 3076 O O . LYS A 1 402 ? 21.143 164.462 31.585 1.00 20.98 398 LYS A O 1
ATOM 3082 N N . GLY A 1 403 ? 19.204 165.328 30.812 1.00 21.68 399 GLY A N 1
ATOM 3083 C CA . GLY A 1 403 ? 19.518 166.740 31.209 1.00 20.89 399 GLY A CA 1
ATOM 3084 C C . GLY A 1 403 ? 20.240 167.580 30.155 1.00 18.83 399 GLY A C 1
ATOM 3085 O O . GLY A 1 403 ? 20.407 168.768 30.350 1.00 18.51 399 GLY A O 1
ATOM 3086 N N . ARG A 1 404 ? 20.735 166.957 29.083 1.00 20.40 400 ARG A N 1
ATOM 3087 C CA A ARG A 1 404 ? 21.320 167.750 27.984 0.50 18.93 400 ARG A CA 1
ATOM 3088 C CA B ARG A 1 404 ? 21.307 167.701 27.938 0.50 19.10 400 ARG A CA 1
ATOM 3089 C C . ARG A 1 404 ? 20.265 168.714 27.438 1.00 20.01 400 ARG A C 1
ATOM 3090 O O . ARG A 1 404 ? 19.040 168.403 27.375 1.00 19.79 400 ARG A O 1
ATOM 3105 N N . VAL A 1 405 ? 20.718 169.903 27.042 1.00 19.04 401 VAL A N 1
ATOM 3106 C CA . VAL A 1 405 ? 19.851 170.893 26.525 1.00 18.04 401 VAL A CA 1
ATOM 3107 C C . VAL A 1 405 ? 20.412 171.282 25.184 1.00 19.08 401 VAL A C 1
ATOM 3108 O O . VAL A 1 405 ? 21.617 171.554 25.074 1.00 18.94 401 VAL A O 1
ATOM 3112 N N . PHE A 1 406 ? 19.542 171.327 24.163 1.00 19.48 402 PHE A N 1
ATOM 3113 C CA . PHE A 1 406 ? 19.917 171.855 22.825 1.00 20.65 402 PHE A CA 1
ATOM 3114 C C . PHE A 1 406 ? 19.296 173.255 22.736 1.00 19.88 402 PHE A C 1
ATOM 3115 O O . PHE A 1 406 ? 18.104 173.417 22.951 1.00 22.61 402 PHE A O 1
ATOM 3123 N N . ASN A 1 407 ? 20.136 174.264 22.556 1.00 18.97 403 ASN A N 1
ATOM 3124 C CA . ASN A 1 407 ? 19.690 175.662 22.374 1.00 19.02 403 ASN A CA 1
ATOM 3125 C C . ASN A 1 407 ? 19.597 175.940 20.872 1.00 22.73 403 ASN A C 1
ATOM 3126 O O . ASN A 1 407 ? 20.140 175.163 20.048 1.00 20.90 403 ASN A O 1
ATOM 3131 N N . ALA A 1 408 ? 18.911 177.023 20.499 1.00 21.87 404 ALA A N 1
ATOM 3132 C CA . ALA A 1 408 ? 18.998 177.496 19.079 1.00 21.19 404 ALA A CA 1
ATOM 3133 C C . ALA A 1 408 ? 20.457 177.871 18.836 1.00 26.92 404 ALA A C 1
ATOM 3134 O O . ALA A 1 408 ? 21.104 178.322 19.756 1.00 27.88 404 ALA A O 1
ATOM 3136 N N . HIS A 1 409 ? 21.017 177.512 17.683 1.00 24.23 405 HIS A N 1
ATOM 3137 C CA A HIS A 1 409 ? 22.462 177.627 17.409 0.50 30.06 405 HIS A CA 1
ATOM 3138 C CA B HIS A 1 409 ? 22.439 177.639 17.431 0.50 30.83 405 HIS A CA 1
ATOM 3139 C C . HIS A 1 409 ? 22.653 178.679 16.311 1.00 31.17 405 HIS A C 1
ATOM 3140 O O . HIS A 1 409 ? 21.846 178.774 15.414 1.00 23.32 405 HIS A O 1
ATOM 3153 N N . LYS A 1 410 ? 23.685 179.511 16.389 1.00 35.55 406 LYS A N 1
ATOM 3154 C CA . LYS A 1 410 ? 24.055 180.304 15.147 1.00 47.87 406 LYS A CA 1
ATOM 3155 C C . LYS A 1 410 ? 25.473 179.985 14.838 1.00 49.57 406 LYS A C 1
ATOM 3156 O O . LYS A 1 410 ? 26.308 180.285 15.705 1.00 51.27 406 LYS A O 1
ATOM 3158 N N . PRO A 1 411 ? 25.758 179.279 13.706 1.00 53.38 407 PRO A N 1
ATOM 3159 C CA . PRO A 1 411 ? 27.121 178.754 13.525 1.00 47.93 407 PRO A CA 1
ATOM 3160 C C . PRO A 1 411 ? 28.141 179.896 13.573 1.00 37.25 407 PRO A C 1
ATOM 3161 O O . PRO A 1 411 ? 27.739 181.096 13.517 1.00 31.33 407 PRO A O 1
ATOM 3165 N N . LYS A 1 412 ? 29.392 179.534 13.914 1.00 37.30 408 LYS A N 1
ATOM 3166 C CA . LYS A 1 412 ? 30.435 180.583 14.130 1.00 34.00 408 LYS A CA 1
ATOM 3167 C C . LYS A 1 412 ? 30.734 181.318 12.813 1.00 31.02 408 LYS A C 1
ATOM 3168 O O . LYS A 1 412 ? 30.992 182.520 12.777 1.00 29.16 408 LYS A O 1
ATOM 3170 N N . THR A 1 413 ? 30.717 180.563 11.707 1.00 24.69 409 THR A N 1
ATOM 3171 C CA . THR A 1 413 ? 31.077 181.117 10.408 1.00 24.05 409 THR A CA 1
ATOM 3172 C C . THR A 1 413 ? 29.941 180.848 9.405 1.00 25.14 409 THR A C 1
ATOM 3173 O O . THR A 1 413 ? 28.950 180.152 9.727 1.00 21.21 409 THR A O 1
ATOM 3177 N N . GLU A 1 414 ? 30.051 181.434 8.220 1.00 17.71 410 GLU A N 1
ATOM 3178 C CA . GLU A 1 414 ? 28.932 181.447 7.235 1.00 20.90 410 GLU A CA 1
ATOM 3179 C C . GLU A 1 414 ? 28.782 180.133 6.464 1.00 19.31 410 GLU A C 1
ATOM 3180 O O . GLU A 1 414 ? 28.469 180.105 5.232 1.00 19.79 410 GLU A O 1
ATOM 3186 N N . GLU A 1 415 ? 29.018 178.978 7.098 1.00 17.61 411 GLU A N 1
ATOM 3187 C CA . GLU A 1 415 ? 28.857 177.731 6.390 1.00 17.26 411 GLU A CA 1
ATOM 3188 C C . GLU A 1 415 ? 27.458 177.627 5.761 1.00 18.16 411 GLU A C 1
ATOM 3189 O O . GLU A 1 415 ? 27.311 177.197 4.610 1.00 18.00 411 GLU A O 1
ATOM 3195 N N . TYR A 1 416 ? 26.430 177.905 6.533 1.00 17.34 412 TYR A N 1
ATOM 3196 C CA . TYR A 1 416 ? 25.046 177.561 6.069 1.00 17.68 412 TYR A CA 1
ATOM 3197 C C . TYR A 1 416 ? 24.591 178.561 4.978 1.00 16.83 412 TYR A C 1
ATOM 3198 O O . TYR A 1 416 ? 23.685 178.273 4.175 1.00 16.95 412 TYR A O 1
ATOM 3207 N N . LEU A 1 417 ? 25.188 179.726 5.001 1.00 14.62 413 LEU A N 1
ATOM 3208 C CA . LEU A 1 417 ? 24.979 180.734 3.946 1.00 15.47 413 LEU A CA 1
ATOM 3209 C C . LEU A 1 417 ? 25.367 180.277 2.550 1.00 17.11 413 LEU A C 1
ATOM 3210 O O . LEU A 1 417 ? 24.682 180.619 1.530 1.00 15.03 413 LEU A O 1
ATOM 3215 N N . LEU A 1 418 ? 26.511 179.580 2.440 1.00 16.85 414 LEU A N 1
ATOM 3216 C CA . LEU A 1 418 ? 27.018 179.253 1.111 1.00 16.64 414 LEU A CA 1
ATOM 3217 C C . LEU A 1 418 ? 26.046 178.468 0.185 1.00 17.54 414 LEU A C 1
ATOM 3218 O O . LEU A 1 418 ? 25.941 178.792 -1.004 1.00 16.33 414 LEU A O 1
ATOM 3223 N N . PRO A 1 419 ? 25.385 177.415 0.703 1.00 17.66 415 PRO A N 1
ATOM 3224 C CA . PRO A 1 419 ? 24.416 176.681 -0.125 1.00 16.42 415 PRO A CA 1
ATOM 3225 C C . PRO A 1 419 ? 23.247 177.569 -0.535 1.00 16.85 415 PRO A C 1
ATOM 3226 O O . PRO A 1 419 ? 22.692 177.347 -1.629 1.00 17.53 415 PRO A O 1
ATOM 3230 N N . ILE A 1 420 ? 22.823 178.495 0.330 1.00 15.02 416 ILE A N 1
ATOM 3231 C CA . ILE A 1 420 ? 21.686 179.350 0.009 1.00 15.29 416 ILE A CA 1
ATOM 3232 C C . ILE A 1 420 ? 22.106 180.250 -1.180 1.00 17.04 416 ILE A C 1
ATOM 3233 O O . ILE A 1 420 ? 21.342 180.436 -2.125 1.00 14.39 416 ILE A O 1
ATOM 3238 N N . LEU A 1 421 ? 23.324 180.776 -1.136 1.00 13.32 417 LEU A N 1
ATOM 3239 C CA . LEU A 1 421 ? 23.841 181.619 -2.238 1.00 15.54 417 LEU A CA 1
ATOM 3240 C C . LEU A 1 421 ? 24.068 180.801 -3.492 1.00 16.23 417 LEU A C 1
ATOM 3241 O O . LEU A 1 421 ? 23.702 181.285 -4.604 1.00 16.70 417 LEU A O 1
ATOM 3246 N N . ARG A 1 422 ? 24.616 179.595 -3.381 1.00 16.27 418 ARG A N 1
ATOM 3247 C CA . ARG A 1 422 ? 24.779 178.806 -4.601 1.00 17.70 418 ARG A CA 1
ATOM 3248 C C . ARG A 1 422 ? 23.453 178.421 -5.239 1.00 20.93 418 ARG A C 1
ATOM 3249 O O . ARG A 1 422 ? 23.329 178.415 -6.465 1.00 20.29 418 ARG A O 1
ATOM 3257 N N . ALA A 1 423 ? 22.465 178.158 -4.376 1.00 16.67 419 ALA A N 1
ATOM 3258 C CA . ALA A 1 423 ? 21.141 177.777 -4.853 1.00 15.96 419 ALA A CA 1
ATOM 3259 C C . ALA A 1 423 ? 20.573 179.013 -5.567 1.00 15.61 419 ALA A C 1
ATOM 3260 O O . ALA A 1 423 ? 19.933 178.876 -6.618 1.00 18.73 419 ALA A O 1
ATOM 3262 N N . TYR A 1 424 ? 20.633 180.187 -4.946 1.00 15.17 420 TYR A N 1
ATOM 3263 C CA . TYR A 1 424 ? 20.133 181.438 -5.570 1.00 16.22 420 TYR A CA 1
ATOM 3264 C C . TYR A 1 424 ? 20.777 181.670 -6.939 1.00 20.06 420 TYR A C 1
ATOM 3265 O O . TYR A 1 424 ? 20.088 182.061 -7.926 1.00 18.50 420 TYR A O 1
ATOM 3274 N N . ARG A 1 425 ? 22.088 181.468 -7.011 1.00 20.13 421 ARG A N 1
ATOM 3275 C CA . ARG A 1 425 ? 22.779 181.675 -8.292 1.00 22.21 421 ARG A CA 1
ATOM 3276 C C . ARG A 1 425 ? 22.235 180.700 -9.376 1.00 25.10 421 ARG A C 1
ATOM 3277 O O . ARG A 1 425 ? 22.215 181.042 -10.562 1.00 23.11 421 ARG A O 1
ATOM 3285 N N . LEU A 1 426 ? 21.768 179.519 -8.986 1.00 20.21 422 LEU A N 1
ATOM 3286 C CA . LEU A 1 426 ? 21.129 178.606 -9.947 1.00 21.07 422 LEU A CA 1
ATOM 3287 C C . LEU A 1 426 ? 19.647 178.892 -10.226 1.00 24.85 422 LEU A C 1
ATOM 3288 O O . LEU A 1 426 ? 19.151 178.536 -11.319 1.00 30.36 422 LEU A O 1
ATOM 3293 N N . GLN A 1 427 ? 18.907 179.341 -9.218 1.00 21.44 423 GLN A N 1
ATOM 3294 C CA . GLN A 1 427 ? 17.445 179.526 -9.302 1.00 27.22 423 GLN A CA 1
ATOM 3295 C C . GLN A 1 427 ? 17.162 180.733 -8.436 1.00 22.20 423 GLN A C 1
ATOM 3296 O O . GLN A 1 427 ? 17.127 180.592 -7.238 1.00 24.15 423 GLN A O 1
ATOM 3302 N N . ALA A 1 428 ? 16.912 181.904 -9.039 1.00 22.69 424 ALA A N 1
ATOM 3303 C CA . ALA A 1 428 ? 16.727 183.172 -8.307 1.00 21.55 424 ALA A CA 1
ATOM 3304 C C . ALA A 1 428 ? 15.452 183.332 -7.423 1.00 25.04 424 ALA A C 1
ATOM 3305 O O . ALA A 1 428 ? 14.616 184.233 -7.612 1.00 31.87 424 ALA A O 1
ATOM 3307 N N . ASP A 1 429 ? 15.348 182.589 -6.364 1.00 21.95 425 ASP A N 1
ATOM 3308 C CA . ASP A 1 429 ? 14.132 182.657 -5.553 1.00 21.03 425 ASP A CA 1
ATOM 3309 C C . ASP A 1 429 ? 14.220 183.773 -4.544 1.00 19.46 425 ASP A C 1
ATOM 3310 O O . ASP A 1 429 ? 15.207 183.884 -3.824 1.00 20.28 425 ASP A O 1
ATOM 3315 N N . PRO A 1 430 ? 13.223 184.683 -4.496 1.00 17.22 426 PRO A N 1
ATOM 3316 C CA . PRO A 1 430 ? 13.325 185.807 -3.616 1.00 16.63 426 PRO A CA 1
ATOM 3317 C C . PRO A 1 430 ? 13.305 185.448 -2.128 1.00 15.45 426 PRO A C 1
ATOM 3318 O O . PRO A 1 430 ? 13.757 186.237 -1.296 1.00 15.19 426 PRO A O 1
ATOM 3322 N N . GLU A 1 431 ? 12.816 184.265 -1.809 1.00 16.03 427 GLU A N 1
ATOM 3323 C CA . GLU A 1 431 ? 12.805 183.872 -0.408 1.00 17.44 427 GLU A CA 1
ATOM 3324 C C . GLU A 1 431 ? 14.246 183.435 -0.018 1.00 16.73 427 GLU A C 1
ATOM 3325 O O . GLU A 1 431 ? 14.680 183.708 1.143 1.00 18.20 427 GLU A O 1
ATOM 3331 N N . LEU A 1 432 ? 14.977 182.798 -0.959 1.00 15.81 428 LEU A N 1
ATOM 3332 C CA . LEU A 1 432 ? 16.423 182.558 -0.7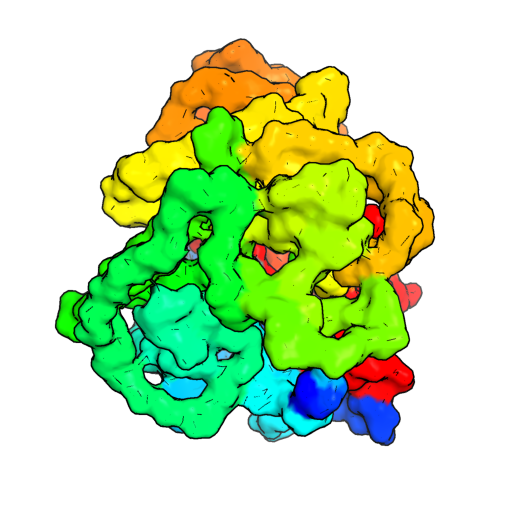12 1.00 14.82 428 LEU A CA 1
ATOM 3333 C C . LEU A 1 432 ? 17.118 183.879 -0.511 1.00 16.42 428 LEU A C 1
ATOM 3334 O O . LEU A 1 432 ? 18.017 184.010 0.356 1.00 14.43 428 LEU A O 1
ATOM 3339 N N . TRP A 1 433 ? 16.838 184.867 -1.393 1.00 14.97 429 TRP A N 1
ATOM 3340 C CA . TRP A 1 433 ? 17.476 186.161 -1.222 1.00 16.43 429 TRP A CA 1
ATOM 3341 C C . TRP A 1 433 ? 17.191 186.750 0.185 1.00 18.19 429 TRP A C 1
ATOM 3342 O O . TRP A 1 433 ? 18.114 187.241 0.860 1.00 16.38 429 TRP A O 1
ATOM 3353 N N . GLN A 1 434 ? 15.931 186.731 0.651 1.00 16.98 430 GLN A N 1
ATOM 3354 C CA . GLN A 1 434 ? 15.604 187.289 1.949 1.00 17.11 430 GLN A CA 1
ATOM 3355 C C . GLN A 1 434 ? 16.356 186.522 3.084 1.00 15.13 430 GLN A C 1
ATOM 3356 O O . GLN A 1 434 ? 16.811 187.143 4.060 1.00 16.00 430 GLN A O 1
ATOM 3362 N N . LEU A 1 435 ? 16.511 185.239 2.916 1.00 15.78 431 LEU A N 1
ATOM 3363 C CA . LEU A 1 435 ? 17.199 184.427 3.952 1.00 17.39 431 LEU A CA 1
ATOM 3364 C C . LEU A 1 435 ? 18.701 184.852 3.942 1.00 17.11 431 LEU A C 1
ATOM 3365 O O . LEU A 1 435 ? 19.314 185.067 5.009 1.00 16.53 431 LEU A O 1
ATOM 3370 N N . ALA A 1 436 ? 19.292 184.984 2.742 1.00 15.88 432 ALA A N 1
ATOM 3371 C CA . ALA A 1 436 ? 20.725 185.337 2.673 1.00 16.68 432 ALA A CA 1
ATOM 3372 C C . ALA A 1 436 ? 20.935 186.744 3.258 1.00 17.59 432 ALA A C 1
ATOM 3373 O O . ALA A 1 436 ? 21.939 186.992 3.967 1.00 16.74 432 ALA A O 1
ATOM 3375 N N . ALA A 1 437 ? 20.051 187.695 2.953 1.00 16.13 433 ALA A N 1
ATOM 3376 C CA . ALA A 1 437 ? 20.175 189.052 3.492 1.00 17.01 433 ALA A CA 1
ATOM 3377 C C . ALA A 1 437 ? 20.065 189.025 5.000 1.00 18.88 433 ALA A C 1
ATOM 3378 O O . ALA A 1 437 ? 20.792 189.776 5.746 1.00 15.56 433 ALA A O 1
ATOM 3380 N N . ASN A 1 438 ? 19.143 188.196 5.500 1.00 16.88 434 ASN A N 1
ATOM 3381 C CA . ASN A 1 438 ? 18.975 188.169 6.973 1.00 18.44 434 ASN A CA 1
ATOM 3382 C C . ASN A 1 438 ? 20.219 187.487 7.672 1.00 17.94 434 ASN A C 1
ATOM 3383 O O . ASN A 1 438 ? 20.745 187.996 8.661 1.00 17.97 434 ASN A O 1
ATOM 3388 N N . MET A 1 439 ? 20.692 186.404 7.110 1.00 15.77 435 MET A N 1
ATOM 3389 C CA . MET A 1 439 ? 21.881 185.713 7.651 1.00 17.80 435 MET A CA 1
ATOM 3390 C C . MET A 1 439 ? 23.096 186.646 7.642 1.00 17.85 435 MET A C 1
ATOM 3391 O O . MET A 1 439 ? 23.827 186.750 8.652 1.00 18.98 435 MET A O 1
ATOM 3396 N N . THR A 1 440 ? 23.342 187.316 6.497 1.00 16.75 436 THR A N 1
ATOM 3397 C CA . THR A 1 440 ? 24.553 188.166 6.409 1.00 17.01 436 THR A CA 1
ATOM 3398 C C . THR A 1 440 ? 24.430 189.335 7.367 1.00 18.49 436 THR A C 1
ATOM 3399 O O . THR A 1 440 ? 25.444 189.725 7.980 1.00 20.42 436 THR A O 1
ATOM 3403 N N . HIS A 1 441 ? 23.208 189.819 7.581 1.00 17.17 437 HIS A N 1
ATOM 3404 C CA . HIS A 1 441 ? 22.981 190.874 8.563 1.00 19.95 437 HIS A CA 1
ATOM 3405 C C . HIS A 1 441 ? 23.410 190.430 9.960 1.00 22.97 437 HIS A C 1
ATOM 3406 O O . HIS A 1 441 ? 24.189 191.146 10.687 1.00 20.50 437 HIS A O 1
ATOM 3413 N N . HIS A 1 442 ? 23.011 189.209 10.327 1.00 17.05 438 HIS A N 1
ATOM 3414 C CA . HIS A 1 442 ? 23.384 188.736 11.620 1.00 20.32 438 HIS A CA 1
ATOM 3415 C C . HIS A 1 442 ? 24.827 188.299 11.716 1.00 22.72 438 HIS A C 1
ATOM 3416 O O . HIS A 1 442 ? 25.289 188.149 12.818 1.00 24.69 438 HIS A O 1
ATOM 3423 N N . TYR A 1 443 ? 25.510 188.039 10.595 1.00 17.35 439 TYR A N 1
ATOM 3424 C CA . TYR A 1 443 ? 26.924 187.815 10.613 1.00 19.06 439 TYR A CA 1
ATOM 3425 C C . TYR A 1 443 ? 27.757 189.148 10.649 1.00 20.30 439 TYR A C 1
ATOM 3426 O O . TYR A 1 443 ? 28.985 189.095 10.621 1.00 22.99 439 TYR A O 1
ATOM 3435 N N . GLY A 1 444 ? 27.098 190.292 10.674 1.00 20.45 440 GLY A N 1
ATOM 3436 C CA . GLY A 1 444 ? 27.814 191.562 10.794 1.00 22.09 440 GLY A CA 1
ATOM 3437 C C . GLY A 1 444 ? 28.285 192.079 9.441 1.00 22.94 440 GLY A C 1
ATOM 3438 O O . GLY A 1 444 ? 29.070 192.992 9.383 1.00 24.37 440 GLY A O 1
ATOM 3439 N N . TRP A 1 445 ? 27.767 191.576 8.318 1.00 19.45 441 TRP A N 1
ATOM 3440 C CA . TRP A 1 445 ? 28.273 192.013 6.987 1.00 20.31 441 TRP A CA 1
ATOM 3441 C C . TRP A 1 445 ? 27.764 193.382 6.580 1.00 22.52 441 TRP A C 1
ATOM 3442 O O . TRP A 1 445 ? 28.272 193.963 5.588 1.00 22.48 441 TRP A O 1
ATOM 3453 N N . GLY A 1 446 ? 26.692 193.838 7.243 1.00 21.27 442 GLY A N 1
ATOM 3454 C CA . GLY A 1 446 ? 25.935 195.015 6.789 1.00 23.37 442 GLY A CA 1
ATOM 3455 C C . GLY A 1 446 ? 24.686 194.595 5.986 1.00 26.23 442 GLY A C 1
ATOM 3456 O O . GLY A 1 446 ? 24.072 193.574 6.293 1.00 23.12 442 GLY A O 1
ATOM 3457 N N . SER A 1 447 ? 24.309 195.369 4.962 1.00 24.20 443 SER A N 1
ATOM 3458 C CA . SER A 1 447 ? 23.060 195.158 4.186 1.00 22.22 443 SER A CA 1
ATOM 3459 C C . SER A 1 447 ? 23.310 194.770 2.751 1.00 23.64 443 SER A C 1
ATOM 3460 O O . SER A 1 447 ? 23.886 195.594 1.951 1.00 22.80 443 SER A O 1
ATOM 3463 N N . LEU A 1 448 ? 22.754 193.619 2.339 1.00 20.15 444 LEU A N 1
ATOM 3464 C CA . LEU A 1 448 ? 22.915 193.226 0.941 1.00 19.67 444 LEU A CA 1
ATOM 3465 C C . LEU A 1 448 ? 21.936 194.097 0.116 1.00 24.37 444 LEU A C 1
ATOM 3466 O O . LEU A 1 448 ? 22.170 194.294 -1.080 1.00 25.60 444 LEU A O 1
ATOM 3471 N N . GLY A 1 449 ? 20.872 194.555 0.762 1.00 21.59 445 GLY A N 1
ATOM 3472 C CA . GLY A 1 449 ? 19.742 195.287 0.093 1.00 28.20 445 GLY A CA 1
ATOM 3473 C C . GLY A 1 449 ? 18.546 194.384 -0.227 1.00 27.13 445 GLY A C 1
ATOM 3474 O O . GLY A 1 449 ? 18.614 193.174 -0.054 1.00 23.11 445 GLY A O 1
ATOM 3475 N N . ASN A 1 450 ? 17.485 194.966 -0.779 1.00 25.30 446 ASN A N 1
ATOM 3476 C CA . ASN A 1 450 ? 16.187 194.300 -0.828 1.00 28.56 446 ASN A CA 1
ATOM 3477 C C . ASN A 1 450 ? 16.121 193.323 -1.938 1.00 27.82 446 ASN A C 1
ATOM 3478 O O . ASN A 1 450 ? 15.309 192.429 -1.881 1.00 28.98 446 ASN A O 1
ATOM 3483 N N . ASP A 1 451 ? 16.970 193.446 -2.945 1.00 27.44 447 ASP A N 1
ATOM 3484 C CA . ASP A 1 451 ? 17.036 192.360 -3.948 1.00 27.00 447 ASP A CA 1
ATOM 3485 C C . ASP A 1 451 ? 18.391 192.375 -4.624 1.00 25.54 447 ASP A C 1
ATOM 3486 O O . ASP A 1 451 ? 19.242 193.199 -4.267 1.00 26.18 447 ASP A O 1
ATOM 3491 N N . ALA A 1 452 ? 18.614 191.422 -5.529 1.00 26.56 448 ALA A N 1
ATOM 3492 C CA . ALA A 1 452 ? 19.945 191.210 -6.135 1.00 25.24 448 ALA A CA 1
ATOM 3493 C C . ALA A 1 452 ? 20.350 192.355 -7.066 1.00 29.82 448 ALA A C 1
ATOM 3494 O O . ALA A 1 452 ? 21.506 192.399 -7.534 1.00 26.30 448 ALA A O 1
ATOM 3496 N N . LYS A 1 453 ? 19.420 193.265 -7.379 1.00 27.02 449 LYS A N 1
ATOM 3497 C CA . LYS A 1 453 ? 19.824 194.432 -8.166 1.00 31.14 449 LYS A CA 1
ATOM 3498 C C . LYS A 1 453 ? 20.339 195.560 -7.257 1.00 33.06 449 LYS A C 1
ATOM 3499 O O . LYS A 1 453 ? 20.856 196.529 -7.767 1.00 41.38 449 LYS A O 1
ATOM 3505 N N . ALA A 1 454 ? 20.176 195.471 -5.931 1.00 31.90 450 ALA A N 1
ATOM 3506 C CA . ALA A 1 454 ? 20.588 1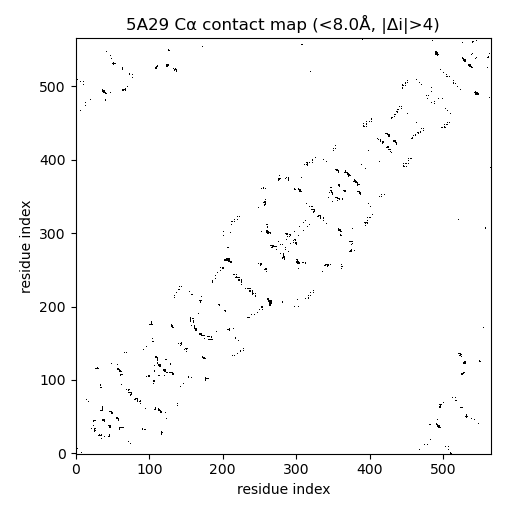96.570 -5.042 1.00 31.61 450 ALA A CA 1
ATOM 3507 C C . ALA A 1 454 ? 22.115 196.731 -5.055 1.00 33.86 450 ALA A C 1
ATOM 3508 O O . ALA A 1 454 ? 22.847 195.819 -5.374 1.00 28.92 450 ALA A O 1
ATOM 3510 N N . LYS A 1 455 ? 22.601 197.910 -4.739 1.00 31.24 451 LYS A N 1
ATOM 3511 C CA . LYS A 1 455 ? 24.025 198.041 -4.483 1.00 33.62 451 LYS A CA 1
ATOM 3512 C C . LYS A 1 455 ? 24.144 197.838 -2.938 1.00 28.28 451 LYS A C 1
ATOM 3513 O O . LYS A 1 455 ? 23.449 198.501 -2.185 1.00 28.15 451 LYS A O 1
ATOM 3519 N N . PRO A 1 456 ? 24.987 196.894 -2.483 1.00 24.37 452 PRO A N 1
ATOM 3520 C CA . PRO A 1 456 ? 24.990 196.553 -1.043 1.00 23.71 452 PRO A CA 1
ATOM 3521 C C . PRO A 1 456 ? 25.694 197.665 -0.255 1.00 26.52 452 PRO A C 1
ATOM 3522 O O . PRO A 1 456 ? 26.364 198.468 -0.883 1.00 24.43 452 PRO A O 1
ATOM 3526 N N . THR A 1 457 ? 25.473 197.737 1.059 1.00 24.42 453 THR A N 1
ATOM 3527 C CA . THR A 1 457 ? 26.223 198.600 1.991 1.00 24.86 453 THR A CA 1
ATOM 3528 C C . THR A 1 457 ? 26.933 197.655 2.979 1.00 24.94 453 THR A C 1
ATOM 3529 O O . THR A 1 457 ? 26.338 197.201 3.957 1.00 23.56 453 THR A O 1
ATOM 3533 N N . LEU A 1 458 ? 28.163 197.286 2.664 1.00 22.79 454 LEU A N 1
ATOM 3534 C CA . LEU A 1 458 ? 28.848 196.201 3.394 1.00 20.81 454 LEU A CA 1
ATOM 3535 C C . LEU A 1 458 ? 29.837 196.761 4.427 1.00 29.77 454 LEU A C 1
ATOM 3536 O O . LEU A 1 458 ? 30.376 197.874 4.277 1.00 25.67 454 LEU A O 1
ATOM 3541 N N . ASN A 1 459 ? 30.103 195.961 5.445 1.00 26.39 455 ASN A N 1
ATOM 3542 C CA . ASN A 1 459 ? 30.991 196.325 6.569 1.00 24.37 455 ASN A CA 1
ATOM 3543 C C . ASN A 1 459 ? 32.433 196.004 6.178 1.00 29.42 455 ASN A C 1
ATOM 3544 O O . ASN A 1 459 ? 32.862 194.842 6.210 1.00 24.60 455 ASN A O 1
ATOM 3549 N N . MET A 1 460 ? 33.218 197.025 5.829 1.00 25.55 456 MET A N 1
ATOM 3550 C CA . MET A 1 460 ? 34.610 196.797 5.415 1.00 29.68 456 MET A CA 1
ATOM 3551 C C . MET A 1 460 ? 35.573 196.681 6.613 1.00 31.33 456 MET A C 1
ATOM 3552 O O . MET A 1 460 ? 36.761 196.473 6.413 1.00 34.04 456 MET A O 1
ATOM 3557 N N . GLN A 1 461 ? 35.059 196.822 7.828 1.00 27.90 457 GLN A N 1
ATOM 3558 C CA . GLN A 1 461 ? 35.845 196.604 9.041 1.00 32.96 457 GLN A CA 1
ATOM 3559 C C . GLN A 1 461 ? 35.439 195.325 9.759 1.00 33.82 457 GLN A C 1
ATOM 3560 O O . GLN A 1 461 ? 35.776 195.153 10.928 1.00 30.75 457 GLN A O 1
ATOM 3566 N N . LEU A 1 462 ? 34.712 194.422 9.102 1.00 30.31 458 LEU A N 1
ATOM 3567 C CA . LEU A 1 462 ? 34.217 193.221 9.800 1.00 24.60 458 LEU A CA 1
ATOM 3568 C C . LEU A 1 462 ? 35.386 192.463 10.321 1.00 26.61 458 LEU A C 1
ATOM 3569 O O . LEU A 1 462 ? 36.259 192.081 9.529 1.00 30.38 458 LEU A O 1
ATOM 3574 N N . SER A 1 463 ? 35.453 192.216 11.621 1.00 28.59 459 SER A N 1
ATOM 3575 C CA . SER A 1 463 ? 36.612 191.514 12.126 1.00 34.45 459 SER A CA 1
ATOM 3576 C C . SER A 1 463 ? 36.471 190.007 12.315 1.00 34.47 459 SER A C 1
ATOM 3577 O O . SER A 1 463 ? 37.454 189.328 12.432 1.00 33.21 459 SER A O 1
ATOM 3580 N N . SER A 1 464 ? 35.285 189.433 12.297 1.00 28.50 460 SER A N 1
ATOM 3581 C CA . SER A 1 464 ? 35.290 187.968 12.395 1.00 31.29 460 SER A CA 1
ATOM 3582 C C . SER A 1 464 ? 35.073 187.487 10.986 1.00 31.02 460 SER A C 1
ATOM 3583 O O . SER A 1 464 ? 34.009 187.731 10.387 1.00 36.11 460 SER A O 1
ATOM 3586 N N . VAL A 1 465 ? 36.123 186.916 10.427 1.00 25.54 461 VAL A N 1
ATOM 3587 C CA . VAL A 1 465 ? 36.077 186.471 9.053 1.00 28.12 461 VAL A CA 1
ATOM 3588 C C . VAL A 1 465 ? 36.459 185.025 9.041 1.00 24.24 461 VAL A C 1
ATOM 3589 O O . VAL A 1 465 ? 37.165 184.523 9.949 1.00 20.57 461 VAL A O 1
ATOM 3593 N N . SER A 1 466 ? 36.075 184.336 7.978 1.00 17.86 462 SER A N 1
ATOM 3594 C CA . SER A 1 466 ? 36.474 182.943 7.840 1.00 20.59 462 SER A CA 1
ATOM 3595 C C . SER A 1 466 ? 36.647 182.631 6.351 1.00 18.81 462 SER A C 1
ATOM 3596 O O . SER A 1 466 ? 36.302 183.470 5.512 1.00 20.23 462 SER A O 1
ATOM 3599 N N . PRO A 1 467 ? 37.149 181.434 6.004 1.00 19.80 463 PRO A N 1
ATOM 3600 C CA . PRO A 1 467 ? 37.136 181.050 4.570 1.00 19.97 463 PRO A CA 1
ATOM 3601 C C . PRO A 1 467 ? 35.723 181.155 3.951 1.00 18.87 463 PRO A C 1
ATOM 3602 O O . PRO A 1 467 ? 35.551 181.547 2.735 1.00 18.45 463 PRO A O 1
ATOM 3606 N N . MET A 1 468 ? 34.697 180.810 4.746 1.00 19.22 464 MET A N 1
ATOM 3607 C CA . MET A 1 468 ? 33.301 180.882 4.283 1.00 19.07 464 MET A CA 1
ATOM 3608 C C . MET A 1 468 ? 32.908 182.315 3.958 1.00 19.89 464 MET A C 1
ATOM 3609 O O . MET A 1 468 ? 32.066 182.514 3.041 1.00 18.00 464 MET A O 1
ATOM 3614 N N . THR A 1 469 ? 33.498 183.324 4.628 1.00 18.09 465 THR A N 1
ATOM 3615 C CA . THR A 1 469 ? 33.205 184.726 4.244 1.00 17.74 465 THR A CA 1
ATOM 3616 C C . THR A 1 469 ? 33.585 184.967 2.801 1.00 17.99 465 THR A C 1
ATOM 3617 O O . THR A 1 469 ? 32.826 185.623 2.017 1.00 19.22 465 THR A O 1
ATOM 3621 N N . LEU A 1 470 ? 34.781 184.483 2.452 1.00 18.54 466 LEU A N 1
ATOM 3622 C CA . LEU A 1 470 ? 35.337 184.726 1.104 1.00 18.16 466 LEU A CA 1
ATOM 3623 C C . LEU A 1 470 ? 34.515 183.925 0.061 1.00 19.91 466 LEU A C 1
ATOM 3624 O O . LEU A 1 470 ? 34.186 184.468 -0.990 1.00 18.32 466 LEU A O 1
ATOM 3629 N N . PHE A 1 471 ? 34.216 182.645 0.318 1.00 17.05 467 PHE A N 1
ATOM 3630 C CA . PHE A 1 471 ? 33.479 181.894 -0.724 1.00 18.14 467 PHE A CA 1
ATOM 3631 C C . PHE A 1 471 ? 32.112 182.541 -0.911 1.00 15.99 467 PHE A C 1
ATOM 3632 O O . PHE A 1 471 ? 31.539 182.508 -2.023 1.00 18.82 467 PHE A O 1
ATOM 3640 N N . SER A 1 472 ? 31.509 182.996 0.176 1.00 13.16 468 SER A N 1
ATOM 3641 C CA . SER A 1 472 ? 30.152 183.545 0.062 1.00 15.80 468 SER A CA 1
ATOM 3642 C C . SER A 1 472 ? 30.204 184.897 -0.688 1.00 17.58 468 SER A C 1
ATOM 3643 O O . SER A 1 472 ? 29.310 185.248 -1.467 1.00 14.24 468 SER A O 1
ATOM 3646 N N . ALA A 1 473 ? 31.167 185.733 -0.319 1.00 14.80 469 ALA A N 1
ATOM 3647 C CA . ALA A 1 473 ? 31.279 187.062 -1.006 1.00 17.00 469 ALA A CA 1
ATOM 3648 C C . ALA A 1 473 ? 31.540 186.893 -2.507 1.00 18.70 469 ALA A C 1
ATOM 3649 O O . ALA A 1 473 ? 31.033 187.673 -3.344 1.00 17.74 469 ALA A O 1
ATOM 3651 N N . ILE A 1 474 ? 32.373 185.910 -2.880 1.00 17.32 470 ILE A N 1
ATOM 3652 C CA . ILE A 1 474 ? 32.577 185.606 -4.268 1.00 17.60 470 ILE A CA 1
ATOM 3653 C C . ILE A 1 474 ? 31.286 185.147 -4.952 1.00 19.28 470 ILE A C 1
ATOM 3654 O O . ILE A 1 474 ? 30.997 185.557 -6.088 1.00 19.48 470 ILE A O 1
ATOM 3659 N N . GLU A 1 475 ? 30.519 184.249 -4.298 1.00 16.41 471 GLU A N 1
ATOM 3660 C CA . GLU A 1 475 ? 29.184 183.912 -4.902 1.00 19.59 471 GLU A CA 1
ATOM 3661 C C . GLU A 1 475 ? 28.307 185.144 -5.096 1.00 16.22 471 GLU A C 1
ATOM 3662 O O . GLU A 1 475 ? 27.645 185.299 -6.129 1.00 17.08 471 GLU A O 1
ATOM 3668 N N . LEU A 1 476 ? 28.297 186.050 -4.141 1.00 13.95 472 LEU A N 1
ATOM 3669 C CA . LEU A 1 476 ? 27.442 187.175 -4.317 1.00 16.72 472 LEU A CA 1
ATOM 3670 C C . LEU A 1 476 ? 27.971 188.115 -5.410 1.00 17.98 472 LEU A C 1
ATOM 3671 O O . LEU A 1 476 ? 27.203 188.737 -6.128 1.00 16.98 472 LEU A O 1
ATOM 3676 N N . TYR A 1 477 ? 29.272 188.234 -5.509 1.00 18.75 473 TYR A N 1
ATOM 3677 C CA . TYR A 1 477 ? 29.815 188.910 -6.727 1.00 19.77 473 TYR A CA 1
ATOM 3678 C C . TYR A 1 477 ? 29.356 188.221 -8.046 1.00 20.64 473 TYR A C 1
ATOM 3679 O O . TYR A 1 477 ? 28.942 188.938 -8.981 1.00 21.44 473 TYR A O 1
ATOM 3688 N N . GLN A 1 478 ? 29.419 186.892 -8.131 1.00 18.05 474 GLN A N 1
ATOM 3689 C CA . GLN A 1 478 ? 29.019 186.245 -9.395 1.00 22.70 474 GLN A CA 1
ATOM 3690 C C . GLN A 1 478 ? 27.540 186.509 -9.656 1.00 22.68 474 GLN A C 1
ATOM 3691 O O . GLN A 1 478 ? 27.133 186.752 -10.817 1.00 24.15 474 GLN A O 1
ATOM 3697 N N . ILE A 1 479 ? 26.756 186.512 -8.567 1.00 18.51 475 ILE A N 1
ATOM 3698 C CA . ILE A 1 479 ? 25.311 186.809 -8.675 1.00 18.76 475 ILE A CA 1
ATOM 3699 C C . ILE A 1 479 ? 25.006 188.236 -9.155 1.00 20.84 475 ILE A C 1
ATOM 3700 O O . ILE A 1 479 ? 24.159 188.449 -10.065 1.00 20.69 475 ILE A O 1
ATOM 3705 N N . THR A 1 480 ? 25.569 189.219 -8.468 1.00 18.72 476 THR A N 1
ATOM 3706 C CA . THR A 1 480 ? 25.092 190.588 -8.550 1.00 19.16 476 THR A CA 1
ATOM 3707 C C . THR A 1 480 ? 26.010 191.398 -9.499 1.00 22.41 476 THR A C 1
ATOM 3708 O O . THR A 1 480 ? 25.654 192.476 -9.915 1.00 21.07 476 THR A O 1
ATOM 3712 N N . GLN A 1 481 ? 27.208 190.891 -9.763 1.00 23.64 477 GLN A N 1
ATOM 3713 C CA . GLN A 1 481 ? 28.269 191.697 -10.428 1.00 25.11 477 GLN A CA 1
ATOM 3714 C C . GLN A 1 481 ? 28.614 193.038 -9.708 1.00 27.62 477 GLN A C 1
ATOM 3715 O O . GLN A 1 481 ? 29.154 193.948 -10.354 1.00 27.87 477 GLN A O 1
ATOM 3721 N N . GLN A 1 482 ? 28.311 193.186 -8.411 1.00 21.68 478 GLN A N 1
ATOM 3722 C CA . GLN A 1 482 ? 28.596 194.406 -7.708 1.00 22.21 478 GLN A CA 1
ATOM 3723 C C . GLN A 1 482 ? 30.024 194.397 -7.134 1.00 26.94 478 GLN A C 1
ATOM 3724 O O . GLN A 1 482 ? 30.340 193.554 -6.321 1.00 24.47 478 GLN A O 1
ATOM 3730 N N . PRO A 1 483 ? 30.893 195.282 -7.635 1.00 27.99 479 PRO A N 1
ATOM 3731 C CA . PRO A 1 483 ? 32.281 195.314 -7.133 1.00 26.82 479 PRO A CA 1
ATOM 3732 C C . PRO A 1 483 ? 32.417 195.582 -5.640 1.00 22.14 479 PRO A C 1
ATOM 3733 O O . PRO A 1 483 ? 33.451 195.267 -5.061 1.00 24.22 479 PRO A O 1
ATOM 3737 N N . GLU A 1 484 ? 31.446 196.184 -4.997 1.00 21.10 480 GLU A N 1
ATOM 3738 C CA . GLU A 1 484 ? 31.460 196.216 -3.554 1.00 22.47 480 GLU A CA 1
ATOM 3739 C C . GLU A 1 484 ? 31.758 194.851 -2.875 1.00 19.94 480 GLU A C 1
ATOM 3740 O O . GLU A 1 484 ? 32.399 194.842 -1.813 1.00 19.65 480 GLU A O 1
ATOM 3746 N N . TYR A 1 485 ? 31.273 193.730 -3.431 1.00 19.06 481 TYR A N 1
ATOM 3747 C CA . TYR A 1 485 ? 31.527 192.430 -2.795 1.00 18.75 481 TYR A CA 1
ATOM 3748 C C . TYR A 1 485 ? 33.011 192.084 -2.890 1.00 20.17 481 TYR A C 1
ATOM 3749 O O . TYR A 1 485 ? 33.546 191.345 -2.055 1.00 18.33 481 TYR A O 1
ATOM 3758 N N . LEU A 1 486 ? 33.673 192.564 -3.933 1.00 21.08 482 LEU A N 1
ATOM 3759 C CA . LEU A 1 486 ? 35.123 192.274 -4.048 1.00 24.16 482 LEU A CA 1
ATOM 3760 C C . LEU A 1 486 ? 35.930 193.153 -3.104 1.00 24.23 482 LEU A C 1
ATOM 3761 O O . LEU A 1 486 ? 36.974 192.714 -2.631 1.00 25.00 482 LEU A O 1
ATOM 3766 N N . GLU A 1 487 ? 35.516 194.397 -2.924 1.00 21.38 483 GLU A N 1
ATOM 3767 C CA . GLU A 1 487 ? 36.114 195.257 -1.865 1.00 22.80 483 GLU A CA 1
ATOM 3768 C C . GLU A 1 487 ? 36.024 194.595 -0.487 1.00 22.71 483 GLU A C 1
ATOM 3769 O O . GLU A 1 487 ? 36.987 194.518 0.292 1.00 18.46 483 GLU A O 1
ATOM 3775 N N . PHE A 1 488 ? 34.800 194.142 -0.185 1.00 20.15 484 PHE A N 1
ATOM 3776 C CA . PHE A 1 488 ? 34.517 193.430 1.062 1.00 17.61 484 PHE A CA 1
ATOM 3777 C C . PHE A 1 488 ? 35.363 192.162 1.208 1.00 18.30 484 PHE A C 1
ATOM 3778 O O . PHE A 1 488 ? 35.960 191.926 2.281 1.00 19.77 484 PHE A O 1
ATOM 3786 N N . ALA A 1 489 ? 35.444 191.361 0.140 1.00 16.71 485 ALA A N 1
ATOM 3787 C CA . ALA A 1 489 ? 36.175 190.115 0.236 1.00 19.12 485 ALA A CA 1
ATOM 3788 C C . ALA A 1 489 ? 37.683 190.398 0.398 1.00 18.12 485 ALA A C 1
ATOM 3789 O O . ALA A 1 489 ? 38.378 189.681 1.093 1.00 16.67 485 ALA A O 1
ATOM 3791 N N . ARG A 1 490 ? 38.197 191.369 -0.318 1.00 16.60 486 ARG A N 1
ATOM 3792 C CA . ARG A 1 490 ? 39.634 191.713 -0.195 1.00 20.81 486 ARG A CA 1
ATOM 3793 C C . ARG A 1 490 ? 39.975 192.119 1.254 1.00 19.60 486 ARG A C 1
ATOM 3794 O O . ARG A 1 490 ? 40.989 191.635 1.807 1.00 22.23 486 ARG A O 1
ATOM 3802 N N . ALA A 1 491 ? 39.152 192.969 1.863 1.00 19.28 487 ALA A N 1
ATOM 3803 C CA . ALA A 1 491 ? 39.400 193.377 3.228 1.00 20.86 487 ALA A CA 1
ATOM 3804 C C . ALA A 1 491 ? 39.331 192.174 4.184 1.00 22.22 487 ALA A C 1
ATOM 3805 O O . ALA A 1 491 ? 40.178 191.999 5.088 1.00 19.63 487 ALA A O 1
ATOM 3807 N N . ALA A 1 492 ? 38.293 191.349 3.996 1.00 20.17 488 ALA A N 1
ATOM 3808 C CA . ALA A 1 492 ? 38.179 190.109 4.776 1.00 20.84 488 ALA A CA 1
ATOM 3809 C C . ALA A 1 492 ? 39.363 189.187 4.572 1.00 18.88 488 ALA A C 1
ATOM 3810 O O . ALA A 1 492 ? 39.794 188.554 5.561 1.00 19.84 488 ALA A O 1
ATOM 3812 N N . ALA A 1 493 ? 39.807 188.982 3.313 1.00 15.90 489 ALA A N 1
ATOM 3813 C CA . ALA A 1 493 ? 40.943 188.070 3.042 1.00 16.97 489 ALA A CA 1
ATOM 3814 C C . ALA A 1 493 ? 42.223 188.604 3.755 1.00 18.87 489 ALA A C 1
ATOM 3815 O O . ALA A 1 493 ? 43.024 187.815 4.244 1.00 18.24 489 ALA A O 1
ATOM 3817 N N . ASP A 1 494 ? 42.410 189.923 3.751 1.00 18.61 490 ASP A N 1
ATOM 3818 C CA . ASP A 1 494 ? 43.603 190.495 4.470 1.00 21.53 490 ASP A CA 1
ATOM 3819 C C . ASP A 1 494 ? 43.569 190.183 5.973 1.00 19.64 490 ASP A C 1
ATOM 3820 O O . ASP A 1 494 ? 44.567 189.711 6.552 1.00 20.42 490 ASP A O 1
ATOM 3825 N N . LYS A 1 495 ? 42.397 190.331 6.567 1.00 21.91 491 LYS A N 1
ATOM 3826 C CA . LYS A 1 495 ? 42.179 189.897 7.960 1.00 20.75 491 LYS A CA 1
ATOM 3827 C C . LYS A 1 495 ? 42.350 188.431 8.187 1.00 20.28 491 LYS A C 1
ATOM 3828 O O . LYS A 1 495 ? 42.956 188.023 9.189 1.00 20.68 491 LYS A O 1
ATOM 3834 N N . LEU A 1 496 ? 41.879 187.607 7.237 1.00 19.07 492 LEU A N 1
ATOM 3835 C CA . LEU A 1 496 ? 42.072 186.177 7.332 1.00 19.55 492 LEU A CA 1
ATOM 3836 C C . LEU A 1 496 ? 43.564 185.765 7.388 1.00 18.81 492 LEU A C 1
ATOM 3837 O O . LEU A 1 496 ? 43.953 184.908 8.187 1.00 19.35 492 LEU A O 1
ATOM 3842 N N . VAL A 1 497 ? 44.401 186.361 6.524 1.00 17.46 493 VAL A N 1
ATOM 3843 C CA . VAL A 1 497 ? 45.788 186.043 6.511 1.00 18.49 493 VAL A CA 1
ATOM 3844 C C . VAL A 1 497 ? 46.411 186.550 7.823 1.00 20.95 493 VAL A C 1
ATOM 3845 O O . VAL A 1 497 ? 47.154 185.820 8.526 1.00 21.18 493 VAL A O 1
ATOM 3849 N N . GLU A 1 498 ? 46.044 187.764 8.214 1.00 22.31 494 GLU A N 1
ATOM 3850 C CA . GLU A 1 498 ? 46.606 188.328 9.443 1.00 25.48 494 GLU A CA 1
ATOM 3851 C C . GLU A 1 498 ? 46.328 187.458 10.681 1.00 27.87 494 GLU A C 1
ATOM 3852 O O . GLU A 1 498 ? 47.266 187.179 11.423 1.00 27.18 494 GLU A O 1
ATOM 3858 N N . LYS A 1 499 ? 45.117 186.902 10.808 1.00 20.07 495 LYS A N 1
ATOM 3859 C CA . LYS A 1 499 ? 44.738 186.055 11.957 1.00 22.64 495 LYS A CA 1
ATOM 3860 C C . LYS A 1 499 ? 45.145 184.574 11.860 1.00 24.83 495 LYS A C 1
ATOM 3861 O O . LYS A 1 499 ? 45.519 183.975 12.871 1.00 22.35 495 LYS A O 1
ATOM 3867 N N . ARG A 1 500 ? 45.111 183.960 10.658 1.00 19.55 496 ARG A N 1
ATOM 3868 C CA . ARG A 1 500 ? 45.267 182.508 10.582 1.00 18.90 496 ARG A CA 1
ATOM 3869 C C . ARG A 1 500 ? 46.592 182.087 9.988 1.00 19.44 496 ARG A C 1
ATOM 3870 O O . ARG A 1 500 ? 46.908 180.943 10.034 1.00 18.68 496 ARG A O 1
ATOM 3878 N N . PHE A 1 501 ? 47.307 182.982 9.318 1.00 17.54 497 PHE A N 1
ATOM 3879 C CA . PHE A 1 501 ? 48.584 182.540 8.778 1.00 18.40 497 PHE A CA 1
ATOM 3880 C C . PHE A 1 501 ? 49.682 182.735 9.891 1.00 21.31 497 PHE A C 1
ATOM 3881 O O . PHE A 1 501 ? 50.080 183.855 10.142 1.00 18.64 497 PHE A O 1
ATOM 3889 N N . VAL A 1 502 ? 50.121 181.657 10.523 1.00 21.20 498 VAL A N 1
ATOM 3890 C CA . VAL A 1 502 ? 50.818 181.742 11.815 1.00 24.30 498 VAL A CA 1
ATOM 3891 C C . VAL A 1 502 ? 51.946 180.706 11.685 1.00 22.46 498 VAL A C 1
ATOM 3892 O O . VAL A 1 502 ? 51.691 179.539 11.278 1.00 21.99 498 VAL A O 1
ATOM 3896 N N . ARG A 1 503 ? 53.195 181.159 11.849 1.00 21.62 499 ARG A N 1
ATOM 3897 C CA . ARG A 1 503 ? 54.373 180.270 11.838 1.00 19.74 499 ARG A CA 1
ATOM 3898 C C . ARG A 1 503 ? 54.432 179.485 10.522 1.00 21.43 499 ARG A C 1
ATOM 3899 O O . ARG A 1 503 ? 54.940 178.336 10.455 1.00 20.61 499 ARG A O 1
ATOM 3907 N N . GLY A 1 504 ? 54.020 180.143 9.439 1.00 19.51 500 GLY A N 1
ATOM 3908 C CA . GLY A 1 504 ? 54.255 179.536 8.103 1.00 18.86 500 GLY A CA 1
ATOM 3909 C C . GLY A 1 504 ? 53.110 178.589 7.630 1.00 18.49 500 GLY A C 1
ATOM 3910 O O . 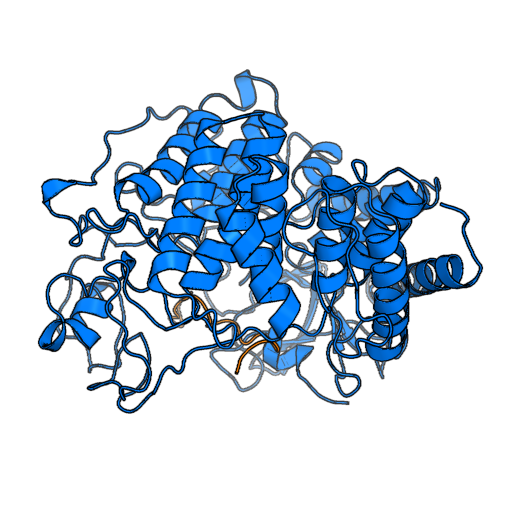GLY A 1 504 ? 53.161 178.077 6.515 1.00 19.09 500 GLY A O 1
ATOM 3911 N N . TYR A 1 505 ? 52.084 178.433 8.476 1.00 19.57 501 TYR A N 1
ATOM 3912 C CA . TYR A 1 505 ? 50.929 177.548 8.173 1.00 19.12 501 TYR A CA 1
ATOM 3913 C C . TYR A 1 505 ? 49.635 178.236 8.490 1.00 19.32 501 TYR A C 1
ATOM 3914 O O . TYR A 1 505 ? 49.614 179.319 9.054 1.00 19.57 501 TYR A O 1
ATOM 3923 N N . PHE A 1 506 ? 48.503 177.585 8.139 1.00 18.21 502 PHE A N 1
ATOM 3924 C CA . PHE A 1 506 ? 47.211 178.135 8.474 1.00 18.71 502 PHE A CA 1
ATOM 3925 C C . PHE A 1 506 ? 46.613 177.388 9.678 1.00 19.45 502 PHE A C 1
ATOM 3926 O O . PHE A 1 506 ? 46.512 176.154 9.640 1.00 21.87 502 PHE A O 1
ATOM 3934 N N . LEU A 1 507 ? 46.272 178.134 10.729 1.00 19.21 503 LEU A N 1
ATOM 3935 C CA . LEU A 1 507 ? 45.830 177.551 11.998 1.00 22.38 503 LEU A CA 1
ATOM 3936 C C . LEU A 1 507 ? 44.584 178.258 12.409 1.00 20.81 503 LEU A C 1
ATOM 3937 O O . LEU A 1 507 ? 44.483 179.485 12.221 1.00 20.86 503 LEU A O 1
ATOM 3942 N N . ALA A 1 508 ? 43.637 177.487 12.981 1.00 21.88 504 ALA A N 1
ATOM 3943 C CA . ALA A 1 508 ? 42.348 178.045 13.424 1.00 21.76 504 ALA A CA 1
ATOM 3944 C C . ALA A 1 508 ? 42.536 178.873 14.728 1.00 26.76 504 ALA A C 1
ATOM 3945 O O . ALA A 1 508 ? 41.726 179.735 15.027 1.00 26.39 504 ALA A O 1
ATOM 3947 N N . ASN A 1 509 ? 43.629 178.647 15.457 1.00 24.36 505 ASN A N 1
ATOM 3948 C CA . ASN A 1 509 ? 43.865 179.394 16.721 1.00 27.95 505 ASN A CA 1
ATOM 3949 C C . ASN A 1 509 ? 45.388 179.507 16.783 1.00 23.45 505 ASN A C 1
ATOM 3950 O O . ASN A 1 509 ? 46.070 178.489 16.603 1.00 23.20 505 ASN A O 1
ATOM 3955 N N . PRO A 1 510 ? 45.946 180.718 17.056 1.00 25.47 506 PRO A N 1
ATOM 3956 C CA . PRO A 1 510 ? 47.436 180.808 17.021 1.00 26.70 506 PRO A CA 1
ATOM 3957 C C . PRO A 1 510 ? 48.121 180.029 18.145 1.00 27.62 506 PRO A C 1
ATOM 3958 O O . PRO A 1 510 ? 49.313 179.750 18.095 1.00 23.59 506 PRO A O 1
ATOM 3962 N N . ARG A 1 511 ? 47.364 179.635 19.165 1.00 24.80 507 ARG A N 1
ATOM 3963 C CA . ARG A 1 511 ? 47.961 178.760 20.233 1.00 21.27 507 ARG A CA 1
ATOM 3964 C C . ARG A 1 511 ? 48.134 177.347 19.825 1.00 22.42 507 ARG A C 1
ATOM 3965 O O . ARG A 1 511 ? 48.766 176.587 20.507 1.00 22.48 507 ARG A O 1
ATOM 3973 N N . TYR A 1 512 ? 47.501 176.896 18.736 1.00 20.85 508 TYR A N 1
ATOM 3974 C CA . TYR A 1 512 ? 47.710 175.505 18.346 1.00 21.30 508 TYR A CA 1
ATOM 3975 C C . TYR A 1 512 ? 49.099 175.166 17.887 1.00 23.34 508 TYR A C 1
ATOM 3976 O O . TYR A 1 512 ? 49.727 175.900 17.129 1.00 22.35 508 TYR A O 1
ATOM 3985 N N . LEU A 1 513 ? 49.536 173.975 18.281 1.00 21.53 509 LEU A N 1
ATOM 3986 C CA . LEU A 1 513 ? 50.862 173.458 17.972 1.00 23.67 509 LEU A CA 1
ATOM 3987 C C . LEU A 1 513 ? 50.985 172.899 16.561 1.00 22.89 509 LEU A C 1
ATOM 3988 O O . LEU A 1 513 ? 51.994 173.072 15.839 1.00 20.26 509 LEU A O 1
ATOM 3993 N N . ASN A 1 514 ? 49.959 172.176 16.122 1.00 19.12 510 ASN A N 1
ATOM 3994 C CA . ASN A 1 514 ? 50.130 171.359 14.902 1.00 19.44 510 ASN A CA 1
ATOM 3995 C C . ASN A 1 514 ? 49.195 171.799 13.765 1.00 19.22 510 ASN A C 1
ATOM 3996 O O . ASN A 1 514 ? 48.009 172.040 14.043 1.00 23.89 510 ASN A O 1
ATOM 4001 N N . ALA A 1 515 ? 49.724 171.940 12.550 1.00 19.92 511 ALA A N 1
ATOM 4002 C CA . ALA A 1 515 ? 48.926 172.478 11.441 1.00 20.52 511 ALA A CA 1
ATOM 4003 C C . ALA A 1 515 ? 48.514 171.291 10.556 1.00 21.32 511 ALA A C 1
ATOM 4004 O O . ALA A 1 515 ? 49.310 170.408 10.318 1.00 22.37 511 ALA A O 1
ATOM 4006 N N . SER A 1 516 ? 47.277 171.294 10.051 1.00 21.52 512 SER A N 1
ATOM 4007 C CA . SER A 1 516 ? 46.850 170.288 9.051 1.00 18.70 512 SER A CA 1
ATOM 4008 C C . SER A 1 516 ? 47.060 170.819 7.658 1.00 17.99 512 SER A C 1
ATOM 4009 O O . SER A 1 516 ? 46.705 171.950 7.349 1.00 18.67 512 SER A O 1
ATOM 4012 N N . ILE A 1 517 ? 47.598 170.008 6.763 1.00 18.15 513 ILE A N 1
ATOM 4013 C CA . ILE A 1 517 ? 47.711 170.474 5.391 1.00 20.73 513 ILE A CA 1
ATOM 4014 C C . ILE A 1 517 ? 46.392 170.384 4.602 1.00 22.77 513 ILE A C 1
ATOM 4015 O O . ILE A 1 517 ? 46.350 170.710 3.415 1.00 28.46 513 ILE A O 1
ATOM 4020 N N . ASP A 1 518 ? 45.322 170.006 5.269 1.00 20.13 514 ASP A N 1
ATOM 4021 C CA . ASP A 1 518 ? 43.996 170.114 4.593 1.00 25.96 514 ASP A CA 1
ATOM 4022 C C . ASP A 1 518 ? 43.287 171.427 4.863 1.00 24.20 514 ASP A C 1
ATOM 4023 O O . ASP A 1 518 ? 42.143 171.582 4.537 1.00 18.96 514 ASP A O 1
ATOM 4028 N N . ALA A 1 519 ? 43.992 172.413 5.434 1.00 20.07 515 ALA A N 1
ATOM 4029 C CA . ALA A 1 519 ? 43.409 173.757 5.665 1.00 20.37 515 ALA A CA 1
ATOM 4030 C C . ALA A 1 519 ? 42.721 174.292 4.363 1.00 17.91 515 ALA A C 1
ATOM 4031 O O . ALA A 1 519 ? 43.241 174.171 3.234 1.00 20.23 515 ALA A O 1
ATOM 4033 N N . ILE A 1 520 ? 41.602 174.956 4.534 1.00 16.61 516 ILE A N 1
ATOM 4034 C CA A ILE A 1 520 ? 40.917 175.455 3.319 0.50 17.29 516 ILE A CA 1
ATOM 4035 C CA B ILE A 1 520 ? 40.809 175.493 3.398 0.50 18.22 516 ILE A CA 1
ATOM 4036 C C . ILE A 1 520 ? 41.166 176.944 3.064 1.00 17.48 516 ILE A C 1
ATOM 4037 O O . ILE A 1 520 ? 40.792 177.473 2.030 1.00 17.87 516 ILE A O 1
ATOM 4046 N N . GLU A 1 521 ? 41.803 177.640 4.003 1.00 15.77 517 GLU A N 1
ATOM 4047 C CA . GLU A 1 521 ? 42.144 179.069 3.772 1.00 16.85 517 GLU A CA 1
ATOM 4048 C C . GLU A 1 521 ? 42.855 179.247 2.406 1.00 16.90 517 GLU A C 1
ATOM 4049 O O . GLU A 1 521 ? 42.507 180.191 1.694 1.00 20.55 517 GLU A O 1
ATOM 4055 N N . PRO A 1 522 ? 43.820 178.370 2.053 1.00 16.91 518 PRO A N 1
ATOM 4056 C CA . PRO A 1 522 ? 44.508 178.533 0.769 1.00 18.24 518 PRO A CA 1
ATOM 4057 C C . PRO A 1 522 ? 43.559 178.464 -0.398 1.00 20.47 518 PRO A C 1
ATOM 4058 O O . PRO A 1 522 ? 43.655 179.300 -1.336 1.00 17.29 518 PRO A O 1
ATOM 4062 N N . LEU A 1 523 ? 42.745 177.412 -0.457 1.00 16.31 519 LEU A N 1
ATOM 4063 C CA . LEU A 1 523 ? 41.705 177.430 -1.533 1.00 16.49 519 LEU A CA 1
ATOM 4064 C C . LEU A 1 523 ? 40.846 178.676 -1.522 1.00 16.13 519 LEU A C 1
ATOM 4065 O O . LEU A 1 523 ? 40.549 179.243 -2.589 1.00 16.71 519 LEU A O 1
ATOM 4070 N N . ALA A 1 524 ? 40.349 179.119 -0.351 1.00 14.62 520 ALA A N 1
ATOM 4071 C CA . ALA A 1 524 ? 39.497 180.300 -0.362 1.00 16.44 520 ALA A CA 1
ATOM 4072 C C . ALA A 1 524 ? 40.310 181.519 -0.885 1.00 16.76 520 ALA A C 1
ATOM 4073 O O . ALA A 1 524 ? 39.781 182.345 -1.673 1.00 15.79 520 ALA A O 1
ATOM 4075 N N . LEU A 1 525 ? 41.550 181.684 -0.358 1.00 16.04 521 LEU A N 1
ATOM 4076 C CA . LEU A 1 525 ? 42.397 182.824 -0.838 1.00 16.17 521 LEU A CA 1
ATOM 4077 C C . LEU A 1 525 ? 42.663 182.788 -2.333 1.00 15.11 521 LEU A C 1
ATOM 4078 O O . LEU A 1 525 ? 42.657 183.842 -3.018 1.00 17.70 521 LEU A O 1
ATOM 4083 N N . LEU A 1 526 ? 42.951 181.595 -2.853 1.00 14.17 522 LEU A N 1
ATOM 4084 C CA . LEU A 1 526 ? 43.225 181.493 -4.290 1.00 17.26 522 LEU A CA 1
ATOM 4085 C C . LEU A 1 526 ? 41.985 181.631 -5.128 1.00 17.88 522 LEU A C 1
ATOM 4086 O O . LEU A 1 526 ? 42.036 182.098 -6.309 1.00 18.89 522 LEU A O 1
ATOM 4091 N N . THR A 1 527 ? 40.834 181.295 -4.547 1.00 17.89 523 THR A N 1
ATOM 4092 C CA . THR A 1 527 ? 39.562 181.442 -5.351 1.00 16.13 523 THR A CA 1
ATOM 4093 C C . THR A 1 527 ? 39.307 182.967 -5.480 1.00 17.73 523 THR A C 1
ATOM 4094 O O . THR A 1 527 ? 38.826 183.487 -6.517 1.00 17.53 523 THR A O 1
ATOM 4098 N N . LEU A 1 528 ? 39.564 183.723 -4.397 1.00 15.72 524 LEU A N 1
ATOM 4099 C CA . LEU A 1 528 ? 39.425 185.150 -4.519 1.00 15.67 524 LEU A CA 1
ATOM 4100 C C . LEU A 1 528 ? 40.423 185.707 -5.555 1.00 18.09 524 LEU A C 1
ATOM 4101 O O . LEU A 1 528 ? 40.040 186.585 -6.394 1.00 17.91 524 LEU A O 1
ATOM 4106 N N . ASP A 1 529 ? 41.660 185.212 -5.498 1.00 18.08 525 ASP A N 1
ATOM 4107 C CA . ASP A 1 529 ? 42.664 185.728 -6.464 1.00 19.07 525 ASP A CA 1
ATOM 4108 C C . ASP A 1 529 ? 42.207 185.383 -7.890 1.00 20.92 525 ASP A C 1
ATOM 4109 O O . ASP A 1 529 ? 42.374 186.195 -8.824 1.00 21.69 525 ASP A O 1
ATOM 4114 N N . ALA A 1 530 ? 41.706 184.155 -8.091 1.00 17.82 526 ALA A N 1
ATOM 4115 C CA . ALA A 1 530 ? 41.151 183.804 -9.410 1.00 18.75 526 ALA A CA 1
ATOM 4116 C C . ALA A 1 530 ? 40.050 184.770 -9.840 1.00 19.22 526 ALA A C 1
ATOM 4117 O O . ALA A 1 530 ? 39.989 185.151 -11.025 1.00 24.40 526 ALA A O 1
ATOM 4119 N N . THR A 1 531 ? 39.184 185.197 -8.922 1.00 17.99 527 THR A N 1
ATOM 4120 C CA . THR A 1 531 ? 38.046 186.025 -9.237 1.00 19.34 527 THR A CA 1
ATOM 4121 C C . THR A 1 531 ? 38.606 187.405 -9.639 1.00 26.89 527 THR A C 1
ATOM 4122 O O . THR A 1 531 ? 38.094 188.045 -10.543 1.00 22.88 527 THR A O 1
ATOM 4126 N N . LEU A 1 532 ? 39.610 187.900 -8.917 1.00 19.50 528 LEU A N 1
ATOM 4127 C CA . LEU A 1 532 ? 40.247 189.186 -9.325 1.00 21.42 528 LEU A CA 1
ATOM 4128 C C . LEU A 1 532 ? 40.874 189.115 -10.724 1.00 23.74 528 LEU A C 1
ATOM 4129 O O . LEU A 1 532 ? 40.986 190.158 -11.393 1.00 27.24 528 LEU A O 1
ATOM 4134 N N . LYS A 1 533 ? 41.291 187.926 -11.170 1.00 22.10 529 LYS A N 1
ATOM 4135 C CA . LYS A 1 533 ? 41.937 187.738 -12.447 1.00 25.98 529 LYS A CA 1
ATOM 4136 C C . LYS A 1 533 ? 40.914 187.200 -13.483 1.00 31.83 529 LYS A C 1
ATOM 4137 O O . LYS A 1 533 ? 41.290 186.776 -14.548 1.00 31.02 529 LYS A O 1
ATOM 4143 N N . GLY A 1 534 ? 39.625 187.275 -13.172 1.00 34.91 530 GLY A N 1
ATOM 4144 C CA . GLY A 1 534 ? 38.549 186.752 -14.063 1.00 34.26 530 GLY A CA 1
ATOM 4145 C C . GLY A 1 534 ? 38.613 185.270 -14.384 1.00 37.00 530 GLY A C 1
ATOM 4146 O O . GLY A 1 534 ? 38.188 184.878 -15.454 1.00 41.37 530 GLY A O 1
ATOM 4147 N N . LYS A 1 535 ? 39.135 184.428 -13.490 1.00 27.76 531 LYS A N 1
ATOM 4148 C CA . LYS A 1 535 ? 39.266 182.980 -13.739 1.00 32.27 531 LYS A CA 1
ATOM 4149 C C . LYS A 1 535 ? 38.482 182.064 -12.737 1.00 25.14 531 LYS A C 1
ATOM 4150 O O . LYS A 1 535 ? 38.884 180.943 -12.507 1.00 28.31 531 LYS A O 1
ATOM 4156 N N . THR A 1 536 ? 37.471 182.572 -12.048 1.00 31.41 532 THR A N 1
ATOM 4157 C CA . THR A 1 536 ? 36.856 181.807 -10.929 1.00 33.11 532 THR A CA 1
ATOM 4158 C C . THR A 1 536 ? 36.470 180.380 -11.286 1.00 41.22 532 THR A C 1
ATOM 4159 O O . THR A 1 536 ? 36.775 179.424 -10.528 1.00 36.59 532 THR A O 1
ATOM 4163 N N . ALA A 1 537 ? 35.795 180.256 -12.435 1.00 34.44 533 ALA A N 1
ATOM 4164 C CA . ALA A 1 537 ? 35.303 178.986 -12.940 1.00 34.66 533 ALA A CA 1
ATOM 4165 C C . ALA A 1 537 ? 36.426 177.975 -13.122 1.00 37.10 533 ALA A C 1
ATOM 4166 O O . ALA A 1 537 ? 36.167 176.783 -13.230 1.00 30.86 533 ALA A O 1
ATOM 4168 N N . GLN A 1 538 ? 37.685 178.412 -13.168 1.00 28.08 534 GLN A N 1
ATOM 4169 C CA . GLN A 1 538 ? 38.727 177.463 -13.469 1.00 23.82 534 GLN A CA 1
ATOM 4170 C C . GLN A 1 538 ? 39.278 176.762 -12.215 1.00 22.79 534 GLN A C 1
ATOM 4171 O O . GLN A 1 538 ? 40.062 175.851 -12.324 1.00 24.13 534 GLN A O 1
ATOM 4177 N N . VAL A 1 539 ? 38.941 177.234 -11.018 1.00 21.17 535 VAL A N 1
ATOM 4178 C CA A VAL A 1 539 ? 39.485 176.668 -9.774 0.50 19.43 535 VAL A CA 1
ATOM 4179 C CA B VAL A 1 539 ? 39.527 176.593 -9.824 0.50 18.91 535 VAL A CA 1
ATOM 4180 C C . VAL A 1 539 ? 38.591 175.541 -9.241 1.00 19.34 535 VAL A C 1
ATOM 4181 O O . VAL A 1 539 ? 37.409 175.617 -9.402 1.00 21.48 535 VAL A O 1
ATOM 4188 N N . ALA A 1 540 ? 39.157 174.515 -8.622 1.00 17.37 536 ALA A N 1
ATOM 4189 C CA . ALA A 1 540 ? 38.356 173.418 -8.016 1.00 19.99 536 ALA A CA 1
ATOM 4190 C C . ALA A 1 540 ? 37.319 174.013 -7.052 1.00 21.68 536 ALA A C 1
ATOM 4191 O O . ALA A 1 540 ? 37.628 174.871 -6.224 1.00 20.36 536 ALA A O 1
ATOM 4193 N N . PRO A 1 541 ? 36.066 173.573 -7.140 1.00 20.01 537 PRO A N 1
ATOM 4194 C CA . PRO A 1 541 ? 35.116 174.197 -6.195 1.00 17.21 537 PRO A CA 1
ATOM 4195 C C . PRO A 1 541 ? 35.241 173.583 -4.793 1.00 17.69 537 PRO A C 1
ATOM 4196 O O . PRO A 1 541 ? 35.699 172.427 -4.629 1.00 18.04 537 PRO A O 1
ATOM 4200 N N . TYR A 1 542 ? 34.907 174.404 -3.796 1.00 17.55 538 TYR A N 1
ATOM 4201 C CA . TYR A 1 542 ? 34.905 173.937 -2.414 1.00 20.97 538 TYR A CA 1
ATOM 4202 C C . TYR A 1 542 ? 33.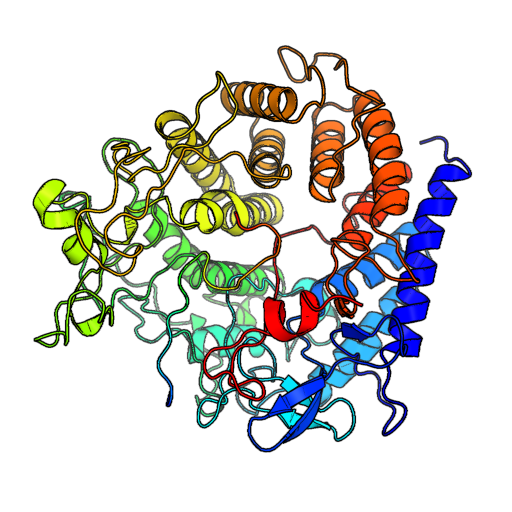591 173.136 -2.242 1.00 20.94 538 TYR A C 1
ATOM 4203 O O . TYR A 1 542 ? 32.556 173.697 -2.452 1.00 18.15 538 TYR A O 1
ATOM 4212 N N . LEU A 1 543 ? 33.707 171.905 -1.753 1.00 18.71 539 LEU A N 1
ATOM 4213 C CA . LEU A 1 543 ? 32.577 170.995 -1.602 1.00 21.70 539 LEU A CA 1
ATOM 4214 C C . LEU A 1 543 ? 32.322 170.571 -0.158 1.00 22.50 539 LEU A C 1
ATOM 4215 O O . LEU A 1 543 ? 31.376 169.789 0.064 1.00 19.66 539 LEU A O 1
ATOM 4220 N N . SER A 1 544 ? 33.172 171.054 0.780 1.00 18.97 540 SER A N 1
ATOM 4221 C CA . SER A 1 544 ? 33.032 170.828 2.236 1.00 21.28 540 SER A CA 1
ATOM 4222 C C . SER A 1 544 ? 33.550 169.488 2.677 1.00 22.40 540 SER A C 1
ATOM 4223 O O . SER A 1 544 ? 33.216 169.036 3.759 1.00 20.30 540 SER A O 1
ATOM 4226 N N . GLY A 1 545 ? 34.361 168.830 1.863 1.00 19.48 541 GLY A N 1
ATOM 4227 C CA . GLY A 1 545 ? 34.929 167.569 2.319 1.00 24.53 541 GLY A CA 1
ATOM 4228 C C . GLY A 1 545 ? 35.989 167.730 3.405 1.00 29.75 541 GLY A C 1
ATOM 4229 O O . GLY A 1 545 ? 36.739 168.665 3.373 1.00 22.80 541 GLY A O 1
ATOM 4230 N N . SER A 1 546 ? 36.098 166.781 4.333 1.00 22.89 542 SER A N 1
ATOM 4231 C CA . SER A 1 546 ? 37.185 166.885 5.304 1.00 21.75 542 SER A CA 1
ATOM 4232 C C . SER A 1 546 ? 37.488 165.456 5.771 1.00 28.92 542 SER A C 1
ATOM 4233 O O . SER A 1 546 ? 36.678 164.514 5.541 1.00 25.58 542 SER A O 1
ATOM 4236 N N . GLY A 1 547 ? 38.580 165.307 6.505 1.00 21.94 543 GLY A N 1
ATOM 4237 C CA . GLY A 1 547 ? 39.024 163.965 6.929 1.00 23.40 543 GLY A CA 1
ATOM 4238 C C . GLY A 1 547 ? 39.394 163.955 8.408 1.00 22.31 543 GLY A C 1
ATOM 4239 O O . GLY A 1 547 ? 39.304 164.993 9.084 1.00 22.27 543 GLY A O 1
ATOM 4240 N N . TYR A 1 548 ? 39.681 162.753 8.943 1.00 20.04 544 TYR A N 1
ATOM 4241 C CA . TYR A 1 548 ? 40.027 162.558 10.366 1.00 18.82 544 TYR A CA 1
ATOM 4242 C C . TYR A 1 548 ? 40.590 161.109 10.416 1.00 20.60 544 TYR A C 1
ATOM 4243 O O . TYR A 1 548 ? 40.520 160.355 9.392 1.00 22.59 544 TYR A O 1
ATOM 4252 N N . ILE A 1 549 ? 41.218 160.772 11.557 1.00 23.35 545 ILE A N 1
ATOM 4253 C CA . ILE A 1 549 ? 41.712 159.413 11.799 1.00 22.55 545 ILE A CA 1
ATOM 4254 C C . ILE A 1 549 ? 41.182 159.045 13.168 1.00 23.60 545 ILE A C 1
ATOM 4255 O O . ILE A 1 549 ? 41.226 159.860 14.090 1.00 22.81 545 ILE A O 1
ATOM 4260 N N . HIS A 1 550 ? 40.688 157.808 13.287 1.00 22.94 546 HIS A N 1
ATOM 4261 C CA . HIS A 1 550 ? 40.040 157.372 14.493 1.00 20.48 546 HIS A CA 1
ATOM 4262 C C . HIS A 1 550 ? 40.661 156.010 14.912 1.00 21.50 546 HIS A C 1
ATOM 4263 O O . HIS A 1 550 ? 40.712 155.077 14.102 1.00 23.07 546 HIS A O 1
ATOM 4270 N N . GLY A 1 551 ? 41.099 155.916 16.154 1.00 23.57 547 GLY A N 1
ATOM 4271 C CA . GLY A 1 551 ? 41.607 154.628 16.693 1.00 26.31 547 GLY A CA 1
ATOM 4272 C C . GLY A 1 551 ? 42.036 154.845 18.128 1.00 28.51 547 GLY A C 1
ATOM 4273 O O . GLY A 1 551 ? 41.489 155.718 18.827 1.00 27.77 547 GLY A O 1
ATOM 4274 N N . GLU A 1 552 ? 43.009 154.045 18.588 1.00 31.56 548 GLU A N 1
ATOM 4275 C CA . GLU A 1 552 ? 43.510 154.192 19.972 1.00 30.93 548 GLU A CA 1
ATOM 4276 C C . GLU A 1 552 ? 44.782 155.059 19.929 1.00 26.58 548 GLU A C 1
ATOM 4277 O O . GLU A 1 552 ? 45.733 154.746 19.212 1.00 26.93 548 GLU A O 1
ATOM 4283 N N . PHE A 1 553 ? 44.780 156.122 20.705 1.00 29.40 549 PHE A N 1
ATOM 4284 C CA . PHE A 1 553 ? 45.903 157.069 20.686 1.00 30.77 549 PHE A CA 1
ATOM 4285 C C . PHE A 1 553 ? 46.494 157.063 22.078 1.00 27.84 549 PHE A C 1
ATOM 4286 O O . PHE A 1 553 ? 45.834 157.485 22.995 1.00 31.53 549 PHE A O 1
ATOM 4294 N N . ALA A 1 554 ? 47.727 156.586 22.242 1.00 37.16 550 ALA A N 1
ATOM 4295 C CA . ALA A 1 554 ? 48.351 156.543 23.593 1.00 37.48 550 ALA A CA 1
ATOM 4296 C C . ALA A 1 554 ? 47.391 155.909 24.596 1.00 35.53 550 ALA A C 1
ATOM 4297 O O . ALA A 1 554 ? 46.879 154.809 24.361 1.00 39.26 550 ALA A O 1
ATOM 4299 N N . GLY A 1 555 ? 47.090 156.654 25.654 1.00 36.93 551 GLY A N 1
ATOM 4300 C CA . GLY A 1 555 ? 46.230 156.179 26.751 1.00 41.19 551 GLY A CA 1
ATOM 4301 C C . GLY A 1 555 ? 44.742 156.122 26.428 1.00 47.68 551 GLY A C 1
ATOM 4302 O O . GLY A 1 555 ? 43.965 155.639 27.248 1.00 43.05 551 GLY A O 1
ATOM 4303 N N . LYS A 1 556 ? 44.336 156.590 25.234 1.00 41.03 552 LYS A N 1
ATOM 4304 C CA . LYS A 1 556 ? 42.933 156.911 24.996 1.00 40.33 552 LYS A CA 1
ATOM 4305 C C . LYS A 1 556 ? 42.341 155.972 23.968 1.00 39.61 552 LYS A C 1
ATOM 4306 O O . LYS A 1 556 ? 42.796 155.926 22.847 1.00 35.45 552 LYS A O 1
ATOM 4312 N N . GLU A 1 557 ? 41.303 155.236 24.358 1.00 39.06 553 GLU A N 1
ATOM 4313 C CA . GLU A 1 557 ? 40.738 154.215 23.509 1.00 48.66 553 GLU A CA 1
ATOM 4314 C C . GLU A 1 557 ? 39.983 154.762 22.294 1.00 43.77 553 GLU A C 1
ATOM 4315 O O . GLU A 1 557 ? 40.097 154.255 21.167 1.00 52.58 553 GLU A O 1
ATOM 4321 N N . ASN A 1 558 ? 39.188 155.785 22.500 1.00 37.47 554 ASN A N 1
ATOM 4322 C CA . ASN A 1 558 ? 38.312 156.151 21.400 1.00 43.57 554 ASN A CA 1
ATOM 4323 C C . ASN A 1 558 ? 38.731 157.580 20.967 1.00 43.19 554 ASN A C 1
ATOM 4324 O O . ASN A 1 558 ? 38.252 158.584 21.510 1.00 45.46 554 ASN A O 1
ATOM 4329 N N . ALA A 1 559 ? 39.755 157.654 20.122 1.00 30.68 555 ALA A N 1
ATOM 4330 C CA . ALA A 1 559 ? 40.412 158.958 19.921 1.00 30.11 555 ALA A CA 1
ATOM 4331 C C . ALA A 1 559 ? 40.415 159.384 18.472 1.00 25.98 555 ALA A C 1
ATOM 4332 O O . ALA A 1 559 ? 40.619 158.567 17.583 1.00 27.72 555 ALA A O 1
ATOM 4334 N N . TYR A 1 560 ? 40.318 160.695 18.242 1.00 23.08 556 TYR A N 1
ATOM 4335 C CA . TYR A 1 560 ? 40.447 161.241 16.858 1.00 21.33 556 TYR A CA 1
ATOM 4336 C C . TYR A 1 560 ? 41.717 162.141 16.805 1.00 23.40 556 TYR A C 1
ATOM 4337 O O . TYR A 1 560 ? 41.942 162.949 17.735 1.00 24.81 556 TYR A O 1
ATOM 4346 N N . ASP A 1 561 ? 42.427 162.084 15.692 1.00 24.36 557 ASP A N 1
ATOM 4347 C CA . ASP A 1 561 ? 43.544 163.040 15.451 1.00 27.43 557 ASP A CA 1
ATOM 4348 C C . ASP A 1 561 ? 43.135 164.534 15.565 1.00 26.05 557 ASP A C 1
ATOM 4349 O O . ASP A 1 561 ? 43.894 165.383 16.103 1.00 25.03 557 ASP A O 1
ATOM 4354 N N . THR A 1 562 ? 41.893 164.811 15.185 1.00 23.65 558 THR A N 1
ATOM 4355 C CA . THR A 1 562 ? 41.267 166.117 15.331 1.00 23.42 558 THR A CA 1
ATOM 4356 C C . THR A 1 562 ? 41.500 166.697 16.698 1.00 26.24 558 THR A C 1
ATOM 4357 O O . THR A 1 562 ? 41.774 167.865 16.825 1.00 25.19 558 THR A O 1
ATOM 4361 N N . ASN A 1 563 ? 41.379 165.876 17.742 1.00 25.40 559 ASN A N 1
ATOM 4362 C CA . ASN A 1 563 ? 41.597 166.359 19.075 1.00 27.55 559 ASN A CA 1
ATOM 4363 C C . ASN A 1 563 ? 43.020 166.050 19.533 1.00 31.34 559 ASN A C 1
ATOM 4364 O O . ASN A 1 563 ? 43.722 166.950 19.965 1.00 29.90 559 ASN A O 1
ATOM 4369 N N . GLU A 1 564 ? 43.439 164.791 19.416 1.00 25.99 560 GLU A N 1
ATOM 4370 C CA . GLU A 1 564 ? 44.700 164.314 20.048 1.00 29.31 560 GLU A CA 1
ATOM 4371 C C . GLU A 1 564 ? 45.916 164.971 19.408 1.00 30.29 560 GLU A C 1
ATOM 4372 O O . GLU A 1 564 ? 46.974 165.066 20.057 1.00 27.28 560 GLU A O 1
ATOM 4378 N N . ILE A 1 565 ? 45.794 165.346 18.130 1.00 27.06 561 ILE A N 1
ATOM 4379 C CA . ILE A 1 565 ? 46.854 166.078 17.437 1.00 24.64 561 ILE A CA 1
ATOM 4380 C C . ILE A 1 565 ? 46.525 167.574 17.227 1.00 28.94 561 ILE A C 1
ATOM 4381 O O . ILE A 1 565 ? 47.222 168.454 17.749 1.00 27.78 561 ILE A O 1
ATOM 4386 N N . TYR A 1 566 ? 45.437 167.869 16.507 1.00 21.04 562 TYR A N 1
ATOM 4387 C CA . TYR A 1 566 ? 45.246 169.194 15.963 1.00 23.81 562 TYR A CA 1
ATOM 4388 C C . TYR A 1 566 ? 44.694 170.202 16.940 1.00 22.12 562 TYR A C 1
ATOM 4389 O O . TYR A 1 566 ? 44.646 171.415 16.599 1.00 23.00 562 TYR A O 1
ATOM 4398 N N . LYS A 1 567 ? 44.316 169.758 18.143 1.00 21.68 563 LYS A N 1
ATOM 4399 C CA . LYS A 1 567 ? 43.913 170.710 19.195 1.00 22.18 563 LYS A CA 1
ATOM 4400 C C . LYS A 1 567 ? 44.953 170.857 20.339 1.00 22.82 563 LYS A C 1
ATOM 4401 O O . LYS A 1 567 ? 44.722 171.616 21.262 1.00 25.07 563 LYS A O 1
ATOM 4407 N N . GLN A 1 568 ? 46.071 170.201 20.202 1.00 21.96 564 GLN A N 1
ATOM 4408 C CA . GLN A 1 568 ? 47.190 170.401 21.164 1.00 26.50 564 GLN A CA 1
ATOM 4409 C C . GLN A 1 568 ? 47.713 171.871 21.087 1.00 30.11 564 GLN A C 1
ATOM 4410 O O . GLN A 1 568 ? 47.709 172.542 20.007 1.00 24.95 564 GLN A O 1
ATOM 4416 N N . THR A 1 569 ? 48.144 172.391 22.226 1.00 28.94 565 THR A N 1
ATOM 4417 C CA . THR A 1 569 ? 48.560 173.788 22.262 1.00 29.40 565 THR A CA 1
ATOM 4418 C C . THR A 1 569 ? 50.073 173.792 22.432 1.00 33.87 565 THR A C 1
ATOM 4419 O O . THR A 1 569 ? 50.675 172.759 22.769 1.00 34.34 565 THR A O 1
ATOM 4423 N N . ARG A 1 570 ? 50.697 174.894 22.042 1.00 34.55 566 ARG A N 1
ATOM 4424 C CA . ARG A 1 570 ? 52.159 174.929 21.950 1.00 48.72 566 ARG A CA 1
ATOM 4425 C C . ARG A 1 570 ? 52.695 175.342 23.341 1.00 45.40 566 ARG A C 1
ATOM 4426 O O . ARG A 1 570 ? 51.967 175.998 24.108 1.00 51.89 566 ARG A O 1
ATOM 4434 N N . HIS B 2 1 ? 35.307 148.284 15.736 1.00 57.05 0 HIS B N 1
ATOM 4435 C CA . HIS B 2 1 ? 35.484 146.787 15.825 1.00 72.80 0 HIS B CA 1
ATOM 4436 C C . HIS B 2 1 ? 36.962 146.384 15.750 1.00 87.10 0 HIS B C 1
ATOM 4437 O O . HIS B 2 1 ? 37.580 146.641 14.725 1.00 106.69 0 HIS B O 1
ATOM 4439 N N . HIS B 2 2 ? 37.541 145.719 16.764 1.00 88.25 1 HIS B N 1
ATOM 4440 C CA . HIS B 2 2 ? 36.841 145.105 17.897 1.00 81.83 1 HIS B CA 1
ATOM 4441 C C . HIS B 2 2 ? 36.326 146.095 18.968 1.00 79.01 1 HIS B C 1
ATOM 4442 O O . HIS B 2 2 ? 35.382 145.752 19.696 1.00 81.22 1 HIS B O 1
ATOM 4444 N N . HIS B 2 3 ? 36.901 147.304 19.075 1.00 63.81 2 HIS B N 1
ATOM 4445 C CA . HIS B 2 3 ? 36.188 148.340 19.857 1.00 66.20 2 HIS B CA 1
ATOM 4446 C C . HIS B 2 3 ? 35.084 149.127 19.082 1.00 66.32 2 HIS B C 1
ATOM 4447 O O . HIS B 2 3 ? 35.361 149.965 18.182 1.00 54.20 2 HIS B O 1
ATOM 4454 N N . HIS B 2 4 ? 33.839 148.837 19.479 1.00 52.41 3 HIS B N 1
ATOM 4455 C CA . HIS B 2 4 ? 32.630 149.316 18.805 1.00 48.61 3 HIS B CA 1
ATOM 4456 C C . HIS B 2 4 ? 32.459 150.829 18.993 1.00 37.12 3 HIS B C 1
ATOM 4457 O O . HIS B 2 4 ? 32.748 151.374 20.063 1.00 39.60 3 HIS B O 1
ATOM 4459 N N . HIS B 2 5 ? 31.988 151.498 17.942 1.00 32.55 4 HIS B N 1
ATOM 4460 C CA . HIS B 2 5 ? 31.899 152.956 17.964 1.00 27.04 4 HIS B CA 1
ATOM 4461 C C . HIS B 2 5 ? 30.849 153.376 16.984 1.00 26.04 4 HIS B C 1
ATOM 4462 O O . HIS B 2 5 ? 30.552 152.672 16.018 1.00 27.12 4 HIS B O 1
ATOM 4469 N N . HIS B 2 6 ? 30.270 154.537 17.231 1.00 27.51 5 HIS B N 1
ATOM 4470 C CA . HIS B 2 6 ? 29.329 155.120 16.253 1.00 26.16 5 HIS B CA 1
ATOM 4471 C C . HIS B 2 6 ? 30.048 156.062 15.224 1.00 29.82 5 HIS B C 1
ATOM 4472 O O . HIS B 2 6 ? 31.234 156.370 15.367 1.00 26.27 5 HIS B O 1
ATOM 4479 N N . HIS B 2 7 ? 29.275 156.555 14.250 1.00 25.23 6 HIS B N 1
ATOM 4480 C CA . HIS B 2 7 ? 29.746 157.476 13.212 1.00 24.17 6 HIS B CA 1
ATOM 4481 C C . HIS B 2 7 ? 28.680 158.592 13.040 1.00 24.59 6 HIS B C 1
ATOM 4482 O O . HIS B 2 7 ? 28.502 159.118 11.940 1.00 24.68 6 HIS B O 1
ATOM 4489 N N . SER B 2 8 ? 28.072 159.014 14.153 1.00 23.96 7 SER B N 1
ATOM 4490 C CA . SER B 2 8 ? 26.958 159.979 14.145 1.00 27.03 7 SER B CA 1
ATOM 4491 C C . SER B 2 8 ? 27.508 161.325 13.676 1.00 25.47 7 SER B C 1
ATOM 4492 O O . SER B 2 8 ? 28.704 161.592 13.840 1.00 23.16 7 SER B O 1
ATOM 4495 N N . SER B 2 9 ? 26.618 162.166 13.190 1.00 22.33 8 SER B N 1
ATOM 4496 C CA . SER B 2 9 ? 26.942 163.573 12.952 1.00 24.13 8 SER B CA 1
ATOM 4497 C C . SER B 2 9 ? 27.383 164.226 14.295 1.00 27.96 8 SER B C 1
ATOM 4498 O O . SER B 2 9 ? 26.848 163.935 15.362 1.00 24.81 8 SER B O 1
ATOM 4501 N N . GLY B 2 10 ? 28.407 165.051 14.236 1.00 27.17 9 GLY B N 1
ATOM 4502 C CA . GLY B 2 10 ? 28.825 165.818 15.419 1.00 32.30 9 GLY B CA 1
ATOM 4503 C C . GLY B 2 10 ? 29.795 165.056 16.297 1.00 35.80 9 GLY B C 1
ATOM 4504 O O . GLY B 2 10 ? 30.206 165.557 17.333 1.00 36.88 9 GLY B O 1
ATOM 4505 N N . LEU B 2 11 ? 30.166 163.852 15.894 1.00 27.20 10 LEU B N 1
ATOM 4506 C CA . LEU B 2 11 ? 31.010 163.015 16.755 1.00 32.64 10 LEU B CA 1
ATOM 4507 C C . LEU B 2 11 ? 32.515 163.351 16.644 1.00 30.82 10 LEU B C 1
ATOM 4508 O O . LEU B 2 11 ? 33.242 163.451 17.664 1.00 29.61 10 LEU B O 1
ATOM 4513 N N . VAL B 2 12 ? 32.990 163.579 15.424 1.00 28.06 11 VAL B N 1
ATOM 4514 C CA . VAL B 2 12 ? 34.383 163.990 15.202 1.00 30.18 11 VAL B CA 1
ATOM 4515 C C . VAL B 2 12 ? 34.528 165.422 15.812 1.00 31.54 11 VAL B C 1
ATOM 4516 O O . VAL B 2 12 ? 33.808 166.354 15.410 1.00 33.31 11 VAL B O 1
ATOM 4520 N N . PRO B 2 13 ? 35.475 165.614 16.764 1.00 35.02 12 PRO B N 1
ATOM 4521 C CA . PRO B 2 13 ? 35.414 166.827 17.634 1.00 36.94 12 PRO B CA 1
ATOM 4522 C C . PRO B 2 13 ? 36.052 168.070 17.026 1.00 43.94 12 PRO B C 1
ATOM 4523 O O . PRO B 2 13 ? 37.029 168.617 17.589 1.00 52.19 12 PRO B O 1
ATOM 4527 N N . ARG B 2 14 ? 35.475 168.551 15.937 1.00 42.08 13 ARG B N 1
ATOM 4528 C CA . ARG B 2 14 ? 35.932 169.783 15.263 1.00 43.24 13 ARG B CA 1
ATOM 4529 C C . ARG B 2 14 ? 36.044 170.987 16.223 1.00 54.41 13 ARG B C 1
ATOM 4530 O O . ARG B 2 14 ? 35.291 171.090 17.205 1.00 54.05 13 ARG B O 1
ATOM 4538 N N . GLY B 2 15 ? 36.947 171.914 15.906 1.00 53.18 14 GLY B N 1
ATOM 4539 C CA . GLY B 2 15 ? 37.099 173.153 16.685 1.00 53.26 14 GLY B CA 1
ATOM 4540 C C . GLY B 2 15 ? 35.851 174.019 16.611 1.00 56.90 14 GLY B C 1
ATOM 4541 O O . GLY B 2 15 ? 35.580 174.793 17.528 1.00 66.11 14 GLY B O 1
ATOM 4542 N N . SER B 2 16 ? 35.080 173.871 15.530 1.00 59.77 15 SER B N 1
ATOM 4543 C CA . SER B 2 16 ? 33.825 174.628 15.334 1.00 61.88 15 SER B CA 1
ATOM 4544 C C . SER B 2 16 ? 32.705 174.295 16.360 1.00 63.23 15 SER B C 1
ATOM 4545 O O . SER B 2 16 ? 31.722 175.023 16.431 1.00 58.15 15 SER B O 1
ATOM 4548 N N . HIS B 2 17 ? 32.857 173.212 17.140 1.00 58.92 16 HIS B N 1
ATOM 4549 C CA . HIS B 2 17 ? 31.817 172.764 18.119 1.00 67.48 16 HIS B CA 1
ATOM 4550 C C . HIS B 2 17 ? 31.690 173.670 19.365 1.00 64.18 16 HIS B C 1
ATOM 4551 O O . HIS B 2 17 ? 32.695 174.157 19.915 1.00 57.73 16 HIS B O 1
ATOM 4558 N N . ALA B 2 18 ? 30.443 173.945 19.747 1.00 59.18 17 ALA B N 1
ATOM 4559 C CA . ALA B 2 18 ? 30.110 174.514 21.055 1.00 57.36 17 ALA B CA 1
ATOM 4560 C C . ALA B 2 18 ? 29.660 173.323 21.941 1.00 61.87 17 ALA B C 1
ATOM 4561 O O . ALA B 2 18 ? 30.344 172.251 22.052 1.00 40.35 17 ALA B O 1
#

InterPro domains:
  IPR010702 Periplasmic pectate lyase [PF06917] (50-548)
  IPR010702 Periplasmic pectate lyase [PIRSF001432] (8-565)

Nearest PDB structures (foldseek):
  5a29-assembly1_B  TM=1.059E+00  e=6.748E-01  Vibrio vulnificus YJ016
  5a29-assembly1_A  TM=1.002E+00  e=0.000E+00  Vibrio vulnificus YJ016
  2v8k-assembly1_A  TM=9.537E-01  e=6.386E-60  Yersinia enterocolitica
  6ojk-assembly1_A  TM=9.517E-01  e=1.826E-59  Yersinia enterocolitica
  6ojl-assembly1_A  TM=9.539E-01  e=4.271E-58  Yersinia enterocolitica

Secondary structure (DSSP, 8-state):
----HHHHHHHHHHHHHHHHHHHHTS-SSS--S---SEEETTT--B-EEE-TTS-EEEEE-GGG-HHHHHHHHHHHHHH--THHHHHHHHHHHHHHHHSB-TTS-BS-BTT-EEETTT--EE-SSTT---BB-SS----HHHHHHH-HHHHHHHHHHHHHHHB--TTT--B-SSB-TTSPP-TTGGGSPP------TTTTTS--EEB----HHHHHHHHHHHHHHHHHS-HHHHTTHHHHHHHHHHHHHHTS-TTT----S-S-EE-B-S---SSTT---TTB--HHHHHHHHHHGGG-SGGGB--TTHHHIIIIIIHHHHHHHHHHTT-HHHHHHHHHHHHHHHHHHEETTTTEE--BBTTS-B-TTPPPSS-BTTB-TT--PPPB--SSTTTHHHHHHHHHHS--HHHHHHHHHHHHHTT-EE--SSTTSPPEE-TT-----HHHHHHHHHHHHHH--THHHHHHHHHHHHHHHHHEETTEE-SSTTBSEEETT-SHHHHHHHHHHHHTT-GGGSPPP-------EEEETTEEEEEHHHHTTT-B-/--S-----TT-S--TT--

B-factor: mean 27.96, std 10.72, range [12.18, 106.69]

Sequence (566 aa):
ADYTEQDAMRVQAVKTYIDNVLQEGRSQIKTTPLLADGINTTTRKPVEWIYPDGRTATISNFANQQNFLRALTAMSVVTEDQRYQLEAVRITRYFMDNFIADNGLFYWGGHRFVNLDTLELEGPQNKNSVHELKNHYPYYPFLYHVDPHATEERYIKAFWQAHVEDWQQSLDMGRHGSYSKNYDDKVFHRPIPASLVDQSKLPIMPETKGLTFINAGSDLIYAAYQLDWLAPSANAQGSAAWGQYLMTQYKLAKHPKTGAPVYQFTSPKKREWPPQSDKDTNSKYGDRAARQFGPELGNIAREGNVLFKSNDKSIVFNNALIELHLAEQRNDAAIREQVVDALLNFYRLAYNPENGTIKPIFSDGTSIEGIPLARDGYYGPKGRRVFNAHHKPKTEEYLLPILRAYRLQADPELWQLAANMTHHYGWGSLGNDAKAKPTLNMQLSSVSPMTLFSAIELYQITQQPEYLEFARAAADKLVEKRFVRGYFLANPRYLNASIDAIIEPLALLTLDATLKGKTAQVVAPYLSGSGYIHGEFAGKENAYDTNEIYKQTRHHHHHHHSSGLVPRGSHA

CATH classification: 1.50.10.20 (+2 more: 2.30.30.880, 3.90.105.40)

Radius of gyration: 22.96 Å; Cα contacts (8 Å, |Δi|>4): 1139; chains: 2; bounding box: 63×57×53 Å

Solvent-accessible surface area: 21800 Å² total; per-residue (Å²): 84,136,85,62,128,93,2,45,117,10,20,91,7,0,81,46,0,0,64,29,0,38,128,34,0,35,5,153,138,104,101,19,17,5,2,0,2,0,0,28,5,82,78,74,105,20,9,77,0,61,24,88,121,47,113,62,1,10,1,4,0,4,4,10,4,5,7,1,2,9,1,0,17,0,0,3,34,4,48,120,56,92,156,14,38,104,30,0,15,118,2,0,116,53,3,10,100,75,13,42,6,145,12,1,0,0,40,1,0,0,0,33,0,0,7,1,34,72,41,103,61,6,22,1,4,88,156,5,52,22,0,0,7,23,14,6,0,1,24,0,52,13,0,42,123,12,36,63,129,13,1,17,59,1,1,4,2,6,0,25,18,7,10,88,60,45,75,7,0,4,6,15,26,56,0,48,36,99,91,119,54,45,72,122,0,2,58,97,118,76,33,75,45,64,17,64,100,105,130,15,27,44,5,30,109,20,90,1,32,0,32,4,1,12,0,1,2,2,0,3,0,0,8,0,2,48,127,42,12,80,104,79,55,6,96,24,0,23,46,1,0,108,17,0,11,49,3,9,25,53,1,86,17,77,179,32,12,0,14,5,10,1,6,0,3,5,100,135,121,88,148,95,20,168,57,71,151,39,17,62,27,64,24,4,13,9,0,29,54,4,14,16,93,106,59,35,92,14,0,51,3,0,1,0,2,6,35,37,4,13,50,8,15,2,5,14,10,3,0,0,4,3,35,0,4,81,39,68,140,44,51,63,12,46,86,80,4,0,78,19,2,17,35,1,10,163,44,0,18,41,78,153,76,10,19,9,59,8,1,0,0,49,24,48,42,10,80,39,100,79,8,55,60,34,17,37,3,7,72,138,43,95,63,28,103,27,80,53,16,84,37,6,32,11,0,0,0,0,0,24,0,28,70,47,50,72,32,101,60,0,6,101,17,0,20,38,10,0,106,71,46,30,0,26,61,2,25,135,65,21,176,30,144,4,105,18,51,45,139,16,78,77,8,2,8,6,0,0,8,0,0,4,12,0,49,70,35,18,117,39,86,35,1,14,99,3,0,55,24,3,0,55,54,0,26,138,88,42,51,23,68,16,0,6,8,81,56,76,170,38,35,13,0,36,0,21,18,36,12,1,0,0,4,0,14,0,3,0,11,4,76,70,34,29,106,114,12,14,61,16,7,7,8,44,13,6,0,1,0,19,18,40,85,95,100,76,1,16,4,13,47,28,6,34,60,77,87,152,56,69,93,82,37,62,33,15,6,36,67,12,35,65,56,68,79,146

Organism: Vibrio vulnificus (strain YJ016) (NCBI:txid196600)